Protein AF-0000000076560108 (afdb_homodimer)

Solvent-accessible surface area (backbone atoms only — not comparable to full-atom values): 29158 Å² total; per-residue (Å²): 135,76,82,72,78,80,82,68,71,81,57,72,82,73,65,70,56,94,44,69,68,56,40,51,50,50,51,50,50,50,51,50,52,52,51,50,52,48,50,50,36,51,49,48,53,50,43,47,52,47,53,52,49,37,52,52,50,50,54,51,34,52,52,48,49,53,48,37,51,50,50,52,50,53,34,54,73,71,72,47,88,62,86,66,72,62,72,57,74,69,78,65,87,74,54,91,46,66,44,58,55,31,48,51,49,49,52,37,32,49,42,36,37,48,84,46,58,83,49,47,54,58,34,52,34,47,31,72,73,33,86,79,44,71,52,44,37,73,87,44,72,42,45,69,51,60,70,50,39,70,76,33,62,88,52,78,72,56,91,46,60,79,95,61,58,36,60,62,42,23,62,74,68,57,61,69,70,49,52,70,72,51,45,60,77,36,59,40,72,95,49,32,17,40,41,66,39,45,50,35,54,52,67,59,36,91,67,38,86,73,61,49,73,68,50,48,54,52,49,30,59,60,50,36,76,57,39,46,68,87,62,63,38,42,33,28,47,46,68,57,54,51,50,51,52,49,52,51,53,33,44,73,72,61,68,98,133,75,83,73,77,80,80,68,72,82,56,70,81,74,64,69,56,94,42,69,68,56,40,52,50,50,51,51,51,51,51,50,52,53,51,50,53,50,50,50,37,52,50,46,52,50,42,47,54,47,51,52,50,40,53,52,50,49,56,50,32,53,52,48,47,52,48,38,51,50,50,50,50,53,34,54,73,71,72,46,87,63,86,67,73,62,73,58,75,70,78,66,86,75,52,93,44,67,44,59,55,32,48,51,48,50,52,37,32,51,42,37,38,47,83,46,55,84,49,46,54,59,34,51,34,46,30,72,73,34,86,79,45,70,51,43,36,72,86,44,74,44,45,68,52,60,69,50,39,71,76,33,61,87,53,77,73,55,92,45,62,78,96,62,59,36,59,62,43,23,62,74,66,57,61,69,65,57,52,71,70,47,46,60,76,35,59,36,72,95,49,31,18,41,41,66,39,47,50,38,54,52,66,63,36,90,67,38,87,74,61,49,74,68,50,48,53,52,49,28,59,60,50,36,75,58,40,47,68,88,63,64,39,42,32,29,47,45,67,57,53,50,50,52,52,51,52,49,53,32,46,73,71,61,68,101

Foldseek 3Di:
DPPPDPPDPDDCPPDPDPDPVVVVVVVVVVVVVLVVLLVLLVVLVVLLVVLVVLVVVVVVVVVVVVVVVVVVVVCVVVVHDDPPPVVVPPPPDCDVNLQVLLVLLLVLQLLLQVQVQVCLLVLLLCSVVDPRRRSQASLRQQRDRNVCCVVPSPDRSGSDHDDDGSVSSCVSNVLPPLDPVCVVVQPDPPQKGRSSSLSSVLCPDPCNVVDDSVNSVVLSVQQSVQWDDDRNGIIHGNVSSVVSVVVSVCVVVVND/DPPPDPPDPDDCPPDPDPDDVVVVVVVVVVVVVLVVLLVLLVVLVVLLVVLVVLVVVQVVVVVVVVVVVVVV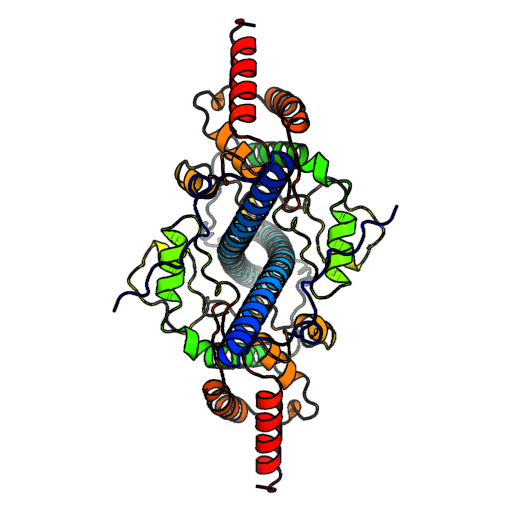VVCVVVVHDDPPPVVVPPPPDCDVNLQVLLVLLLVLLLLLQVVCQVCLLVLLLCSVVDPRRRSQASLRQQRDRNVCCVVPSPDRSGSDHDDDGRVSSCVSNVLPPLDCVCVVVQPDPPQKGRSSSLSSVLCNDPCNVVDDSVNSVVLSVQQSVQWDDDRNGIIHGNVSSVVSVVVSVCVVVVND

Radius of gyration: 26.21 Å; Cα contacts (8 Å, |Δi|>4): 514; chains: 2; bounding box: 89×82×59 Å

Organism: NCBI:txid1051890

Sequence (512 aa):
EGDSPKKRGPKPDQKPAKNDKIERNRKAQRSHRERKERYIRNLEQELQRLREAYTAAIKEKVTVREENKQLHAILKQNGIAFPYSSQGTVLGDQQITPEQYSRIAINLVLGLEKPCSDHMQKLATLSHQNSGYIQGHVLMVSCPPESHTTANPNQEWGLRTVDLDPEPLGTLFNMQVLDAERKRYLEGLDGELTPMAAWTKITTHPRFHELTIQDFDTLTEVLSKRVGCHGFGAVIEEAEVEVAMDSFFGAKDGRAEGDSPKKRGPKPDQKPAKNDKIERNRKAQRSHRERKERYIRNLEQELQRLREAYTAAIKEKVTVREENKQLHAILKQNGIAFPYSSQGTVLGDQQITPEQYSRIAINLVLGLEKPCSDHMQKLATLSHQNSGYIQGHVLMVSCPPESHTTANPNQEWGLRTVDLDPEPLGTLFNMQVLDAERKRYLEGLDGELTPMAAWTKITTHPRFHELTIQDFDTLTEVLSKRVGCHGFGAVIEEAEVEVAMDSFFGAKDGRA

Structure (mmCIF, N/CA/C/O backbone):
data_AF-0000000076560108-model_v1
#
loop_
_entity.id
_entity.type
_entity.pdbx_description
1 polymer 'BZIP domain-containing protein'
#
loop_
_atom_site.group_PDB
_atom_site.id
_atom_site.type_symbol
_atom_site.label_atom_id
_atom_site.label_alt_id
_atom_site.label_comp_id
_atom_site.label_asym_id
_atom_site.label_entity_id
_atom_site.label_seq_id
_atom_site.pdbx_PDB_ins_code
_atom_site.Cartn_x
_atom_site.Cartn_y
_atom_site.Cartn_z
_atom_site.occupancy
_atom_site.B_iso_or_equiv
_atom_site.auth_seq_id
_atom_site.auth_comp_id
_atom_site.auth_asym_id
_atom_site.auth_atom_id
_atom_site.pdbx_PDB_model_num
ATOM 1 N N . GLU A 1 1 ? 6.852 10.391 33.5 1 24.34 1 GLU A N 1
ATOM 2 C CA . GLU A 1 1 ? 5.984 11.539 33.25 1 24.34 1 GLU A CA 1
ATOM 3 C C . GLU A 1 1 ? 5.289 11.398 31.891 1 24.34 1 GLU A C 1
ATOM 5 O O . GLU A 1 1 ? 5.949 11.211 30.859 1 24.34 1 GLU A O 1
ATOM 10 N N . GLY A 1 2 ? 4.09 10.812 31.828 1 28.8 2 GLY A N 1
ATOM 11 C CA . GLY A 1 2 ? 3.219 10.32 30.766 1 28.8 2 GLY A CA 1
ATOM 12 C C . GLY A 1 2 ? 2.906 11.367 29.719 1 28.8 2 GLY A C 1
ATOM 13 O O . GLY A 1 2 ? 2.773 12.547 30.031 1 28.8 2 GLY A O 1
ATOM 14 N N . ASP A 1 3 ? 3.537 11.258 28.5 1 33.66 3 ASP A N 1
ATOM 15 C CA . ASP A 1 3 ? 3.389 12.211 27.406 1 33.66 3 ASP A CA 1
ATOM 16 C C . ASP A 1 3 ? 1.966 12.766 27.344 1 33.66 3 ASP A C 1
ATOM 18 O O . ASP A 1 3 ? 0.997 12 27.359 1 33.66 3 ASP A O 1
ATOM 22 N N . SER A 1 4 ? 1.685 13.93 28 1 34 4 SER A N 1
ATOM 23 C CA . SER A 1 4 ? 0.441 14.695 28.062 1 34 4 SER A CA 1
ATOM 24 C C . SER A 1 4 ? -0.294 14.648 26.719 1 34 4 SER A C 1
ATOM 26 O O . SER A 1 4 ? 0.32 14.805 25.656 1 34 4 SER A O 1
ATOM 28 N N . PRO A 1 5 ? -1.456 14.102 26.625 1 37.72 5 PRO A N 1
ATOM 29 C CA . PRO A 1 5 ? -2.307 13.992 25.438 1 37.72 5 PRO A CA 1
ATOM 30 C C . PRO A 1 5 ? -2.414 15.305 24.672 1 37.72 5 PRO A C 1
ATOM 32 O O . PRO A 1 5 ? -2.375 16.375 25.266 1 37.72 5 PRO A O 1
ATOM 35 N N . LYS A 1 6 ? -1.821 15.5 23.469 1 42.56 6 LYS A N 1
ATOM 36 C CA . LYS A 1 6 ? -1.855 16.656 22.594 1 42.56 6 LYS A CA 1
ATOM 37 C C . LYS A 1 6 ? -3.213 17.359 22.656 1 42.56 6 LYS A C 1
ATOM 39 O O . LYS A 1 6 ? -4.254 16.703 22.641 1 42.56 6 LYS A O 1
ATOM 44 N N . LYS A 1 7 ? -3.373 18.625 23.156 1 40.81 7 LYS A N 1
ATOM 45 C CA . LYS A 1 7 ? -4.539 19.484 23.328 1 40.81 7 LYS A CA 1
ATOM 46 C C . LYS A 1 7 ? -5.293 19.641 22 1 40.81 7 LYS A C 1
ATOM 48 O O . LYS A 1 7 ? -4.719 20.078 21 1 40.81 7 LYS A O 1
ATOM 53 N N . ARG A 1 8 ? -6.309 18.703 21.703 1 44.62 8 ARG A N 1
ATOM 54 C CA . ARG A 1 8 ? -7.223 18.938 20.594 1 44.62 8 ARG A CA 1
ATOM 55 C C . ARG A 1 8 ? -7.793 20.359 20.641 1 44.62 8 ARG A C 1
ATOM 57 O O . ARG A 1 8 ? -7.859 20.969 21.703 1 44.62 8 ARG A O 1
ATOM 64 N N . GLY A 1 9 ? -7.637 21.156 19.656 1 44.81 9 GLY A N 1
ATOM 65 C CA . GLY A 1 9 ? -8.266 22.469 19.672 1 44.81 9 GLY A CA 1
ATOM 66 C C . GLY A 1 9 ? -9.539 22.5 20.484 1 44.81 9 GLY A C 1
ATOM 67 O O . GLY A 1 9 ? -10.062 21.453 20.891 1 44.81 9 GLY A O 1
ATOM 68 N N . PRO A 1 10 ? -9.953 23.688 21 1 45.91 10 PRO A N 1
ATOM 69 C CA . PRO A 1 10 ? -11.148 23.797 21.828 1 45.91 10 PRO A CA 1
ATOM 70 C C . PRO A 1 10 ? -12.352 23.062 21.25 1 45.91 10 PRO A C 1
ATOM 72 O O . PRO A 1 10 ? -12.516 23.031 20.016 1 45.91 10 PRO A O 1
ATOM 75 N N . LYS A 1 11 ? -12.922 22.109 21.922 1 49.31 11 LYS A N 1
ATOM 76 C CA . LYS A 1 11 ? -14.195 21.5 21.547 1 49.31 11 LYS A CA 1
ATOM 77 C C . LYS A 1 11 ? -15.211 22.547 21.125 1 49.31 11 LYS A C 1
ATOM 79 O O . LYS A 1 11 ? -15.156 23.688 21.594 1 49.31 11 LYS A O 1
ATOM 84 N N . PRO A 1 12 ? -15.938 22.359 20.109 1 50.91 12 PRO A N 1
ATOM 85 C CA . PRO A 1 12 ? -16.938 23.328 19.672 1 50.91 12 PRO A CA 1
ATOM 86 C C . PRO A 1 12 ? -17.594 24.062 20.844 1 50.91 12 PRO A C 1
ATOM 88 O O . PRO A 1 12 ? -17.984 25.234 20.688 1 50.91 12 PRO A O 1
ATOM 91 N N . ASP A 1 13 ? -17.828 23.359 21.781 1 49.66 13 ASP A N 1
ATOM 92 C CA . ASP A 1 13 ? -18.656 24.016 22.781 1 49.66 13 ASP A CA 1
ATOM 93 C C . ASP A 1 13 ? -17.906 25.172 23.453 1 49.66 13 ASP A C 1
ATOM 95 O O . ASP A 1 13 ? -18.516 25.984 24.156 1 49.66 13 ASP A O 1
ATOM 99 N N . GLN A 1 14 ? -16.641 25.141 23.391 1 53.44 14 GLN A N 1
ATOM 100 C CA . GLN A 1 14 ? -16.094 26.109 24.344 1 53.44 14 GLN A CA 1
ATOM 101 C C . GLN A 1 14 ? -16.078 27.516 23.75 1 53.44 14 GLN A C 1
ATOM 103 O O . GLN A 1 14 ? -16.203 28.5 24.469 1 53.44 14 GLN A O 1
ATOM 108 N N . LYS A 1 15 ? -15.828 27.812 22.406 1 57.38 15 LYS A N 1
ATOM 109 C CA . LYS A 1 15 ? -15.906 29.172 21.875 1 57.38 15 LYS A CA 1
ATOM 110 C C . LYS A 1 15 ? -16.797 29.234 20.641 1 57.38 15 LYS A C 1
ATOM 112 O O . LYS A 1 15 ? -16.359 28.906 19.531 1 57.38 15 LYS A O 1
ATOM 117 N N . PRO A 1 16 ? -18.016 29.469 20.969 1 64.69 16 PRO A N 1
ATOM 118 C CA . PRO A 1 16 ? -18.953 29.594 19.859 1 64.69 16 PRO A CA 1
ATOM 119 C C . PRO A 1 16 ? -18.484 30.562 18.766 1 64.69 16 PRO A C 1
ATOM 121 O O . PRO A 1 16 ? -17.781 31.531 19.078 1 64.69 16 PRO A O 1
ATOM 124 N N . ALA A 1 17 ? -18.484 30.141 17.609 1 67.38 17 ALA A N 1
ATOM 125 C CA . ALA A 1 17 ? -18.109 30.953 16.453 1 67.38 17 ALA A CA 1
ATOM 126 C C . ALA A 1 17 ? -18.875 32.281 16.453 1 67.38 17 ALA A C 1
ATOM 128 O O . ALA A 1 17 ? -20.031 32.344 16.875 1 67.38 17 ALA A O 1
ATOM 129 N N . LYS A 1 18 ? -18.203 33.312 16.141 1 74.88 18 LYS A N 1
ATOM 130 C CA . LYS A 1 18 ? -18.797 34.625 16.109 1 74.88 18 LYS A CA 1
ATOM 131 C C . LYS A 1 18 ? -19.984 34.688 15.164 1 74.88 18 LYS A C 1
ATOM 133 O O . LYS A 1 18 ? -20.938 35.438 15.391 1 74.88 18 LYS A O 1
ATOM 138 N N . ASN A 1 19 ? -19.922 34 14.062 1 83.38 19 ASN A N 1
ATOM 139 C CA . ASN A 1 19 ? -21 33.969 13.078 1 83.38 19 ASN A CA 1
ATOM 140 C C . ASN A 1 19 ? -21.125 32.594 12.453 1 83.38 19 ASN A C 1
ATOM 142 O O . ASN A 1 19 ? -20.234 31.75 12.586 1 83.38 19 ASN A O 1
ATOM 146 N N . ASP A 1 20 ? -22.219 32.406 11.859 1 87 20 ASP A N 1
ATOM 147 C CA . ASP A 1 20 ? -22.609 31.125 11.281 1 87 20 ASP A CA 1
ATOM 148 C C . ASP A 1 20 ? -21.625 30.703 10.188 1 87 20 ASP A C 1
ATOM 150 O O . ASP A 1 20 ? -21.328 29.516 10.039 1 87 20 ASP A O 1
ATOM 154 N N . LYS A 1 21 ? -21.25 31.656 9.422 1 88.69 21 LYS A N 1
ATOM 155 C CA . LYS A 1 21 ? -20.328 31.328 8.336 1 88.69 21 LYS A CA 1
ATOM 156 C C . LYS A 1 21 ? -19.016 30.781 8.867 1 88.69 21 LYS A C 1
ATOM 158 O O . LYS A 1 21 ? -18.484 29.797 8.328 1 88.69 21 LYS A O 1
ATOM 163 N N . ILE A 1 22 ? -18.531 31.344 9.891 1 88.25 22 ILE A N 1
ATOM 164 C CA . ILE A 1 22 ? -17.266 30.922 10.484 1 88.25 22 ILE A CA 1
ATOM 165 C C . ILE A 1 22 ? -17.422 29.516 11.078 1 88.25 22 ILE A C 1
ATOM 167 O O . ILE A 1 22 ? -16.531 28.688 10.961 1 88.25 22 ILE A O 1
ATOM 171 N N . GLU A 1 23 ? -18.516 29.328 11.68 1 88.06 23 GLU A N 1
ATOM 172 C CA . GLU A 1 23 ? -18.781 28.016 12.258 1 88.06 23 GLU A CA 1
ATOM 173 C C . GLU A 1 23 ? -18.812 26.938 11.188 1 88.06 23 GLU A C 1
ATOM 175 O O . GLU A 1 23 ? -18.281 25.828 11.391 1 88.06 23 GLU A O 1
ATOM 180 N N . ARG A 1 24 ? -19.453 27.281 10.117 1 89.69 24 ARG A N 1
ATOM 181 C CA . ARG A 1 24 ? -19.531 26.344 9.008 1 89.69 24 ARG A CA 1
ATOM 182 C C . ARG A 1 24 ? -18.141 26.047 8.445 1 89.69 24 ARG A C 1
ATOM 184 O O . ARG A 1 24 ? -17.797 24.891 8.164 1 89.69 24 ARG A O 1
ATOM 191 N N . ASN A 1 25 ? -17.406 27.016 8.281 1 88.19 25 ASN A N 1
ATOM 192 C CA . ASN A 1 25 ? -16.047 26.844 7.766 1 88.19 25 ASN A CA 1
ATOM 193 C C . ASN A 1 25 ? -15.188 26.016 8.711 1 88.19 25 ASN A C 1
ATOM 195 O O . ASN A 1 25 ? -14.406 25.172 8.266 1 88.19 25 ASN A O 1
ATOM 199 N N . ARG A 1 26 ? -15.328 26.281 9.984 1 87.62 26 ARG A N 1
ATOM 200 C CA . ARG A 1 26 ? -14.578 25.531 10.984 1 87.62 26 ARG A CA 1
ATOM 201 C C . ARG A 1 26 ? -14.961 24.047 10.945 1 87.62 26 ARG A C 1
ATOM 203 O O . ARG A 1 26 ? -14.094 23.172 11.031 1 87.62 26 ARG A O 1
ATOM 210 N N . LYS A 1 27 ? -16.188 23.859 10.867 1 88.69 27 LYS A N 1
ATOM 211 C CA . LYS A 1 27 ? -16.656 22.484 10.781 1 88.69 27 LYS A CA 1
ATOM 212 C C . LYS A 1 27 ? -16.125 21.797 9.531 1 88.69 27 LYS A C 1
ATOM 214 O O . LYS A 1 27 ? -15.727 20.625 9.586 1 88.69 27 LYS A O 1
ATOM 219 N N . ALA A 1 28 ? -16.094 22.484 8.438 1 90.5 28 ALA A N 1
ATOM 220 C CA . ALA A 1 28 ? -15.594 21.938 7.184 1 90.5 28 ALA A CA 1
ATOM 221 C C . ALA A 1 28 ? -14.109 21.609 7.289 1 90.5 28 ALA A C 1
ATOM 223 O O . ALA A 1 28 ? -13.656 20.562 6.801 1 90.5 28 ALA A O 1
ATOM 224 N N . GLN A 1 29 ? -13.438 22.484 7.91 1 90.38 29 GLN A N 1
ATOM 225 C CA . GLN A 1 29 ? -12.008 22.266 8.078 1 90.38 29 GLN A CA 1
ATOM 226 C C . GLN A 1 29 ? -11.742 21.062 8.977 1 90.38 29 GLN A C 1
ATOM 228 O O . GLN A 1 29 ? -10.859 20.25 8.695 1 90.38 29 GLN A O 1
ATOM 233 N N . ARG A 1 30 ? -12.461 20.984 9.984 1 90.44 30 ARG A N 1
ATOM 234 C CA . ARG A 1 30 ? -12.312 19.859 10.898 1 90.44 30 ARG A CA 1
ATOM 235 C C . ARG A 1 30 ? -12.625 18.531 10.195 1 90.44 30 ARG A C 1
ATOM 237 O O . ARG A 1 30 ? -11.867 17.578 10.312 1 90.44 30 ARG A O 1
ATOM 244 N N . SER A 1 31 ? -13.664 18.5 9.469 1 89.31 31 SER A N 1
ATOM 245 C CA . SER A 1 31 ? -14.047 17.297 8.742 1 89.31 31 SER A CA 1
ATOM 246 C C . SER A 1 31 ? -12.984 16.906 7.719 1 89.31 31 SER A C 1
ATOM 248 O O . SER A 1 31 ? -12.695 15.719 7.539 1 89.31 31 SER A O 1
ATOM 250 N N . HIS A 1 32 ? -12.469 17.875 7.082 1 92.06 32 HIS A N 1
ATOM 251 C CA . HIS A 1 32 ? -11.422 17.594 6.109 1 92.06 32 HIS A CA 1
ATOM 252 C C . HIS A 1 32 ? -10.203 16.969 6.777 1 92.06 32 HIS A C 1
ATOM 254 O O . HIS A 1 32 ? -9.617 16.031 6.25 1 92.06 32 HIS A O 1
ATOM 260 N N . ARG A 1 33 ? -9.836 17.516 7.883 1 91 33 ARG A N 1
ATOM 261 C CA . ARG A 1 33 ? -8.688 17 8.617 1 91 33 ARG A CA 1
ATOM 262 C C . ARG A 1 33 ? -8.922 15.555 9.07 1 91 33 ARG A C 1
ATOM 264 O O . ARG A 1 33 ? -8.039 14.711 8.953 1 91 33 ARG A O 1
ATOM 271 N N . GLU A 1 34 ? -10.062 15.344 9.539 1 90.56 34 GLU A N 1
ATOM 272 C CA . GLU A 1 34 ? -10.406 14 10.008 1 90.56 34 GLU A CA 1
ATOM 273 C C . GLU A 1 34 ? -10.414 13 8.852 1 90.56 34 GLU A C 1
ATOM 275 O O . GLU A 1 34 ? -9.953 11.867 9 1 90.56 34 GLU A O 1
ATOM 280 N N . ARG A 1 35 ? -10.938 13.422 7.734 1 91.5 35 ARG A N 1
ATOM 281 C CA . ARG A 1 35 ? -10.938 12.57 6.551 1 91.5 35 ARG A CA 1
ATOM 282 C C . ARG A 1 35 ? -9.516 12.266 6.094 1 91.5 35 ARG A C 1
ATOM 284 O O . ARG A 1 35 ? -9.219 11.148 5.664 1 91.5 35 ARG A O 1
ATOM 291 N N . LYS A 1 36 ? -8.719 13.258 6.137 1 93 36 LYS A N 1
ATOM 292 C CA . LYS A 1 36 ? -7.324 13.062 5.75 1 93 36 LYS A CA 1
ATOM 293 C C . LYS A 1 36 ? -6.629 12.07 6.68 1 93 36 LYS A C 1
ATOM 295 O O . LYS A 1 36 ? -5.898 11.195 6.223 1 93 36 LYS A O 1
ATOM 300 N N . GLU A 1 37 ? -6.832 12.219 7.98 1 92.44 37 GLU A N 1
ATOM 301 C CA . GLU A 1 37 ? -6.246 11.297 8.945 1 92.44 37 GLU A CA 1
ATOM 302 C C . GLU A 1 37 ? -6.723 9.867 8.703 1 92.44 37 GLU A C 1
ATOM 304 O O . GLU A 1 37 ? -5.93 8.93 8.773 1 92.44 37 GLU A O 1
ATOM 309 N N . ARG A 1 38 ? -7.93 9.727 8.422 1 90.56 38 ARG A N 1
ATOM 310 C CA . ARG A 1 38 ? -8.477 8.406 8.117 1 90.56 38 ARG A CA 1
ATOM 311 C C . ARG A 1 38 ? -7.863 7.844 6.84 1 90.56 38 ARG A C 1
ATOM 313 O O . ARG A 1 38 ? -7.582 6.648 6.758 1 90.56 38 ARG A O 1
ATOM 320 N N . TYR A 1 39 ? -7.746 8.688 5.875 1 94.12 39 TYR A N 1
ATOM 321 C CA . TYR A 1 39 ? -7.125 8.289 4.617 1 94.12 39 TYR A CA 1
ATOM 322 C C . TYR A 1 39 ? -5.73 7.727 4.855 1 94.12 39 TYR A C 1
ATOM 324 O O . TYR A 1 39 ? -5.371 6.684 4.301 1 94.12 39 TYR A O 1
ATOM 332 N N . ILE A 1 40 ? -4.98 8.375 5.695 1 95.19 40 ILE A N 1
ATOM 333 C CA . ILE A 1 40 ? -3.623 7.934 6 1 95.19 40 ILE A CA 1
ATOM 334 C C . ILE A 1 40 ? -3.664 6.559 6.664 1 95.19 40 ILE A C 1
ATOM 336 O O . ILE A 1 40 ? -2.918 5.656 6.281 1 95.19 40 ILE A O 1
ATOM 340 N N . ARG A 1 41 ? -4.512 6.383 7.578 1 92.19 41 ARG A N 1
ATOM 341 C CA . ARG A 1 41 ? -4.629 5.117 8.297 1 92.19 41 ARG A CA 1
ATOM 342 C C . ARG A 1 41 ? -5.02 3.986 7.348 1 92.19 41 ARG A C 1
ATOM 344 O O . ARG A 1 41 ? -4.488 2.879 7.438 1 92.19 41 ARG A O 1
ATOM 351 N N . ASN A 1 42 ? -5.969 4.289 6.52 1 91.75 42 ASN A N 1
ATOM 352 C CA . ASN A 1 42 ? -6.398 3.287 5.551 1 91.75 42 ASN A CA 1
ATOM 353 C C . ASN A 1 42 ? -5.27 2.912 4.594 1 91.75 42 ASN A C 1
ATOM 355 O O . ASN A 1 42 ? -5.133 1.749 4.211 1 91.75 42 ASN A O 1
ATOM 359 N N . LEU A 1 43 ? -4.477 3.898 4.191 1 94.94 43 LEU A N 1
ATOM 360 C CA . LEU A 1 43 ? -3.316 3.623 3.354 1 94.94 43 LEU A CA 1
ATOM 361 C C . LEU A 1 43 ? -2.342 2.689 4.062 1 94.94 43 LEU A C 1
ATOM 363 O O . LEU A 1 43 ? -1.854 1.727 3.465 1 94.94 43 LEU A O 1
ATOM 367 N N . GLU A 1 44 ? -2.09 3 5.363 1 94.81 44 GLU A N 1
ATOM 368 C CA . GLU A 1 44 ? -1.17 2.178 6.145 1 94.81 44 GLU A CA 1
ATOM 369 C C . GLU A 1 44 ? -1.665 0.737 6.238 1 94.81 44 GLU A C 1
ATOM 371 O O . GLU A 1 44 ? -0.908 -0.203 5.988 1 94.81 44 GLU A O 1
ATOM 376 N N . GLN A 1 45 ? -2.869 0.558 6.543 1 90.81 45 GLN A N 1
ATOM 377 C CA . GLN A 1 45 ? -3.447 -0.77 6.723 1 90.81 45 GLN A CA 1
ATOM 378 C C . GLN A 1 45 ? -3.443 -1.552 5.41 1 90.81 45 GLN A C 1
ATOM 380 O O . GLN A 1 45 ? -3.084 -2.73 5.387 1 90.81 45 GLN A O 1
ATOM 385 N N . GLU A 1 46 ? -3.871 -0.871 4.395 1 93.31 46 GLU A N 1
ATOM 386 C CA . GLU A 1 46 ? -3.928 -1.53 3.094 1 93.31 46 GLU A CA 1
ATOM 387 C C . GLU A 1 46 ? -2.533 -1.933 2.617 1 93.31 46 GLU A C 1
ATOM 389 O O . GLU A 1 46 ? -2.357 -3.004 2.033 1 93.31 46 GLU A O 1
ATOM 394 N N . LEU A 1 47 ? -1.595 -1.082 2.799 1 95.44 47 LEU A N 1
ATOM 395 C CA . LEU A 1 47 ? -0.229 -1.385 2.385 1 95.44 47 LEU A CA 1
ATOM 396 C C . LEU A 1 47 ? 0.309 -2.6 3.133 1 95.44 47 LEU A C 1
ATOM 398 O O . LEU A 1 47 ? 0.919 -3.486 2.529 1 95.44 47 LEU A O 1
ATOM 402 N N . GLN A 1 48 ? 0.118 -2.682 4.445 1 93.69 48 GLN A N 1
ATOM 403 C CA . GLN A 1 48 ? 0.572 -3.816 5.238 1 93.69 48 GLN A CA 1
ATOM 404 C C . GLN A 1 48 ? -0.088 -5.113 4.773 1 93.69 48 GLN A C 1
ATOM 406 O O . GLN A 1 48 ? 0.585 -6.129 4.598 1 93.69 48 GLN A O 1
ATOM 411 N N . ARG A 1 49 ? -1.341 -5.035 4.605 1 92.75 49 ARG A N 1
ATOM 412 C CA . ARG A 1 49 ? -2.084 -6.207 4.148 1 92.75 49 ARG A CA 1
ATOM 413 C C . ARG A 1 49 ? -1.59 -6.672 2.781 1 92.75 49 ARG A C 1
ATOM 415 O O . ARG A 1 49 ? -1.428 -7.871 2.549 1 92.75 49 ARG A O 1
ATOM 422 N N . LEU A 1 50 ? -1.394 -5.734 1.896 1 95.44 50 LEU A N 1
ATOM 423 C CA . LEU A 1 50 ? -0.982 -6.066 0.537 1 95.44 50 LEU A CA 1
ATOM 424 C C . LEU A 1 50 ? 0.43 -6.645 0.523 1 95.44 50 LEU A C 1
ATOM 426 O O . LEU A 1 50 ? 0.739 -7.523 -0.284 1 95.44 50 LEU A O 1
ATOM 430 N N . ARG A 1 51 ? 1.322 -6.164 1.35 1 96.5 51 ARG A N 1
ATOM 431 C CA . ARG A 1 51 ? 2.658 -6.738 1.471 1 96.5 51 ARG A CA 1
ATOM 432 C C . ARG A 1 51 ? 2.586 -8.219 1.843 1 96.5 51 ARG A C 1
ATOM 434 O O . ARG A 1 51 ? 3.322 -9.039 1.292 1 96.5 51 ARG A O 1
ATOM 441 N N . GLU A 1 52 ? 1.729 -8.516 2.734 1 95 52 GLU A N 1
ATOM 442 C CA . GLU A 1 52 ? 1.577 -9.906 3.146 1 95 52 GLU A CA 1
ATOM 443 C C . GLU A 1 52 ? 0.979 -10.75 2.025 1 95 52 GLU A C 1
ATOM 445 O O . GLU A 1 52 ? 1.381 -11.898 1.826 1 95 52 GLU A O 1
ATOM 450 N N . ALA A 1 53 ? 0.035 -10.18 1.324 1 94.69 53 ALA A N 1
ATOM 451 C CA . ALA A 1 53 ? -0.566 -10.891 0.199 1 94.69 53 ALA A CA 1
ATOM 452 C C . ALA A 1 53 ? 0.464 -11.156 -0.894 1 94.69 53 ALA A C 1
ATOM 454 O O . ALA A 1 53 ? 0.499 -12.25 -1.469 1 94.69 53 ALA A O 1
ATOM 455 N N . TYR A 1 54 ? 1.232 -10.117 -1.233 1 96.75 54 TYR A N 1
ATOM 456 C CA . TYR A 1 54 ? 2.297 -10.281 -2.217 1 96.75 54 TYR A CA 1
ATOM 457 C C . TYR A 1 54 ? 3.262 -11.383 -1.801 1 96.75 54 TYR A C 1
ATOM 459 O O . TYR A 1 54 ? 3.635 -12.227 -2.615 1 96.75 54 TYR A O 1
ATOM 467 N N . THR A 1 55 ? 3.701 -11.359 -0.509 1 95.44 55 THR A N 1
ATOM 468 C CA . THR A 1 55 ? 4.633 -12.344 0.022 1 95.44 55 THR A CA 1
ATOM 469 C C . THR A 1 55 ? 4.066 -13.758 -0.121 1 95.44 55 THR A C 1
ATOM 471 O O . THR A 1 55 ? 4.766 -14.672 -0.565 1 95.44 55 THR A O 1
ATOM 474 N N . ALA A 1 56 ? 2.846 -13.898 0.213 1 94.62 56 ALA A N 1
ATOM 475 C CA . ALA A 1 56 ? 2.191 -15.203 0.095 1 94.62 56 ALA A CA 1
ATOM 476 C C . ALA A 1 56 ? 2.113 -15.648 -1.362 1 94.62 56 ALA A C 1
ATOM 478 O O . ALA A 1 56 ? 2.342 -16.812 -1.673 1 94.62 56 ALA A O 1
ATOM 479 N N . ALA A 1 57 ? 1.753 -14.727 -2.223 1 95 57 ALA A N 1
ATOM 480 C CA . ALA A 1 57 ? 1.646 -15.039 -3.646 1 95 57 ALA A CA 1
ATOM 481 C C . ALA A 1 57 ? 2.99 -15.484 -4.211 1 95 57 ALA A C 1
ATOM 483 O O . ALA A 1 57 ? 3.053 -16.422 -5.016 1 95 57 ALA A O 1
ATOM 484 N N . ILE A 1 58 ? 4.031 -14.812 -3.807 1 95.62 58 ILE A N 1
ATOM 485 C CA . ILE A 1 58 ? 5.371 -15.133 -4.289 1 95.62 58 ILE A CA 1
ATOM 486 C C . ILE A 1 58 ? 5.781 -16.516 -3.799 1 95.62 58 ILE A C 1
ATOM 488 O O . ILE A 1 58 ? 6.336 -17.312 -4.559 1 95.62 58 ILE A O 1
ATOM 492 N N . LYS A 1 59 ? 5.555 -16.828 -2.543 1 94.5 59 LYS A N 1
ATOM 493 C CA . LYS A 1 59 ? 5.898 -18.141 -2.002 1 94.5 59 LYS A CA 1
ATOM 494 C C . LYS A 1 59 ? 5.16 -19.25 -2.746 1 94.5 59 LYS A C 1
ATOM 496 O O . LYS A 1 59 ? 5.742 -20.281 -3.051 1 94.5 59 LYS A O 1
ATOM 501 N N . GLU A 1 60 ? 3.906 -19.016 -3.047 1 94.31 60 GLU A N 1
ATOM 502 C CA . GLU A 1 60 ? 3.133 -19.984 -3.814 1 94.31 60 GLU A CA 1
ATOM 503 C C . GLU A 1 60 ? 3.688 -20.141 -5.227 1 94.31 60 GLU A C 1
ATOM 505 O O . GLU A 1 60 ? 3.773 -21.25 -5.746 1 94.31 60 GLU A O 1
ATOM 510 N N . LYS A 1 61 ? 3.982 -19.047 -5.844 1 93.38 61 LYS A N 1
ATOM 511 C CA . LYS A 1 61 ? 4.535 -19.062 -7.195 1 93.38 61 LYS A CA 1
ATOM 512 C C . LYS A 1 61 ? 5.828 -19.875 -7.246 1 93.38 61 LYS A C 1
ATOM 514 O O . LYS A 1 61 ? 6.031 -20.672 -8.172 1 93.38 61 LYS A O 1
ATOM 519 N N . VAL A 1 62 ? 6.707 -19.641 -6.285 1 92.56 62 VAL A N 1
ATOM 520 C CA . VAL A 1 62 ? 7.98 -20.359 -6.23 1 92.56 62 VAL A CA 1
ATOM 521 C C . VAL A 1 62 ? 7.73 -21.859 -6.074 1 92.56 62 VAL A C 1
ATOM 523 O O . VAL A 1 62 ? 8.398 -22.672 -6.715 1 92.56 62 VAL A O 1
ATOM 526 N N . THR A 1 63 ? 6.789 -22.203 -5.25 1 92.69 63 THR A N 1
ATOM 527 C CA . THR A 1 63 ? 6.449 -23.609 -5.027 1 92.69 63 THR A CA 1
ATOM 528 C C . THR A 1 63 ? 5.965 -24.25 -6.32 1 92.69 63 THR A C 1
ATOM 530 O O . THR A 1 63 ? 6.395 -25.359 -6.66 1 92.69 63 THR A O 1
ATOM 533 N N . VAL A 1 64 ? 5.078 -23.516 -7.027 1 92.12 64 VAL A N 1
ATOM 534 C CA . VAL A 1 64 ? 4.527 -24.062 -8.266 1 92.12 64 VAL A CA 1
ATOM 535 C C . VAL A 1 64 ? 5.625 -24.156 -9.32 1 92.12 64 VAL A C 1
ATOM 537 O O . VAL A 1 64 ? 5.66 -25.109 -10.109 1 92.12 64 VAL A O 1
ATOM 540 N N . ARG A 1 65 ? 6.461 -23.203 -9.344 1 92.69 65 ARG A N 1
ATOM 541 C CA . ARG A 1 65 ? 7.574 -23.219 -10.289 1 92.69 65 ARG A CA 1
ATOM 542 C C . ARG A 1 65 ? 8.508 -24.391 -10.023 1 92.69 65 ARG A C 1
ATOM 544 O O . ARG A 1 65 ? 9.023 -25 -10.961 1 92.69 65 ARG A O 1
ATOM 551 N N . GLU A 1 66 ? 8.797 -24.625 -8.766 1 91.75 66 GLU A N 1
ATOM 552 C CA . GLU A 1 66 ? 9.641 -25.766 -8.414 1 91.75 66 GLU A CA 1
ATOM 553 C C . GLU A 1 66 ? 8.992 -27.078 -8.852 1 91.75 66 GLU A C 1
ATOM 555 O O . GLU A 1 66 ? 9.68 -27.984 -9.336 1 91.75 66 GLU A O 1
ATOM 560 N N . GLU A 1 67 ? 7.711 -27.141 -8.633 1 91 67 GLU A N 1
ATOM 561 C CA . GLU A 1 67 ? 6.988 -28.312 -9.109 1 91 67 GLU A CA 1
ATOM 562 C C . GLU A 1 67 ? 7.082 -28.438 -10.633 1 91 67 GLU A C 1
ATOM 564 O O . GLU A 1 67 ? 7.262 -29.547 -11.156 1 91 67 GLU A O 1
ATOM 569 N N . ASN A 1 68 ? 6.883 -27.359 -11.281 1 89.94 68 ASN A N 1
ATOM 570 C CA . ASN A 1 68 ? 6.977 -27.344 -12.742 1 89.94 68 ASN A CA 1
ATOM 571 C C . ASN A 1 68 ? 8.336 -27.844 -13.227 1 89.94 68 ASN A C 1
ATOM 573 O O . ASN A 1 68 ? 8.414 -28.594 -14.195 1 89.94 68 ASN A O 1
ATOM 577 N N . LYS A 1 69 ? 9.359 -27.422 -12.562 1 90 69 LYS A N 1
ATOM 578 C CA . LYS A 1 69 ? 10.711 -27.859 -12.891 1 90 69 LYS A CA 1
ATOM 579 C C . LYS A 1 69 ? 10.852 -29.375 -12.719 1 90 69 LYS A C 1
ATOM 581 O O . LYS A 1 69 ? 11.469 -30.047 -13.547 1 90 69 LYS A O 1
ATOM 586 N N . GLN A 1 70 ? 10.273 -29.844 -11.633 1 91.12 70 GLN A N 1
ATOM 587 C CA . GLN A 1 70 ? 10.312 -31.281 -11.367 1 91.12 70 GLN A CA 1
ATOM 588 C C . GLN A 1 70 ? 9.562 -32.062 -12.445 1 91.12 70 GLN A C 1
ATOM 590 O O . GLN A 1 70 ? 10.031 -33.094 -12.898 1 91.12 70 GLN A O 1
ATOM 595 N N . LEU A 1 71 ? 8.453 -31.516 -12.805 1 90.5 71 LEU A N 1
ATOM 596 C CA . LEU A 1 71 ? 7.648 -32.188 -13.82 1 90.5 71 LEU A CA 1
ATOM 597 C C . LEU A 1 71 ? 8.383 -32.219 -15.156 1 90.5 71 LEU A C 1
ATOM 599 O O . LEU A 1 71 ? 8.359 -33.219 -15.859 1 90.5 71 LEU A O 1
ATOM 603 N N . HIS A 1 72 ? 9.016 -31.125 -15.492 1 90.06 72 HIS A N 1
ATOM 604 C CA . HIS A 1 72 ? 9.797 -31.078 -16.719 1 90.06 72 HIS A CA 1
ATOM 605 C C . HIS A 1 72 ? 10.93 -32.094 -16.688 1 90.06 72 HIS A C 1
ATOM 607 O O . HIS A 1 72 ? 11.227 -32.75 -17.703 1 90.06 72 HIS A O 1
ATOM 613 N N . ALA A 1 73 ? 11.555 -32.219 -15.562 1 89.31 73 ALA A N 1
ATOM 614 C CA . ALA A 1 73 ? 12.648 -33.188 -15.414 1 89.31 73 ALA A CA 1
ATOM 615 C C . ALA A 1 73 ? 12.148 -34.594 -15.602 1 89.31 73 ALA A C 1
ATOM 617 O O . ALA A 1 73 ? 12.828 -35.438 -16.219 1 89.31 73 ALA A O 1
ATOM 618 N N . ILE A 1 74 ? 11 -34.875 -15.07 1 89.94 74 ILE A N 1
ATOM 619 C CA . ILE A 1 74 ? 10.422 -36.219 -15.188 1 89.94 74 ILE A CA 1
ATOM 620 C C . ILE A 1 74 ? 10.078 -36.5 -16.641 1 89.94 74 ILE A C 1
ATOM 622 O O . ILE A 1 74 ? 10.312 -37.625 -17.141 1 89.94 74 ILE A O 1
ATOM 626 N N . LEU A 1 75 ? 9.5 -35.562 -17.312 1 90.19 75 LEU A N 1
ATOM 627 C CA . LEU A 1 75 ? 9.164 -35.719 -18.719 1 90.19 75 LEU A CA 1
ATOM 628 C C . LEU A 1 75 ? 10.414 -35.969 -19.547 1 90.19 75 LEU A C 1
ATOM 630 O O . LEU A 1 75 ? 10.43 -36.875 -20.391 1 90.19 75 LEU A O 1
ATOM 634 N N . LYS A 1 76 ? 11.414 -35.188 -19.266 1 88.56 76 LYS A N 1
ATOM 635 C CA . LYS A 1 76 ? 12.672 -35.312 -20 1 88.56 76 LYS A CA 1
ATOM 636 C C . LYS A 1 76 ? 13.281 -36.719 -19.75 1 88.56 76 LYS A C 1
ATOM 638 O O . LYS A 1 76 ? 13.766 -37.344 -20.688 1 88.56 76 LYS A O 1
ATOM 643 N N . GLN A 1 77 ? 13.211 -37.188 -18.562 1 90.69 77 GLN A N 1
ATOM 644 C CA . GLN A 1 77 ? 13.781 -38.469 -18.188 1 90.69 77 GLN A CA 1
ATOM 645 C C . GLN A 1 77 ? 13.039 -39.625 -18.875 1 90.69 77 GLN A C 1
ATOM 647 O O . GLN A 1 77 ? 13.625 -40.656 -19.141 1 90.69 77 GLN A O 1
ATOM 652 N N . ASN A 1 78 ? 11.82 -39.5 -19.219 1 90.88 78 ASN A N 1
ATOM 653 C CA . ASN A 1 78 ? 11.008 -40.531 -19.828 1 90.88 78 ASN A CA 1
ATOM 654 C C . ASN A 1 78 ? 10.898 -40.344 -21.344 1 90.88 78 ASN A C 1
ATOM 656 O O . ASN A 1 78 ? 10.078 -41 -22 1 90.88 78 ASN A O 1
ATOM 660 N N . GLY A 1 79 ? 11.617 -39.344 -21.906 1 88.06 79 GLY A N 1
ATOM 661 C CA . GLY A 1 79 ? 11.719 -39.156 -23.344 1 88.06 79 GLY A CA 1
ATOM 662 C C . GLY A 1 79 ? 10.516 -38.469 -23.953 1 88.06 79 GLY A C 1
ATOM 663 O O . GLY A 1 79 ? 10.211 -38.625 -25.125 1 88.06 79 GLY A O 1
ATOM 664 N N . ILE A 1 80 ? 9.758 -37.844 -23.078 1 87.69 80 ILE A N 1
ATOM 665 C CA . ILE A 1 80 ? 8.578 -37.125 -23.578 1 87.69 80 ILE A CA 1
ATOM 666 C C . ILE A 1 80 ? 8.945 -35.688 -23.875 1 87.69 80 ILE A C 1
ATOM 668 O O . ILE A 1 80 ? 9.492 -34.969 -23.016 1 87.69 80 ILE A O 1
ATOM 672 N N . ALA A 1 81 ? 8.828 -35.25 -25.188 1 75.81 81 ALA A N 1
ATOM 673 C CA . ALA A 1 81 ? 9.148 -33.906 -25.625 1 75.81 81 ALA A CA 1
ATOM 674 C C . ALA A 1 81 ? 8.039 -32.938 -25.25 1 75.81 81 ALA A C 1
ATOM 676 O O . ALA A 1 81 ? 6.855 -33.219 -25.422 1 75.81 81 ALA A O 1
ATOM 677 N N . PHE A 1 82 ? 8.211 -32.156 -24.469 1 73.25 82 PHE A N 1
ATOM 678 C CA . PHE A 1 82 ? 7.266 -31.094 -24.172 1 73.25 82 PHE A CA 1
ATOM 679 C C . PHE A 1 82 ? 7.836 -29.734 -24.562 1 73.25 82 PHE A C 1
ATOM 681 O O . PHE A 1 82 ? 8.992 -29.422 -24.25 1 73.25 82 PHE A O 1
ATOM 688 N N . PRO A 1 83 ? 7.121 -29.109 -25.656 1 61.88 83 PRO A N 1
ATOM 689 C CA . PRO A 1 83 ? 7.609 -27.781 -26.047 1 61.88 83 PRO A CA 1
ATOM 690 C C . PRO A 1 83 ? 7.801 -26.844 -24.844 1 61.88 83 PRO A C 1
ATOM 692 O O . PRO A 1 83 ? 6.914 -26.75 -24 1 61.88 83 PRO A O 1
ATOM 695 N N . TYR A 1 84 ? 8.906 -27.062 -24.344 1 53.97 84 TYR A N 1
ATOM 696 C CA . TYR A 1 84 ? 9.227 -26.094 -23.312 1 53.97 84 TYR A CA 1
ATOM 697 C C . TYR A 1 84 ? 9.016 -24.672 -23.812 1 53.97 84 TYR A C 1
ATOM 699 O O . TYR A 1 84 ? 9.648 -24.25 -24.797 1 53.97 84 TYR A O 1
ATOM 707 N N . SER A 1 85 ? 7.871 -24.219 -24.016 1 49.97 85 SER A N 1
ATOM 708 C CA . SER A 1 85 ? 7.875 -22.766 -24.219 1 49.97 85 SER A CA 1
ATOM 709 C C . SER A 1 85 ? 8.672 -22.078 -23.125 1 49.97 85 SER A C 1
ATOM 711 O O . SER A 1 85 ? 8.328 -22.156 -21.938 1 49.97 85 SER A O 1
ATOM 713 N N . SER A 1 86 ? 9.969 -22.219 -23.156 1 43.72 86 SER A N 1
ATOM 714 C CA . SER A 1 86 ? 10.852 -21.438 -22.297 1 43.72 86 SER A CA 1
ATOM 715 C C . SER A 1 86 ? 10.297 -20.031 -22.078 1 43.72 86 SER A C 1
ATOM 717 O O . SER A 1 86 ? 10.898 -19.047 -22.484 1 43.72 86 SER A O 1
ATOM 719 N N . GLN A 1 87 ? 9.172 -19.828 -22.562 1 40.78 87 GLN A N 1
ATOM 720 C CA . GLN A 1 87 ? 8.945 -18.391 -22.344 1 40.78 87 GLN A CA 1
ATOM 721 C C . GLN A 1 87 ? 9.352 -17.984 -20.922 1 40.78 87 GLN A C 1
ATOM 723 O O . GLN A 1 87 ? 9.055 -16.875 -20.484 1 40.78 87 GLN A O 1
ATOM 728 N N . GLY A 1 88 ? 9.422 -18.969 -20.078 1 40.09 88 GLY A N 1
ATOM 729 C CA . GLY A 1 88 ? 9.977 -18.391 -18.875 1 40.09 88 GLY A CA 1
ATOM 730 C C . GLY A 1 88 ? 11.383 -17.844 -19.062 1 40.09 88 GLY A C 1
ATOM 731 O O . GLY A 1 88 ? 12.188 -18.422 -19.797 1 40.09 88 GLY A O 1
ATOM 732 N N . THR A 1 89 ? 11.664 -16.625 -19.297 1 37.5 89 THR A N 1
ATOM 733 C CA . THR A 1 89 ? 13 -16.031 -19.297 1 37.5 89 THR A CA 1
ATOM 734 C C . THR A 1 89 ? 13.969 -16.891 -18.5 1 37.5 89 THR A C 1
ATOM 736 O O . THR A 1 89 ? 13.773 -17.109 -17.297 1 37.5 89 THR A O 1
ATOM 739 N N . VAL A 1 90 ? 14.406 -18.031 -19.047 1 34.94 90 VAL A N 1
ATOM 740 C CA . VAL A 1 90 ? 15.672 -18.484 -18.484 1 34.94 90 VAL A CA 1
ATOM 741 C C . VAL A 1 90 ? 16.469 -17.281 -17.969 1 34.94 90 VAL A C 1
ATOM 743 O O . VAL A 1 90 ? 16.75 -16.344 -18.734 1 34.94 90 VAL A O 1
ATOM 746 N N . LEU A 1 91 ? 16.281 -16.812 -16.859 1 36.19 91 LEU A N 1
ATOM 747 C CA . LEU A 1 91 ? 17.297 -15.938 -16.281 1 36.19 91 LEU A CA 1
ATOM 748 C C . LEU A 1 91 ? 18.703 -16.391 -16.688 1 36.19 91 LEU A C 1
ATOM 750 O O . LEU A 1 91 ? 19.125 -17.484 -16.297 1 36.19 91 LEU A O 1
ATOM 754 N N . GLY A 1 92 ? 19.156 -16.5 -18.078 1 32.38 92 GLY A N 1
ATOM 755 C CA . GLY A 1 92 ? 20.562 -16.625 -18.406 1 32.38 92 GLY A CA 1
ATOM 756 C C . GLY A 1 92 ? 21.484 -16.344 -17.219 1 32.38 92 GLY A C 1
ATOM 757 O O . GLY A 1 92 ? 21.016 -15.961 -16.156 1 32.38 92 GLY A O 1
ATOM 758 N N . ASP A 1 93 ? 22.984 -16.141 -17.688 1 33.88 93 ASP A N 1
ATOM 759 C CA . ASP A 1 93 ? 24.234 -15.898 -16.953 1 33.88 93 ASP A CA 1
ATOM 760 C C . ASP A 1 93 ? 24.016 -14.883 -15.836 1 33.88 93 ASP A C 1
ATOM 762 O O . ASP A 1 93 ? 23.422 -13.828 -16.047 1 33.88 93 ASP A O 1
ATOM 766 N N . GLN A 1 94 ? 24.062 -15.305 -14.703 1 37.81 94 GLN A N 1
ATOM 767 C CA . GLN A 1 94 ? 24.125 -14.719 -13.359 1 37.81 94 GLN A CA 1
ATOM 768 C C . GLN A 1 94 ? 25.125 -13.578 -13.305 1 37.81 94 GLN A C 1
ATOM 770 O O . GLN A 1 94 ? 26.328 -13.812 -13.086 1 37.81 94 GLN A O 1
ATOM 775 N N . GLN A 1 95 ? 25.312 -12.742 -14.305 1 36.56 95 GLN A N 1
ATOM 776 C CA . GLN A 1 95 ? 26.156 -11.602 -13.961 1 36.56 95 GLN A CA 1
ATOM 777 C C . GLN A 1 95 ? 26.062 -11.273 -12.469 1 36.56 95 GLN A C 1
ATOM 779 O O . GLN A 1 95 ? 25.188 -11.789 -11.773 1 36.56 95 GLN A O 1
ATOM 784 N N . ILE A 1 96 ? 26.719 -10.258 -11.945 1 43.97 96 ILE A N 1
ATOM 785 C CA . ILE A 1 96 ? 26.703 -9.805 -10.562 1 43.97 96 ILE A CA 1
ATOM 786 C C . ILE A 1 96 ? 25.297 -9.906 -9.992 1 43.97 96 ILE A C 1
ATOM 788 O O . ILE A 1 96 ? 24.359 -9.281 -10.508 1 43.97 96 ILE A O 1
ATOM 792 N N . THR A 1 97 ? 24.859 -11.109 -9.523 1 51.69 97 THR A N 1
ATOM 793 C CA . THR A 1 97 ? 23.531 -11.633 -9.258 1 51.69 97 THR A CA 1
ATOM 794 C C . THR A 1 97 ? 22.688 -10.609 -8.5 1 51.69 97 THR A C 1
ATOM 796 O O . THR A 1 97 ? 23.156 -10.008 -7.527 1 51.69 97 THR A O 1
ATOM 799 N N . PRO A 1 98 ? 21.766 -9.93 -9.094 1 57.53 98 PRO A N 1
ATOM 800 C CA . PRO A 1 98 ? 20.75 -9.102 -8.422 1 57.53 98 PRO A CA 1
ATOM 801 C C . PRO A 1 98 ? 20.484 -9.555 -6.988 1 57.53 98 PRO A C 1
ATOM 803 O O . PRO A 1 98 ? 20.109 -8.734 -6.141 1 57.53 98 PRO A O 1
ATOM 806 N N . GLU A 1 99 ? 20.984 -10.742 -6.715 1 61.72 99 GLU A N 1
ATOM 807 C CA . GLU A 1 99 ? 20.703 -11.289 -5.391 1 61.72 99 GLU A CA 1
ATOM 808 C C . GLU A 1 99 ? 21.609 -10.672 -4.332 1 61.72 99 GLU A C 1
ATOM 810 O O . GLU A 1 99 ? 21.156 -10.344 -3.23 1 61.72 99 GLU A O 1
ATOM 815 N N . GLN A 1 100 ? 22.891 -10.578 -4.773 1 65.44 100 GLN A N 1
ATOM 816 C CA . GLN A 1 100 ? 23.828 -10.023 -3.795 1 65.44 100 GLN A CA 1
ATOM 817 C C . GLN A 1 100 ? 23.516 -8.562 -3.49 1 65.44 100 GLN A C 1
ATOM 819 O O . GLN A 1 100 ? 23.531 -8.148 -2.328 1 65.44 100 GLN A O 1
ATOM 824 N N . TYR A 1 101 ? 23.094 -7.906 -4.508 1 72.88 101 TYR A N 1
ATOM 825 C CA . TYR A 1 101 ? 22.812 -6.484 -4.32 1 72.88 101 TYR A CA 1
ATOM 826 C C . TYR A 1 101 ? 21.594 -6.285 -3.441 1 72.88 101 TYR A C 1
ATOM 828 O O . TYR A 1 101 ? 21.562 -5.398 -2.584 1 72.88 101 TYR A O 1
ATOM 836 N N . SER A 1 102 ? 20.719 -7.18 -3.639 1 77.25 102 SER A N 1
ATOM 837 C CA . SER A 1 102 ? 19.5 -7.051 -2.855 1 77.25 102 SER A CA 1
ATOM 838 C C . SER A 1 102 ? 19.75 -7.332 -1.378 1 77.25 102 SER A C 1
ATOM 840 O O . SER A 1 102 ? 19.172 -6.676 -0.507 1 77.25 102 SER A O 1
ATOM 842 N N . ARG A 1 103 ? 20.656 -8.266 -1.224 1 80.5 103 ARG A N 1
ATOM 843 C CA . ARG A 1 103 ? 20.984 -8.586 0.162 1 80.5 103 ARG A CA 1
ATOM 844 C C . ARG A 1 103 ? 21.75 -7.449 0.826 1 80.5 103 ARG A C 1
ATOM 846 O O . ARG A 1 103 ? 21.5 -7.113 1.984 1 80.5 103 ARG A O 1
ATOM 853 N N . ILE A 1 104 ? 22.641 -6.945 0.078 1 85.12 104 ILE A N 1
ATOM 854 C CA . ILE A 1 104 ? 23.422 -5.812 0.578 1 85.12 104 ILE A CA 1
ATOM 855 C C . ILE A 1 104 ? 22.484 -4.633 0.849 1 85.12 104 ILE A C 1
ATOM 857 O O . ILE A 1 104 ? 22.594 -3.975 1.887 1 85.12 104 ILE A O 1
ATOM 861 N N . ALA A 1 105 ? 21.578 -4.43 -0.089 1 87.94 105 ALA A N 1
ATOM 862 C CA . ALA A 1 105 ? 20.625 -3.34 0.035 1 87.94 105 ALA A CA 1
ATOM 863 C C . ALA A 1 105 ? 19.781 -3.498 1.295 1 87.94 105 ALA A C 1
ATOM 865 O O . ALA A 1 105 ? 19.609 -2.545 2.059 1 87.94 105 ALA A O 1
ATOM 866 N N . ILE A 1 106 ? 19.312 -4.684 1.491 1 89.44 106 ILE A N 1
ATOM 867 C CA . ILE A 1 106 ? 18.453 -4.961 2.633 1 89.44 106 ILE A CA 1
ATOM 868 C C . ILE A 1 106 ? 19.219 -4.742 3.932 1 89.44 106 ILE A C 1
ATOM 870 O O . ILE A 1 106 ? 18.703 -4.137 4.875 1 89.44 106 ILE A O 1
ATOM 874 N N . ASN A 1 107 ? 20.422 -5.176 3.957 1 88.56 107 ASN A N 1
ATOM 875 C CA . ASN A 1 107 ? 21.234 -5.027 5.16 1 88.56 107 ASN A CA 1
ATOM 876 C C . ASN A 1 107 ? 21.516 -3.559 5.469 1 88.56 107 ASN A C 1
ATOM 878 O O . ASN A 1 107 ? 21.469 -3.143 6.625 1 88.56 107 ASN A O 1
ATOM 882 N N . LEU A 1 108 ? 21.844 -2.883 4.453 1 92.94 108 LEU A N 1
ATOM 883 C CA . LEU A 1 108 ? 22.109 -1.461 4.645 1 92.94 108 LEU A CA 1
ATOM 884 C C . LEU A 1 108 ? 20.859 -0.736 5.141 1 92.94 108 LEU A C 1
ATOM 886 O O . LEU A 1 108 ? 20.922 0.022 6.113 1 92.94 108 LEU A O 1
ATOM 890 N N . VAL A 1 109 ? 19.781 -0.988 4.488 1 93.75 109 VAL A N 1
ATOM 891 C CA . VAL A 1 109 ? 18.531 -0.312 4.82 1 93.75 109 VAL A CA 1
ATOM 892 C C . VAL A 1 109 ? 18.109 -0.673 6.242 1 93.75 109 VAL A C 1
ATOM 894 O O . VAL A 1 109 ? 17.719 0.2 7.023 1 93.75 109 VAL A O 1
ATOM 897 N N . LEU A 1 110 ? 18.188 -1.969 6.586 1 95 110 LEU A N 1
ATOM 898 C CA . LEU A 1 110 ? 17.875 -2.393 7.945 1 95 110 LEU A CA 1
ATOM 899 C C . LEU A 1 110 ? 18.766 -1.692 8.961 1 95 110 LEU A C 1
ATOM 901 O O . LEU A 1 110 ? 18.297 -1.279 10.023 1 95 110 LEU A O 1
ATOM 905 N N . GLY A 1 111 ? 20 -1.585 8.609 1 95.31 111 GLY A N 1
ATOM 906 C CA . GLY A 1 111 ? 20.922 -0.87 9.484 1 95.31 111 GLY A CA 1
ATOM 907 C C . GLY A 1 111 ? 20.5 0.57 9.734 1 95.31 111 GLY A C 1
ATOM 908 O O . GLY A 1 111 ? 20.625 1.075 10.852 1 95.31 111 GLY A O 1
ATOM 909 N N . LEU A 1 112 ? 20.031 1.202 8.727 1 96.25 112 LEU A N 1
ATOM 910 C CA . LEU A 1 112 ? 19.625 2.604 8.805 1 96.25 112 LEU A CA 1
ATOM 911 C C . LEU A 1 112 ? 18.281 2.748 9.516 1 96.25 112 LEU A C 1
ATOM 913 O O . LEU A 1 112 ? 17.922 3.846 9.945 1 96.25 112 LEU A O 1
ATOM 917 N N . GLU A 1 113 ? 17.547 1.673 9.688 1 96.81 113 GLU A N 1
ATOM 918 C CA . GLU A 1 113 ? 16.234 1.725 10.336 1 96.81 113 GLU A CA 1
ATOM 919 C C . GLU A 1 113 ? 16.344 1.354 11.812 1 96.81 113 GLU A C 1
ATOM 921 O O . GLU A 1 113 ? 15.344 1.374 12.539 1 96.81 113 GLU A O 1
ATOM 926 N N . LYS A 1 114 ? 17.516 1.114 12.305 1 94.75 114 LYS A N 1
ATOM 927 C CA . LYS A 1 114 ? 17.781 0.643 13.664 1 94.75 114 LYS A CA 1
ATOM 928 C C . LYS A 1 114 ? 17.219 1.61 14.703 1 94.75 114 LYS A C 1
ATOM 930 O O . LYS A 1 114 ? 16.625 1.188 15.695 1 94.75 114 LYS A O 1
ATOM 935 N N . PRO A 1 115 ? 17.344 2.871 14.523 1 93.56 115 PRO A N 1
ATOM 936 C CA . PRO A 1 115 ? 16.812 3.801 15.531 1 93.56 115 PRO A CA 1
ATOM 937 C C . PRO A 1 115 ? 15.32 3.623 15.781 1 93.56 115 PRO A C 1
ATOM 939 O O . PRO A 1 115 ? 14.828 3.943 16.859 1 93.56 115 PRO A O 1
ATOM 942 N N . CYS A 1 116 ? 14.641 3.104 14.828 1 95.31 116 CYS A N 1
ATOM 943 C CA . CYS A 1 116 ? 13.195 2.93 14.953 1 95.31 116 CYS A CA 1
ATOM 944 C C . CYS A 1 116 ? 12.859 1.575 15.57 1 95.31 116 CYS A C 1
ATOM 946 O O . CYS A 1 116 ? 11.703 1.299 15.883 1 95.31 116 CYS A O 1
ATOM 948 N N . SER A 1 117 ? 13.828 0.733 15.805 1 92.19 117 SER A N 1
ATOM 949 C CA . SER A 1 117 ? 13.594 -0.638 16.25 1 92.19 117 SER A CA 1
ATOM 950 C C . SER A 1 117 ? 13 -0.672 17.656 1 92.19 117 SER A C 1
ATOM 952 O O . SER A 1 117 ? 12.297 -1.62 18.016 1 92.19 117 SER A O 1
ATOM 954 N N . ASP A 1 118 ? 13.148 0.363 18.422 1 90.69 118 ASP A N 1
ATOM 955 C CA . ASP A 1 118 ? 12.734 0.359 19.828 1 90.69 118 ASP A CA 1
ATOM 956 C C . ASP A 1 118 ? 11.266 0.775 19.969 1 90.69 118 ASP A C 1
ATOM 958 O O . ASP A 1 118 ? 10.664 0.592 21.016 1 90.69 118 ASP A O 1
ATOM 962 N N . HIS A 1 119 ? 10.766 1.352 18.922 1 94.38 119 HIS A N 1
ATOM 963 C CA . HIS A 1 119 ? 9.422 1.884 19.125 1 94.38 119 HIS A CA 1
ATOM 964 C C . HIS A 1 119 ? 8.461 1.383 18.047 1 94.38 119 HIS A C 1
ATOM 966 O O . HIS A 1 119 ? 7.254 1.587 18.141 1 94.38 119 HIS A O 1
ATOM 972 N N . MET A 1 120 ? 8.914 0.667 17 1 93.19 120 MET A N 1
ATOM 973 C CA . MET A 1 120 ? 8.086 0.256 15.875 1 93.19 120 MET A CA 1
ATOM 974 C C . MET A 1 120 ? 7.023 -0.748 16.312 1 93.19 120 MET A C 1
ATOM 976 O O . MET A 1 120 ? 5.855 -0.626 15.953 1 93.19 120 MET A O 1
ATOM 980 N N . GLN A 1 121 ? 7.453 -1.702 17.141 1 92.06 121 GLN A N 1
ATOM 981 C CA . GLN A 1 121 ? 6.52 -2.729 17.594 1 92.06 121 GLN A CA 1
ATOM 982 C C . GLN A 1 121 ? 5.355 -2.111 18.359 1 92.06 121 GLN A C 1
ATOM 984 O O . GLN A 1 121 ? 4.199 -2.486 18.156 1 92.06 121 GLN A O 1
ATOM 989 N N . LYS A 1 122 ? 5.672 -1.271 19.234 1 92.44 122 LYS A N 1
ATOM 990 C CA . LYS A 1 122 ? 4.652 -0.613 20.047 1 92.44 122 LYS A CA 1
ATOM 991 C C . LYS A 1 122 ? 3.691 0.191 19.172 1 92.44 122 LYS A C 1
ATOM 993 O O . LYS A 1 122 ? 2.475 0.137 19.359 1 92.44 122 LYS A O 1
ATOM 998 N N . LEU A 1 123 ? 4.289 0.946 18.281 1 93.62 123 LEU A N 1
ATOM 999 C CA . LEU A 1 123 ? 3.475 1.757 17.375 1 93.62 123 LEU A CA 1
ATOM 1000 C C . LEU A 1 123 ? 2.555 0.879 16.531 1 93.62 123 LEU A C 1
ATOM 1002 O O . LEU A 1 123 ? 1.377 1.195 16.359 1 93.62 123 LEU A O 1
ATOM 1006 N N . ALA A 1 124 ? 3.123 -0.192 16.016 1 92.38 124 ALA A N 1
ATOM 1007 C CA . ALA A 1 124 ? 2.344 -1.12 15.195 1 92.38 124 ALA A CA 1
ATOM 1008 C C . ALA A 1 124 ? 1.197 -1.727 16 1 92.38 124 ALA A C 1
ATOM 1010 O O . ALA A 1 124 ? 0.074 -1.836 15.5 1 92.38 124 ALA A O 1
ATOM 1011 N N . THR A 1 125 ? 1.441 -2.074 17.203 1 90 125 THR A N 1
ATOM 1012 C CA . THR A 1 125 ? 0.429 -2.656 18.062 1 90 125 THR A CA 1
ATOM 1013 C C . THR A 1 125 ? -0.665 -1.639 18.375 1 90 125 THR A C 1
ATOM 1015 O O . THR A 1 125 ? -1.854 -1.96 18.328 1 90 125 THR A O 1
ATOM 1018 N N . LEU A 1 126 ? -0.269 -0.435 18.688 1 88.81 126 LEU A N 1
ATOM 1019 C CA . LEU A 1 126 ? -1.219 0.631 19 1 88.81 126 LEU A CA 1
ATOM 1020 C C . LEU A 1 126 ? -2.129 0.901 17.797 1 88.81 126 LEU A C 1
ATOM 1022 O O . LEU A 1 126 ? -3.334 1.107 17.969 1 88.81 126 LEU A O 1
ATOM 1026 N N . SER A 1 127 ? -1.52 0.95 16.688 1 88.12 127 SER A N 1
ATOM 1027 C CA . SER A 1 127 ? -2.287 1.21 15.469 1 88.12 127 SER A CA 1
ATOM 1028 C C . SER A 1 127 ? -3.336 0.129 15.234 1 88.12 127 SER A C 1
ATOM 1030 O O . SER A 1 127 ? -4.43 0.414 14.742 1 88.12 127 SER A O 1
ATOM 1032 N N . HIS A 1 128 ? -3.031 -1.073 15.547 1 82.38 128 HIS A N 1
ATOM 1033 C CA . HIS A 1 128 ? -3.951 -2.189 15.352 1 82.38 128 HIS A CA 1
ATOM 1034 C C . HIS A 1 128 ? -5.07 -2.17 16.391 1 82.38 128 HIS A C 1
ATOM 1036 O O . HIS A 1 128 ? -6.203 -2.555 16.094 1 82.38 128 HIS A O 1
ATOM 1042 N N . GLN A 1 129 ? -4.758 -1.717 17.531 1 79.5 129 GLN A N 1
ATOM 1043 C CA . GLN A 1 129 ? -5.707 -1.753 18.625 1 79.5 129 GLN A CA 1
ATOM 1044 C C . GLN A 1 129 ? -6.59 -0.507 18.641 1 79.5 129 GLN A C 1
ATOM 1046 O O . GLN A 1 129 ? -7.707 -0.534 19.156 1 79.5 129 GLN A O 1
ATOM 1051 N N . ASN A 1 130 ? -6.051 0.55 18.219 1 73.88 130 ASN A N 1
ATOM 1052 C CA . ASN A 1 130 ? -6.77 1.822 18.203 1 73.88 130 ASN A CA 1
ATOM 1053 C C . ASN A 1 130 ? -7.031 2.307 16.781 1 73.88 130 ASN A C 1
ATOM 1055 O O . ASN A 1 130 ? -6.117 2.771 16.109 1 73.88 130 ASN A O 1
ATOM 1059 N N . SER A 1 131 ? -8.445 2.361 16.656 1 69.5 131 SER A N 1
ATOM 1060 C CA . SER A 1 131 ? -8.828 2.816 15.32 1 69.5 131 SER A CA 1
ATOM 1061 C C . SER A 1 131 ? -8.5 4.293 15.125 1 69.5 131 SER A C 1
ATOM 1063 O O . SER A 1 131 ? -8.672 5.098 16.047 1 69.5 131 SER A O 1
ATOM 1065 N N . GLY A 1 132 ? -7.574 4.66 14.43 1 73.31 132 GLY A N 1
ATOM 1066 C CA . GLY A 1 132 ? -7.305 6.062 14.148 1 73.31 132 GLY A CA 1
ATOM 1067 C C . GLY A 1 132 ? -5.852 6.441 14.344 1 73.31 132 GLY A C 1
ATOM 1068 O O . GLY A 1 132 ? -5.457 7.574 14.062 1 73.31 132 GLY A O 1
ATOM 1069 N N . TYR A 1 133 ? -5.227 5.566 14.891 1 85.88 133 TYR A N 1
ATOM 1070 C CA . TYR A 1 133 ? -3.828 5.871 15.172 1 85.88 133 TYR A CA 1
ATOM 1071 C C . TYR A 1 133 ? -2.965 5.645 13.93 1 85.88 133 TYR A C 1
ATOM 1073 O O . TYR A 1 133 ? -3.012 4.57 13.328 1 85.88 133 TYR A O 1
ATOM 1081 N N . ILE A 1 134 ? -2.242 6.695 13.57 1 92.25 134 ILE A N 1
ATOM 1082 C CA . ILE A 1 134 ? -1.275 6.605 12.484 1 92.25 134 ILE A CA 1
ATOM 1083 C C . ILE A 1 134 ? 0.065 6.109 13.023 1 92.25 134 ILE A C 1
ATOM 1085 O O . ILE A 1 134 ? 0.684 6.77 13.867 1 92.25 134 ILE A O 1
ATOM 1089 N N . GLN A 1 135 ? 0.513 5 12.57 1 93.62 135 GLN A N 1
ATOM 1090 C CA . GLN A 1 135 ? 1.756 4.445 13.102 1 93.62 135 GLN A CA 1
ATOM 1091 C C . GLN A 1 135 ? 2.969 5.16 12.516 1 93.62 135 GLN A C 1
ATOM 1093 O O . GLN A 1 135 ? 3.988 5.324 13.188 1 93.62 135 GLN A O 1
ATOM 1098 N N . GLY A 1 136 ? 2.961 5.512 11.273 1 96.31 136 GLY A N 1
ATOM 1099 C CA . GLY A 1 136 ? 3.98 6.371 10.688 1 96.31 136 GLY A CA 1
ATOM 1100 C C . GLY A 1 136 ? 5.203 5.605 10.219 1 96.31 136 GLY A C 1
ATOM 1101 O O . GLY A 1 136 ? 6.148 6.199 9.688 1 96.31 136 GLY A O 1
ATOM 1102 N N . HIS A 1 137 ? 5.223 4.246 10.32 1 97.06 137 HIS A N 1
ATOM 1103 C CA . HIS A 1 137 ? 6.445 3.51 10.016 1 97.06 137 HIS A CA 1
ATOM 1104 C C . HIS A 1 137 ? 6.168 2.346 9.07 1 97.06 137 HIS A C 1
ATOM 1106 O O . HIS A 1 137 ? 7.016 1.463 8.898 1 97.06 137 HIS A O 1
ATOM 1112 N N . VAL A 1 138 ? 5.055 2.359 8.391 1 96.62 138 VAL A N 1
ATOM 1113 C CA . VAL A 1 138 ? 4.641 1.223 7.57 1 96.62 138 VAL A CA 1
ATOM 1114 C C . VAL A 1 138 ? 5.547 1.113 6.344 1 96.62 138 VAL A C 1
ATOM 1116 O O . VAL A 1 138 ? 5.715 0.028 5.781 1 96.62 138 VAL A O 1
ATOM 1119 N N . LEU A 1 139 ? 6.199 2.195 5.945 1 95.75 139 LEU A N 1
ATOM 1120 C CA . LEU A 1 139 ? 7.023 2.211 4.742 1 95.75 139 LEU A CA 1
ATOM 1121 C C . LEU A 1 139 ? 8.383 1.572 5.004 1 95.75 139 LEU A C 1
ATOM 1123 O O . LEU A 1 139 ? 9.125 1.276 4.066 1 95.75 139 LEU A O 1
ATOM 1127 N N . MET A 1 140 ? 8.695 1.337 6.223 1 95.75 140 MET A N 1
ATOM 1128 C CA . MET A 1 140 ? 9.992 0.765 6.574 1 95.75 140 MET A CA 1
ATOM 1129 C C . MET A 1 140 ? 10.039 -0.726 6.254 1 95.75 140 MET A C 1
ATOM 1131 O O . MET A 1 140 ? 9.055 -1.438 6.457 1 95.75 140 MET A O 1
ATOM 1135 N N . VAL A 1 141 ? 11.234 -1.189 5.82 1 94.75 141 VAL A N 1
ATOM 1136 C CA . VAL A 1 141 ? 11.438 -2.586 5.449 1 94.75 141 VAL A CA 1
ATOM 1137 C C . VAL A 1 141 ? 11.297 -3.473 6.684 1 94.75 141 VAL A C 1
ATOM 1139 O O . VAL A 1 141 ? 10.852 -4.617 6.59 1 94.75 141 VAL A O 1
ATOM 1142 N N . SER A 1 142 ? 11.594 -2.9 7.844 1 96.12 142 SER A N 1
ATOM 1143 C CA . SER A 1 142 ? 11.609 -3.656 9.094 1 96.12 142 SER A CA 1
ATOM 1144 C C . SER A 1 142 ? 10.258 -3.58 9.805 1 96.12 142 SER A C 1
ATOM 1146 O O . SER A 1 142 ? 10.109 -4.09 10.914 1 96.12 142 SER A O 1
ATOM 1148 N N . CYS A 1 143 ? 9.305 -2.891 9.266 1 96.12 143 CYS A N 1
ATOM 1149 C CA . CYS A 1 143 ? 7.996 -2.807 9.906 1 96.12 143 CYS A CA 1
ATOM 1150 C C . CYS A 1 143 ? 7.391 -4.195 10.102 1 96.12 143 CYS A C 1
ATOM 1152 O O . CYS A 1 143 ? 7.332 -4.984 9.156 1 96.12 143 CYS A O 1
ATOM 1154 N N . PRO A 1 144 ? 6.945 -4.492 11.32 1 94.81 144 PRO A N 1
ATOM 1155 C CA . PRO A 1 144 ? 6.367 -5.82 11.547 1 94.81 144 PRO A CA 1
ATOM 1156 C C . PRO A 1 144 ? 5.094 -6.059 10.742 1 94.81 144 PRO A C 1
ATOM 1158 O O . PRO A 1 144 ? 4.258 -5.16 10.625 1 94.81 144 PRO A O 1
ATOM 1161 N N . PRO A 1 145 ? 4.969 -7.25 10.164 1 94 145 PRO A N 1
ATOM 1162 C CA . PRO A 1 145 ? 3.711 -7.59 9.5 1 94 145 PRO A CA 1
ATOM 1163 C C . PRO A 1 145 ? 2.516 -7.574 10.445 1 94 145 PRO A C 1
ATOM 1165 O O . PRO A 1 145 ? 2.674 -7.809 11.648 1 94 145 PRO A O 1
ATOM 1168 N N . GLU A 1 146 ? 1.42 -7.281 9.883 1 89.5 146 GLU A N 1
ATOM 1169 C CA . GLU A 1 146 ? 0.202 -7.227 10.688 1 89.5 146 GLU A CA 1
ATOM 1170 C C . GLU A 1 146 ? -0.079 -8.57 11.352 1 89.5 146 GLU A C 1
ATOM 1172 O O . GLU A 1 146 ? -0.564 -8.617 12.484 1 89.5 146 GLU A O 1
ATOM 1177 N N . SER A 1 147 ? 0.127 -9.617 10.633 1 91.5 147 SER A N 1
ATOM 1178 C CA . SER A 1 147 ? -0.097 -10.953 11.172 1 91.5 147 SER A CA 1
ATOM 1179 C C . SER A 1 147 ? 0.741 -11.188 12.422 1 91.5 147 SER A C 1
ATOM 1181 O O . SER A 1 147 ? 0.265 -11.789 13.391 1 91.5 147 SER A O 1
ATOM 1183 N N . HIS A 1 148 ? 1.932 -10.719 12.406 1 92.81 148 HIS A N 1
ATOM 1184 C CA . HIS A 1 148 ? 2.799 -10.859 13.578 1 92.81 148 HIS A CA 1
ATOM 1185 C C . HIS A 1 148 ? 2.273 -10.039 14.75 1 92.81 148 HIS A C 1
ATOM 1187 O O . HIS A 1 148 ? 2.168 -10.547 15.867 1 92.81 148 HIS A O 1
ATOM 1193 N N . THR A 1 149 ? 1.984 -8.789 14.523 1 90.88 149 THR A N 1
ATOM 1194 C CA . THR A 1 149 ? 1.554 -7.887 15.586 1 90.88 149 THR A CA 1
ATOM 1195 C C . THR A 1 149 ? 0.245 -8.367 16.203 1 90.88 149 THR A C 1
ATOM 1197 O O . THR A 1 149 ? 0.021 -8.195 17.406 1 90.88 149 THR A O 1
ATOM 1200 N N . THR A 1 150 ? -0.61 -8.922 15.375 1 87.19 150 THR A N 1
ATOM 1201 C CA . THR A 1 150 ? -1.892 -9.43 15.852 1 87.19 150 THR A CA 1
ATOM 1202 C C . THR A 1 150 ? -1.697 -10.695 16.672 1 87.19 150 THR A C 1
ATOM 1204 O O . THR A 1 150 ? -2.287 -10.844 17.75 1 87.19 150 THR A O 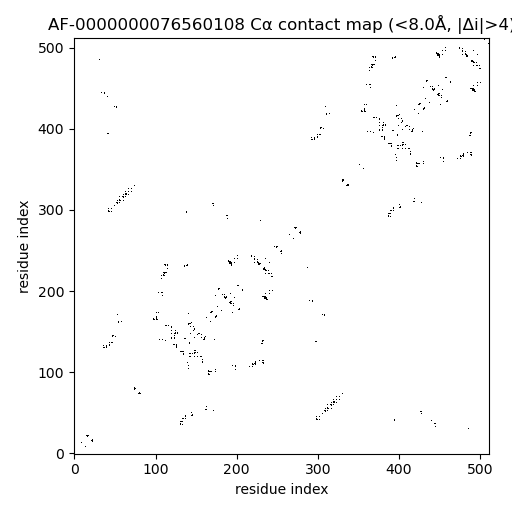1
ATOM 1207 N N . ALA A 1 151 ? -0.832 -11.57 16.203 1 90.5 151 ALA A N 1
ATOM 1208 C CA . ALA A 1 151 ? -0.62 -12.859 16.859 1 90.5 151 ALA A CA 1
ATOM 1209 C C . ALA A 1 151 ? 0.287 -12.727 18.078 1 90.5 151 ALA A C 1
ATOM 1211 O O . ALA A 1 151 ? 0.119 -13.438 19.062 1 90.5 151 ALA A O 1
ATOM 1212 N N . ASN A 1 152 ? 1.204 -11.836 17.891 1 90.12 152 ASN A N 1
ATOM 1213 C CA . ASN A 1 152 ? 2.227 -11.695 18.922 1 90.12 152 ASN A CA 1
ATOM 1214 C C . ASN A 1 152 ? 2.426 -10.234 19.312 1 90.12 152 ASN A C 1
ATOM 1216 O O . ASN A 1 152 ? 3.512 -9.68 19.125 1 90.12 152 ASN A O 1
ATOM 1220 N N . PRO A 1 153 ? 1.452 -9.602 19.969 1 85.62 153 PRO A N 1
ATOM 1221 C CA . PRO A 1 153 ? 1.522 -8.164 20.266 1 85.62 153 PRO A CA 1
ATOM 1222 C C . PRO A 1 153 ? 2.662 -7.812 21.219 1 85.62 153 PRO A C 1
ATOM 1224 O O . PRO A 1 153 ? 3.174 -6.691 21.188 1 85.62 153 PRO A O 1
ATOM 1227 N N . ASN A 1 154 ? 3.172 -8.789 22.047 1 88.5 154 ASN A N 1
ATOM 1228 C CA . ASN A 1 154 ? 4.191 -8.5 23.047 1 88.5 154 ASN A CA 1
ATOM 1229 C C . ASN A 1 154 ? 5.559 -9.039 22.625 1 88.5 154 ASN A C 1
ATOM 1231 O O . ASN A 1 154 ? 6.523 -8.945 23.391 1 88.5 154 ASN A O 1
ATOM 1235 N N . GLN A 1 155 ? 5.602 -9.609 21.469 1 92.25 155 GLN A N 1
ATOM 1236 C CA . GLN A 1 155 ? 6.875 -10.109 20.953 1 92.25 155 GLN A CA 1
ATOM 1237 C C . GLN A 1 155 ? 7.469 -9.164 19.922 1 92.25 155 GLN A C 1
ATOM 1239 O O . GLN A 1 155 ? 6.816 -8.82 18.938 1 92.25 155 GLN A O 1
ATOM 1244 N N . GLU A 1 156 ? 8.648 -8.844 20.203 1 93.31 156 GLU A N 1
ATOM 1245 C CA . GLU A 1 156 ? 9.32 -7.922 19.297 1 93.31 156 GLU A CA 1
ATOM 1246 C C . GLU A 1 156 ? 9.594 -8.586 17.953 1 93.31 156 GLU A C 1
ATOM 1248 O O . GLU A 1 156 ? 10.016 -9.742 17.891 1 93.31 156 GLU A O 1
ATOM 1253 N N . TRP A 1 157 ? 9.258 -7.945 16.906 1 93.25 157 TRP A N 1
ATOM 1254 C CA . TRP A 1 157 ? 9.57 -8.391 15.555 1 93.25 157 TRP A CA 1
ATOM 1255 C C . TRP A 1 157 ? 11.078 -8.344 15.305 1 93.25 157 TRP A C 1
ATOM 1257 O O . TRP A 1 157 ? 11.641 -9.258 14.695 1 93.25 157 TRP A O 1
ATOM 1267 N N . GLY A 1 158 ? 11.703 -7.266 15.914 1 90.94 158 GLY A N 1
ATOM 1268 C CA . GLY A 1 158 ? 13.133 -7.113 15.711 1 90.94 158 GLY A CA 1
ATOM 1269 C C . GLY A 1 158 ? 13.484 -6.41 14.414 1 90.94 158 GLY A C 1
ATOM 1270 O O . GLY A 1 158 ? 12.602 -5.941 13.695 1 90.94 158 GLY A O 1
ATOM 1271 N N . LEU A 1 159 ? 14.805 -6.312 14.172 1 92.88 159 LEU A N 1
ATOM 1272 C CA . LEU A 1 159 ? 15.312 -5.66 12.969 1 92.88 159 LEU A CA 1
ATOM 1273 C C . LEU A 1 159 ? 15.469 -6.664 11.836 1 92.88 159 LEU A C 1
ATOM 1275 O O . LEU A 1 159 ? 16.594 -7.074 11.516 1 92.88 159 LEU A O 1
ATOM 1279 N N . ARG A 1 160 ? 14.359 -6.992 11.195 1 93.69 160 ARG A N 1
ATOM 1280 C CA . ARG A 1 160 ? 14.344 -7.953 10.102 1 93.69 160 ARG A CA 1
ATOM 1281 C C . ARG A 1 160 ? 13.211 -7.648 9.125 1 93.69 160 ARG A C 1
ATOM 1283 O O . ARG A 1 160 ? 12.43 -6.719 9.344 1 93.69 160 ARG A O 1
ATOM 1290 N N . THR A 1 161 ? 13.203 -8.359 8.008 1 93.69 161 THR A N 1
ATOM 1291 C CA . THR A 1 161 ? 12.148 -8.219 7.012 1 93.69 161 THR A CA 1
ATOM 1292 C C . THR A 1 161 ? 11.516 -9.57 6.695 1 93.69 161 THR A C 1
ATOM 1294 O O . THR A 1 161 ? 11.812 -10.57 7.355 1 93.69 161 THR A O 1
ATOM 1297 N N . VAL A 1 162 ? 10.562 -9.547 5.855 1 92.69 162 VAL A N 1
ATOM 1298 C CA . VAL A 1 162 ? 9.836 -10.758 5.5 1 92.69 162 VAL A CA 1
ATOM 1299 C C . VAL A 1 162 ? 10.781 -11.75 4.824 1 92.69 162 VAL A C 1
ATOM 1301 O O . VAL A 1 162 ? 11.805 -11.352 4.258 1 92.69 162 VAL A O 1
ATOM 1304 N N . ASP A 1 163 ? 10.383 -12.953 4.953 1 90.38 163 ASP A N 1
ATOM 1305 C CA . ASP A 1 163 ? 11.227 -14.031 4.441 1 90.38 163 ASP A CA 1
ATOM 1306 C C . ASP A 1 163 ? 10.945 -14.289 2.963 1 90.38 163 ASP A C 1
ATOM 1308 O O . ASP A 1 163 ? 10.133 -15.164 2.625 1 90.38 163 ASP A O 1
ATOM 1312 N N . LEU A 1 164 ? 11.602 -13.609 2.072 1 92.5 164 LEU A N 1
ATOM 1313 C CA . LEU A 1 164 ? 11.555 -13.758 0.623 1 92.5 164 LEU A CA 1
ATOM 1314 C C . LEU A 1 164 ? 12.961 -13.773 0.032 1 92.5 164 LEU A C 1
ATOM 1316 O O . LEU A 1 164 ? 13.898 -13.273 0.652 1 92.5 164 LEU A O 1
ATOM 1320 N N . ASP A 1 165 ? 13.039 -14.359 -1.112 1 88.19 165 ASP A N 1
ATOM 1321 C CA . ASP A 1 165 ? 14.297 -14.305 -1.851 1 88.19 165 ASP A CA 1
ATOM 1322 C C . ASP A 1 165 ? 14.633 -12.867 -2.246 1 88.19 165 ASP A C 1
ATOM 1324 O O . ASP A 1 165 ? 13.75 -12 -2.279 1 88.19 165 ASP A O 1
ATOM 1328 N N . PRO A 1 166 ? 15.812 -12.57 -2.598 1 82.88 166 PRO A N 1
ATOM 1329 C CA . PRO A 1 166 ? 16.281 -11.203 -2.836 1 82.88 166 PRO A CA 1
ATOM 1330 C C . PRO A 1 166 ? 15.516 -10.508 -3.959 1 82.88 166 PRO A C 1
ATOM 1332 O O . PRO A 1 166 ? 15.18 -9.32 -3.846 1 82.88 166 PRO A O 1
ATOM 1335 N N . GLU A 1 167 ? 15.234 -11.227 -4.996 1 84.31 167 GLU A N 1
ATOM 1336 C CA . GLU A 1 167 ? 14.609 -10.57 -6.141 1 84.31 167 GLU A CA 1
ATOM 1337 C C . GLU A 1 167 ? 13.195 -10.109 -5.809 1 84.31 167 GLU A C 1
ATOM 1339 O O . GLU A 1 167 ? 12.867 -8.938 -5.977 1 84.31 167 GLU A O 1
ATOM 1344 N N . PRO A 1 168 ? 12.398 -11.102 -5.293 1 89.5 168 PRO A N 1
ATOM 1345 C CA . PRO A 1 168 ? 11.062 -10.625 -4.91 1 89.5 168 PRO A CA 1
ATOM 1346 C C . PRO A 1 168 ? 11.102 -9.594 -3.783 1 89.5 168 PRO A C 1
ATOM 1348 O O . PRO A 1 168 ? 10.242 -8.711 -3.719 1 89.5 168 PRO A O 1
ATOM 1351 N N . LEU A 1 169 ? 12.047 -9.688 -2.934 1 88.75 169 LEU A N 1
ATOM 1352 C CA . LEU A 1 169 ? 12.219 -8.68 -1.888 1 88.75 169 LEU A CA 1
ATOM 1353 C C . LEU A 1 169 ? 12.5 -7.312 -2.492 1 88.75 169 LEU A C 1
ATOM 1355 O O . LEU A 1 169 ? 12 -6.297 -2.008 1 88.75 169 LEU A O 1
ATOM 1359 N N . GLY A 1 170 ? 13.391 -7.289 -3.525 1 86.19 170 GLY A N 1
ATOM 1360 C CA . GLY A 1 170 ? 13.68 -6.059 -4.238 1 86.19 170 GLY A CA 1
ATOM 1361 C C . GLY A 1 170 ? 12.438 -5.426 -4.855 1 86.19 170 GLY A C 1
ATOM 1362 O O . GLY A 1 170 ? 12.281 -4.203 -4.836 1 86.19 170 GLY A O 1
ATOM 1363 N N . THR A 1 171 ? 11.57 -6.273 -5.395 1 88.12 171 THR A N 1
ATOM 1364 C CA . THR A 1 171 ? 10.328 -5.789 -5.973 1 88.12 171 THR A CA 1
ATOM 1365 C C . THR A 1 171 ? 9.383 -5.281 -4.883 1 88.12 171 THR A C 1
ATOM 1367 O O . THR A 1 171 ? 8.75 -4.234 -5.039 1 88.12 171 THR A O 1
ATOM 1370 N N . LEU A 1 172 ? 9.32 -6.066 -3.816 1 90.88 172 LEU A N 1
ATOM 1371 C CA . LEU A 1 172 ? 8.43 -5.734 -2.709 1 90.88 172 LEU A CA 1
ATOM 1372 C C . LEU A 1 172 ? 8.734 -4.348 -2.156 1 90.88 172 LEU A C 1
ATOM 1374 O O . LEU A 1 172 ? 7.824 -3.576 -1.853 1 90.88 172 LEU A O 1
ATOM 1378 N N . PHE A 1 173 ? 10.016 -4.004 -2.098 1 88.19 173 PHE A N 1
ATOM 1379 C CA . PHE A 1 173 ? 10.406 -2.756 -1.45 1 88.19 173 PHE A CA 1
ATOM 1380 C C . PHE A 1 173 ? 10.992 -1.782 -2.463 1 88.19 173 PHE A C 1
ATOM 1382 O O . PHE A 1 173 ? 11.648 -0.808 -2.086 1 88.19 173 PHE A O 1
ATOM 1389 N N . ASN A 1 174 ? 10.766 -2.074 -3.709 1 82.56 174 ASN A N 1
ATOM 1390 C CA . ASN A 1 174 ? 11.156 -1.188 -4.801 1 82.56 174 ASN A CA 1
ATOM 1391 C C . ASN A 1 174 ? 12.648 -0.869 -4.762 1 82.56 174 ASN A C 1
ATOM 1393 O O . ASN A 1 174 ? 13.039 0.292 -4.883 1 82.56 174 ASN A O 1
ATOM 1397 N N . MET A 1 175 ? 13.461 -1.82 -4.547 1 76.5 175 MET A N 1
ATOM 1398 C CA . MET A 1 175 ? 14.898 -1.631 -4.371 1 76.5 175 MET A CA 1
ATOM 1399 C C . MET A 1 175 ? 15.602 -1.559 -5.719 1 76.5 175 MET A C 1
ATOM 1401 O O . MET A 1 175 ? 16.75 -1.122 -5.801 1 76.5 175 MET A O 1
ATOM 1405 N N . GLN A 1 176 ? 14.867 -2.018 -6.793 1 64.06 176 GLN A N 1
ATOM 1406 C CA . GLN A 1 176 ? 15.492 -2.117 -8.109 1 64.06 176 GLN A CA 1
ATOM 1407 C C . GLN A 1 176 ? 15.609 -0.744 -8.766 1 64.06 176 GLN A C 1
ATOM 1409 O O . GLN A 1 176 ? 16.359 -0.572 -9.727 1 64.06 176 GLN A O 1
ATOM 1414 N N . VAL A 1 177 ? 14.617 0.111 -8.508 1 56.12 177 VAL A N 1
ATOM 1415 C CA . VAL A 1 177 ? 14.547 1.367 -9.25 1 56.12 177 VAL A CA 1
ATOM 1416 C C . VAL A 1 177 ? 15.711 2.273 -8.836 1 56.12 177 VAL A C 1
ATOM 1418 O O . VAL A 1 177 ? 15.688 2.867 -7.758 1 56.12 177 VAL A O 1
ATOM 1421 N N . LEU A 1 178 ? 16.875 1.872 -9.281 1 56.12 178 LEU A N 1
ATOM 1422 C CA . LEU A 1 178 ? 18.125 2.594 -9.047 1 56.12 178 LEU A CA 1
ATOM 1423 C C . LEU A 1 178 ? 18.219 3.824 -9.945 1 56.12 178 LEU A C 1
ATOM 1425 O O . LEU A 1 178 ? 19.172 4.598 -9.852 1 56.12 178 LEU A O 1
ATOM 1429 N N . ASP A 1 179 ? 17.234 3.951 -10.836 1 48.72 179 ASP A N 1
ATOM 1430 C CA . ASP A 1 179 ? 17.656 4.992 -11.773 1 48.72 179 ASP A CA 1
ATOM 1431 C C . ASP A 1 179 ? 17.375 6.383 -11.211 1 48.72 179 ASP A C 1
ATOM 1433 O O . ASP A 1 179 ? 16.609 6.523 -10.25 1 48.72 179 ASP A O 1
ATOM 1437 N N . ALA A 1 180 ? 18.188 7.172 -11.609 1 47.62 180 ALA A N 1
ATOM 1438 C CA . ALA A 1 180 ? 18.234 8.602 -11.312 1 47.62 180 ALA A CA 1
ATOM 1439 C C . ALA A 1 180 ? 16.828 9.203 -11.336 1 47.62 180 ALA A C 1
ATOM 1441 O O . ALA A 1 180 ? 16.547 10.172 -10.625 1 47.62 180 ALA A O 1
ATOM 1442 N N . GLU A 1 181 ? 16.016 8.641 -12.125 1 48.16 181 GLU A N 1
ATOM 1443 C CA . GLU A 1 181 ? 14.727 9.297 -12.258 1 48.16 181 GLU A CA 1
ATOM 1444 C C . GLU A 1 181 ? 13.883 9.133 -10.992 1 48.16 181 GLU A C 1
ATOM 1446 O O . GLU A 1 181 ? 13.055 9.992 -10.68 1 48.16 181 GLU A O 1
ATOM 1451 N N . ARG A 1 182 ? 14.07 8.148 -10.305 1 50.06 182 ARG A N 1
ATOM 1452 C CA . ARG A 1 182 ? 13.352 8.055 -9.039 1 50.06 182 ARG A CA 1
ATOM 1453 C C . ARG A 1 182 ? 13.875 9.078 -8.031 1 50.06 182 ARG A C 1
ATOM 1455 O O . ARG A 1 182 ? 13.336 9.203 -6.93 1 50.06 182 ARG A O 1
ATOM 1462 N N . LYS A 1 183 ? 15.008 9.594 -8.422 1 48.69 183 LYS A N 1
ATOM 1463 C CA . LYS A 1 183 ? 15.508 10.688 -7.605 1 48.69 183 LYS A CA 1
ATOM 1464 C C . LYS A 1 183 ? 14.383 11.633 -7.195 1 48.69 183 LYS A C 1
ATOM 1466 O O . LYS A 1 183 ? 14.391 12.172 -6.086 1 48.69 183 LYS A O 1
ATOM 1471 N N . ARG A 1 184 ? 13.531 11.656 -8.164 1 46.75 184 ARG A N 1
ATOM 1472 C CA . ARG A 1 184 ? 12.469 12.609 -7.879 1 46.75 184 ARG A CA 1
ATOM 1473 C C . ARG A 1 184 ? 11.641 12.164 -6.672 1 46.75 184 ARG A C 1
ATOM 1475 O O . ARG A 1 184 ? 11.117 13 -5.934 1 46.75 184 ARG A O 1
ATOM 1482 N N . TYR A 1 185 ? 11.562 10.875 -6.582 1 46.75 185 TYR A N 1
ATOM 1483 C CA . TYR A 1 185 ? 10.758 10.375 -5.473 1 46.75 185 TYR A CA 1
ATOM 1484 C C . TYR A 1 185 ? 11.531 10.445 -4.16 1 46.75 185 TYR A C 1
ATOM 1486 O O . TYR A 1 185 ? 10.953 10.25 -3.086 1 46.75 185 TYR A O 1
ATOM 1494 N N . LEU A 1 186 ? 12.883 10.633 -4.406 1 49.47 186 LEU A N 1
ATOM 1495 C CA . LEU A 1 186 ? 13.789 10.586 -3.264 1 49.47 186 LEU A CA 1
ATOM 1496 C C . LEU A 1 186 ? 13.93 11.961 -2.621 1 49.47 186 LEU A C 1
ATOM 1498 O O . LEU A 1 186 ? 14.531 12.094 -1.555 1 49.47 186 LEU A O 1
ATOM 1502 N N . GLU A 1 187 ? 13.508 12.82 -3.449 1 48.22 187 GLU A N 1
ATOM 1503 C CA . GLU A 1 187 ? 13.828 14.109 -2.846 1 48.22 187 GLU A CA 1
ATOM 1504 C C . GLU A 1 187 ? 12.906 14.422 -1.671 1 48.22 187 GLU A C 1
ATOM 1506 O O . GLU A 1 187 ? 11.688 14.469 -1.831 1 48.22 187 GLU A O 1
ATOM 1511 N N . GLY A 1 188 ? 13.312 13.75 -0.587 1 51.69 188 GLY A N 1
ATOM 1512 C CA . GLY A 1 188 ? 12.664 14.203 0.635 1 51.69 188 GLY A CA 1
ATOM 1513 C C . GLY A 1 188 ? 12.688 15.711 0.804 1 51.69 188 GLY A C 1
ATOM 1514 O O . GLY A 1 188 ? 13.219 16.422 -0.046 1 51.69 188 GLY A O 1
ATOM 1515 N N . LEU A 1 189 ? 11.836 16.188 1.714 1 57.25 189 LEU A N 1
ATOM 1516 C CA . LEU A 1 189 ? 11.836 17.578 2.145 1 57.25 189 LEU A CA 1
ATOM 1517 C C . LEU A 1 189 ? 13.219 18 2.637 1 57.25 189 LEU A C 1
ATOM 1519 O O . LEU A 1 189 ? 13.828 17.297 3.455 1 57.25 189 LEU A O 1
ATOM 1523 N N . ASP A 1 190 ? 13.625 19.016 2.229 1 68.62 190 ASP A N 1
ATOM 1524 C CA . ASP A 1 190 ? 14.711 19.797 2.826 1 68.62 190 ASP A CA 1
ATOM 1525 C C . ASP A 1 190 ? 15.992 18.953 2.912 1 68.62 190 ASP A C 1
ATOM 1527 O O . ASP A 1 190 ? 16.734 19.047 3.893 1 68.62 190 ASP A O 1
ATOM 1531 N N . GLY A 1 191 ? 16.141 17.906 1.991 1 84 191 GLY A N 1
ATOM 1532 C CA . GLY A 1 191 ? 17.406 17.219 1.991 1 84 191 GLY A CA 1
ATOM 1533 C C . GLY A 1 191 ? 17.406 15.953 2.828 1 84 191 GLY A C 1
ATOM 1534 O O . GLY A 1 191 ? 18.438 15.281 2.971 1 84 191 GLY A O 1
ATOM 1535 N N . GLU A 1 192 ? 16.359 15.594 3.426 1 90.44 192 GLU A N 1
ATOM 1536 C CA . GLU A 1 192 ? 16.25 14.352 4.184 1 90.44 192 GLU A CA 1
ATOM 1537 C C . GLU A 1 192 ? 15.984 13.164 3.264 1 90.44 192 GLU A C 1
ATOM 1539 O O . GLU A 1 192 ? 15.18 13.258 2.332 1 90.44 192 GLU A O 1
ATOM 1544 N N . LEU A 1 193 ? 16.703 12.102 3.545 1 90.88 193 LEU A N 1
ATOM 1545 C CA . LEU A 1 193 ? 16.562 10.875 2.773 1 90.88 193 LEU A CA 1
ATOM 1546 C C . LEU A 1 193 ? 16.016 9.75 3.65 1 90.88 193 LEU A C 1
ATOM 1548 O O . LEU A 1 193 ? 16.422 9.609 4.805 1 90.88 193 LEU A O 1
ATOM 1552 N N . THR A 1 194 ? 15.039 9 3.121 1 90.94 194 THR A N 1
ATOM 1553 C CA . THR A 1 194 ? 14.727 7.715 3.732 1 90.94 194 THR A CA 1
ATOM 1554 C C . THR A 1 194 ? 15.875 6.734 3.555 1 90.94 194 THR A C 1
ATOM 1556 O O . THR A 1 194 ? 16.75 6.945 2.715 1 90.94 194 THR A O 1
ATOM 1559 N N . PRO A 1 195 ? 15.867 5.68 4.332 1 92.12 195 PRO A N 1
ATOM 1560 C CA . PRO A 1 195 ? 16.906 4.664 4.16 1 92.12 195 PRO A CA 1
ATOM 1561 C C . PRO A 1 195 ? 16.969 4.113 2.738 1 92.12 195 PRO A C 1
ATOM 1563 O O . PRO A 1 195 ? 18.062 3.912 2.199 1 92.12 195 PRO A O 1
ATOM 1566 N N . MET A 1 196 ? 15.852 3.916 2.129 1 88.5 196 MET A N 1
ATOM 1567 C CA . MET A 1 196 ? 15.805 3.43 0.753 1 88.5 196 MET A CA 1
ATOM 1568 C C . MET A 1 196 ? 16.391 4.465 -0.207 1 88.5 196 MET A C 1
ATOM 1570 O O . MET A 1 196 ? 17.078 4.113 -1.158 1 88.5 196 MET A O 1
ATOM 1574 N N . ALA A 1 197 ? 16.031 5.695 0.006 1 87.19 197 ALA A N 1
ATOM 1575 C CA . ALA A 1 197 ? 16.594 6.758 -0.824 1 87.19 197 ALA A CA 1
ATOM 1576 C C . ALA A 1 197 ? 18.109 6.855 -0.648 1 87.19 197 ALA A C 1
ATOM 1578 O O . ALA A 1 197 ? 18.828 7.16 -1.6 1 87.19 197 ALA A O 1
ATOM 1579 N N . ALA A 1 198 ? 18.547 6.73 0.587 1 90.06 198 ALA A N 1
ATOM 1580 C CA . ALA A 1 198 ? 19.984 6.723 0.842 1 90.06 198 ALA A CA 1
ATOM 1581 C C . ALA A 1 198 ? 20.672 5.609 0.052 1 90.06 198 ALA A C 1
ATOM 1583 O O . ALA A 1 198 ? 21.75 5.82 -0.517 1 90.06 198 ALA A O 1
ATOM 1584 N N . TRP A 1 199 ? 20.047 4.438 0.051 1 89.25 199 TRP A N 1
ATOM 1585 C CA . TRP A 1 199 ? 20.562 3.332 -0.75 1 89.25 199 TRP A CA 1
ATOM 1586 C C . TRP A 1 199 ? 20.688 3.729 -2.217 1 89.25 199 TRP A C 1
ATOM 1588 O O . TRP A 1 199 ? 21.703 3.477 -2.855 1 89.25 199 TRP A O 1
ATOM 1598 N N . THR A 1 200 ? 19.656 4.328 -2.725 1 85.06 200 THR A N 1
ATOM 1599 C CA . THR A 1 200 ? 19.672 4.758 -4.117 1 85.06 200 THR A CA 1
ATOM 1600 C C . THR A 1 200 ? 20.797 5.758 -4.371 1 85.06 200 THR A C 1
ATOM 1602 O O . THR A 1 200 ? 21.469 5.695 -5.402 1 85.06 200 THR A O 1
ATOM 1605 N N . LYS A 1 201 ? 20.953 6.648 -3.467 1 87.12 201 LYS A N 1
ATOM 1606 C CA . LYS A 1 201 ? 22.031 7.641 -3.592 1 87.12 201 LYS A CA 1
ATOM 1607 C C . LYS A 1 201 ? 23.391 6.969 -3.637 1 87.12 201 LYS A C 1
ATOM 1609 O O . LYS A 1 201 ? 24.25 7.352 -4.434 1 87.12 201 LYS A O 1
ATOM 1614 N N . ILE A 1 202 ? 23.578 6.066 -2.844 1 88.25 202 ILE A N 1
ATOM 1615 C CA . ILE A 1 202 ? 24.844 5.359 -2.77 1 88.25 202 ILE A CA 1
ATOM 1616 C C . ILE A 1 202 ? 25.078 4.59 -4.066 1 88.25 202 ILE A C 1
ATOM 1618 O O . ILE A 1 202 ? 26.188 4.617 -4.617 1 88.25 202 ILE A O 1
ATOM 1622 N N . THR A 1 203 ? 24.031 3.943 -4.594 1 85.62 203 THR A N 1
ATOM 1623 C CA . THR A 1 203 ? 24.172 3.078 -5.758 1 85.62 203 THR A CA 1
ATOM 1624 C C . THR A 1 203 ? 24.344 3.904 -7.031 1 85.62 203 THR A C 1
ATOM 1626 O O . THR A 1 203 ? 24.781 3.389 -8.062 1 85.62 203 THR A O 1
ATOM 1629 N N . THR A 1 204 ? 23.938 5.141 -6.98 1 83.75 204 THR A N 1
ATOM 1630 C CA . THR A 1 204 ? 24.078 5.992 -8.156 1 83.75 204 THR A CA 1
ATOM 1631 C C . THR A 1 204 ? 25.391 6.758 -8.125 1 83.75 204 THR A C 1
ATOM 1633 O O . THR A 1 204 ? 25.688 7.543 -9.031 1 83.75 204 THR A O 1
ATOM 1636 N N . HIS A 1 205 ? 26.125 6.574 -7.113 1 86.5 205 HIS A N 1
ATOM 1637 C CA . HIS A 1 205 ? 27.438 7.203 -7.031 1 86.5 205 HIS A CA 1
ATOM 1638 C C . HIS A 1 205 ? 28.359 6.695 -8.133 1 86.5 205 HIS A C 1
ATOM 1640 O O . HIS A 1 205 ? 28.359 5.504 -8.445 1 86.5 205 HIS A O 1
ATOM 1646 N N . PRO A 1 206 ? 29.156 7.52 -8.742 1 87.69 206 PRO A N 1
ATOM 1647 C CA . PRO A 1 206 ? 30.016 7.137 -9.867 1 87.69 206 PRO A CA 1
ATOM 1648 C C . PRO A 1 206 ? 31.016 6.039 -9.5 1 87.69 206 PRO A C 1
ATOM 1650 O O . PRO A 1 206 ? 31.375 5.227 -10.352 1 87.69 206 PRO A O 1
ATOM 1653 N N . ARG A 1 207 ? 31.453 5.984 -8.312 1 91.25 207 ARG A N 1
ATOM 1654 C CA . ARG A 1 207 ? 32.469 5.012 -7.891 1 91.25 207 ARG A CA 1
ATOM 1655 C C . ARG A 1 207 ? 31.812 3.838 -7.164 1 91.25 207 ARG A C 1
ATOM 1657 O O . ARG A 1 207 ? 32.469 3.119 -6.418 1 91.25 207 ARG A O 1
ATOM 1664 N N . PHE A 1 208 ? 30.562 3.637 -7.332 1 87.44 208 PHE A N 1
ATOM 1665 C CA . PHE A 1 208 ? 29.812 2.578 -6.672 1 87.44 208 PHE A CA 1
ATOM 1666 C C . PHE A 1 208 ? 30.438 1.215 -6.953 1 87.44 208 PHE A C 1
ATOM 1668 O O . PHE A 1 208 ? 30.469 0.35 -6.078 1 87.44 208 PHE A O 1
ATOM 1675 N N . HIS A 1 209 ? 30.875 0.973 -8.125 1 86 209 HIS A N 1
ATOM 1676 C CA . HIS A 1 209 ? 31.391 -0.306 -8.594 1 86 209 HIS A CA 1
ATOM 1677 C C . HIS A 1 209 ? 32.625 -0.715 -7.809 1 86 209 HIS A C 1
ATOM 1679 O O . HIS A 1 209 ? 33.031 -1.881 -7.836 1 86 209 HIS A O 1
ATOM 1685 N N . GLU A 1 210 ? 33.219 0.226 -7.086 1 90.5 210 GLU A N 1
ATOM 1686 C CA . GLU A 1 210 ? 34.406 -0.065 -6.332 1 90.5 210 GLU A CA 1
ATOM 1687 C C . GLU A 1 210 ? 34.094 -0.611 -4.945 1 90.5 210 GLU A C 1
ATOM 1689 O O . GLU A 1 210 ? 34.969 -1.102 -4.238 1 90.5 210 GLU A O 1
ATOM 1694 N N . LEU A 1 211 ? 32.875 -0.585 -4.566 1 89.25 211 LEU A N 1
ATOM 1695 C CA . LEU A 1 211 ? 32.5 -0.942 -3.207 1 89.25 211 LEU A CA 1
ATOM 1696 C C . LEU A 1 211 ? 32.375 -2.455 -3.053 1 89.25 211 LEU A C 1
ATOM 1698 O O . LEU A 1 211 ? 31.859 -3.137 -3.938 1 89.25 211 LEU A O 1
ATOM 1702 N N . THR A 1 212 ? 32.938 -2.92 -1.967 1 87.44 212 THR A N 1
ATOM 1703 C CA . THR A 1 212 ? 32.844 -4.324 -1.584 1 87.44 212 THR A CA 1
ATOM 1704 C C . THR A 1 212 ? 31.797 -4.508 -0.486 1 87.44 212 THR A C 1
ATOM 1706 O O . THR A 1 212 ? 31.297 -3.529 0.068 1 87.44 212 THR A O 1
ATOM 1709 N N . ILE A 1 213 ? 31.484 -5.699 -0.181 1 83.69 213 ILE A N 1
ATOM 1710 C CA . ILE A 1 213 ? 30.516 -6.023 0.867 1 83.69 213 ILE A CA 1
ATOM 1711 C C . ILE A 1 213 ? 30.984 -5.43 2.195 1 83.69 213 ILE A C 1
ATOM 1713 O O . ILE A 1 213 ? 30.172 -4.879 2.949 1 83.69 213 ILE A O 1
ATOM 1717 N N . GLN A 1 214 ? 32.25 -5.578 2.436 1 87.56 214 GLN A N 1
ATOM 1718 C CA . GLN A 1 214 ? 32.812 -5.062 3.678 1 87.56 214 GLN A CA 1
ATOM 1719 C C . GLN A 1 214 ? 32.688 -3.543 3.748 1 87.56 214 GLN A C 1
ATOM 1721 O O . GLN A 1 214 ? 32.5 -2.98 4.828 1 87.56 214 GLN A O 1
ATOM 1726 N N . ASP A 1 215 ? 32.812 -2.938 2.625 1 90.88 215 ASP A N 1
ATOM 1727 C CA . ASP A 1 215 ? 32.656 -1.486 2.572 1 90.88 215 ASP A CA 1
ATOM 1728 C C . ASP A 1 215 ? 31.25 -1.061 2.961 1 90.88 215 ASP A C 1
ATOM 1730 O O . ASP A 1 215 ? 31.062 -0.054 3.646 1 90.88 215 ASP A O 1
ATOM 1734 N N . PHE A 1 216 ? 30.266 -1.825 2.568 1 90.69 216 PHE A N 1
ATOM 1735 C CA . PHE A 1 216 ? 28.891 -1.511 2.898 1 90.69 216 PHE A CA 1
ATOM 1736 C C . PHE A 1 216 ? 28.641 -1.651 4.395 1 90.69 216 PHE A C 1
ATOM 1738 O O . PHE A 1 216 ? 27.859 -0.892 4.977 1 90.69 216 PHE A O 1
ATOM 1745 N N . ASP A 1 217 ? 29.25 -2.629 4.949 1 89.44 217 ASP A N 1
ATOM 1746 C CA . ASP A 1 217 ? 29.141 -2.771 6.398 1 89.44 217 ASP A CA 1
ATOM 1747 C C . ASP A 1 217 ? 29.672 -1.533 7.113 1 89.44 217 ASP A C 1
ATOM 1749 O O . ASP A 1 217 ? 29.062 -1.038 8.055 1 89.44 217 ASP A O 1
ATOM 1753 N N . THR A 1 218 ? 30.812 -1.105 6.617 1 92.81 218 THR A N 1
ATOM 1754 C CA . THR A 1 218 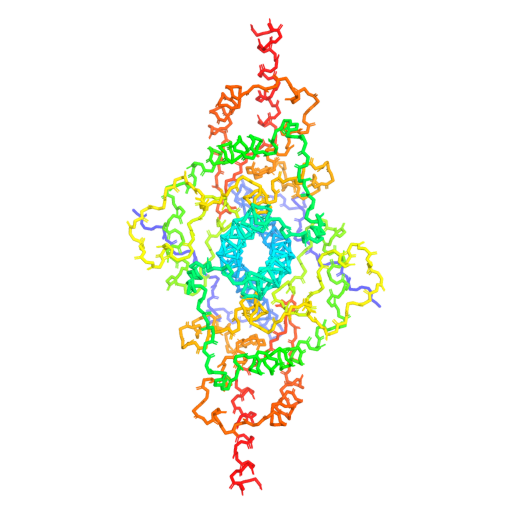? 31.438 0.08 7.199 1 92.81 218 THR A CA 1
ATOM 1755 C C . THR A 1 218 ? 30.547 1.307 7.004 1 92.81 218 THR A C 1
ATOM 1757 O O . THR A 1 218 ? 30.344 2.086 7.934 1 92.81 218 THR A O 1
ATOM 1760 N N . LEU A 1 219 ? 30.078 1.474 5.805 1 93.75 219 LEU A N 1
ATOM 1761 C CA . LEU A 1 219 ? 29.188 2.596 5.504 1 93.75 219 LEU A CA 1
ATOM 1762 C C . LEU A 1 219 ? 27.938 2.547 6.371 1 93.75 219 LEU A C 1
ATOM 1764 O O . LEU A 1 219 ? 27.484 3.578 6.875 1 93.75 219 LEU A O 1
ATOM 1768 N N . THR A 1 220 ? 27.359 1.353 6.516 1 94 220 THR A N 1
ATOM 1769 C CA . THR A 1 220 ? 26.156 1.179 7.336 1 94 220 THR A CA 1
ATOM 1770 C C . THR A 1 220 ? 26.422 1.613 8.773 1 94 220 THR A C 1
ATOM 1772 O O . THR A 1 220 ? 25.594 2.293 9.383 1 94 220 THR A O 1
ATOM 1775 N N . GLU A 1 221 ? 27.531 1.277 9.273 1 93.81 221 GLU A N 1
ATOM 1776 C CA . GLU A 1 221 ? 27.906 1.628 10.641 1 93.81 221 GLU A CA 1
ATOM 1777 C C . GLU A 1 221 ? 28.031 3.139 10.805 1 93.81 221 GLU A C 1
ATOM 1779 O O . GLU A 1 221 ? 27.578 3.703 11.797 1 93.81 221 GLU A O 1
ATOM 1784 N N . VAL A 1 222 ? 28.656 3.768 9.859 1 95.25 222 VAL A N 1
ATOM 1785 C CA . VAL A 1 222 ? 28.891 5.207 9.914 1 95.25 222 VAL A CA 1
ATOM 1786 C C . VAL A 1 222 ? 27.562 5.949 9.766 1 95.25 222 VAL A C 1
ATOM 1788 O O . VAL A 1 222 ? 27.266 6.8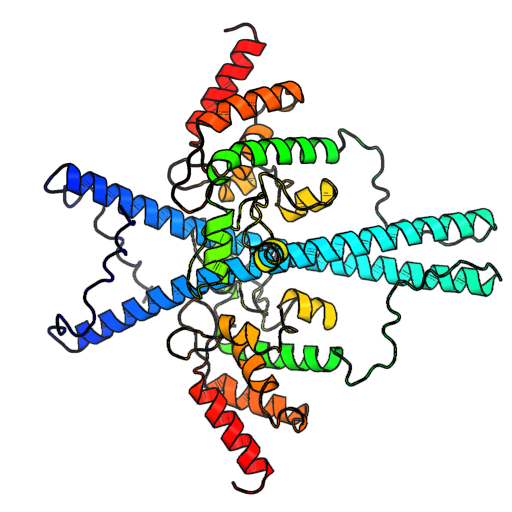63 10.539 1 95.25 222 VAL A O 1
ATOM 1791 N N . LEU A 1 223 ? 26.781 5.562 8.828 1 96.75 223 LEU A N 1
ATOM 1792 C CA . LEU A 1 223 ? 25.547 6.266 8.508 1 96.75 223 LEU A CA 1
ATOM 1793 C C . LEU A 1 223 ? 24.5 6.043 9.594 1 96.75 223 LEU A C 1
ATOM 1795 O O . LEU A 1 223 ? 23.688 6.93 9.867 1 96.75 223 LEU A O 1
ATOM 1799 N N . SER A 1 224 ? 24.484 4.84 10.203 1 95.94 224 SER A N 1
ATOM 1800 C CA . SER A 1 224 ? 23.469 4.5 11.195 1 95.94 224 SER A CA 1
ATOM 1801 C C . SER A 1 224 ? 23.516 5.453 12.383 1 95.94 224 SER A C 1
ATOM 1803 O O . SER A 1 224 ? 22.516 5.672 13.055 1 95.94 224 SER A O 1
ATOM 1805 N N . LYS A 1 225 ? 24.688 6.066 12.633 1 95.75 225 LYS A N 1
ATOM 1806 C CA . LYS A 1 225 ? 24.875 6.984 13.75 1 95.75 225 LYS A CA 1
ATOM 1807 C C . LYS A 1 225 ? 24.312 8.367 13.422 1 95.75 225 LYS A C 1
ATOM 1809 O O . LYS A 1 225 ? 24.203 9.227 14.305 1 95.75 225 LYS A O 1
ATOM 1814 N N . ARG A 1 226 ? 24 8.539 12.195 1 96.44 226 ARG A N 1
ATOM 1815 C CA . ARG A 1 226 ? 23.531 9.844 11.742 1 96.44 226 ARG A CA 1
ATOM 1816 C C . ARG A 1 226 ? 22.062 9.805 11.367 1 96.44 226 ARG A C 1
ATOM 1818 O O . ARG A 1 226 ? 21.531 10.75 10.766 1 96.44 226 ARG A O 1
ATOM 1825 N N . VAL A 1 227 ? 21.391 8.773 11.68 1 96.38 227 VAL A N 1
ATOM 1826 C CA . VAL A 1 227 ? 19.984 8.57 11.328 1 96.38 227 VAL A CA 1
ATOM 1827 C C . VAL A 1 227 ? 19.094 8.984 12.5 1 96.38 227 VAL A C 1
ATOM 1829 O O . VAL A 1 227 ? 19.438 8.742 13.664 1 96.38 227 VAL A O 1
ATOM 1832 N N . GLY A 1 228 ? 18.016 9.648 12.211 1 94.94 228 GLY A N 1
ATOM 1833 C CA . GLY A 1 228 ? 17.016 10 13.203 1 94.94 228 GLY A CA 1
ATOM 1834 C C . GLY A 1 228 ? 15.602 9.648 12.766 1 94.94 228 GLY A C 1
ATOM 1835 O O . GLY A 1 228 ? 15.398 9.141 11.656 1 94.94 228 GLY A O 1
ATOM 1836 N N . CYS A 1 229 ? 14.633 9.781 13.656 1 95.62 229 CYS A N 1
ATOM 1837 C CA . CYS A 1 229 ? 13.227 9.547 13.359 1 95.62 229 CYS A CA 1
ATOM 1838 C C . CYS A 1 229 ? 12.352 10.664 13.922 1 95.62 229 CYS A C 1
ATOM 1840 O O . CYS A 1 229 ? 12.43 10.977 15.109 1 95.62 229 CYS A O 1
ATOM 1842 N N . HIS A 1 230 ? 11.57 11.234 13.141 1 93.31 230 HIS A N 1
ATOM 1843 C CA . HIS A 1 230 ? 10.703 12.344 13.539 1 93.31 230 HIS A CA 1
ATOM 1844 C C . HIS A 1 230 ? 9.234 11.945 13.461 1 93.31 230 HIS A C 1
ATOM 1846 O O . HIS A 1 230 ? 8.375 12.781 13.172 1 93.31 230 HIS A O 1
ATOM 1852 N N . GLY A 1 231 ? 8.953 10.586 13.523 1 94.06 231 GLY A N 1
ATOM 1853 C CA . GLY A 1 231 ? 7.578 10.125 13.625 1 94.06 231 GLY A CA 1
ATOM 1854 C C . GLY A 1 231 ? 7.102 9.398 12.383 1 94.06 231 GLY A C 1
ATOM 1855 O O . GLY A 1 231 ? 6.066 8.727 12.414 1 94.06 231 GLY A O 1
ATOM 1856 N N . PHE A 1 232 ? 7.879 9.562 11.297 1 95.31 232 PHE A N 1
ATOM 1857 C CA . PHE A 1 232 ? 7.41 8.977 10.047 1 95.31 232 PHE A CA 1
ATOM 1858 C C . PHE A 1 232 ? 8.477 8.07 9.445 1 95.31 232 PHE A C 1
ATOM 1860 O O . PHE A 1 232 ? 8.633 8.016 8.227 1 95.31 232 PHE A O 1
ATOM 1867 N N . GLY A 1 233 ? 9.234 7.426 10.305 1 95.31 233 GLY A N 1
ATOM 1868 C CA . GLY A 1 233 ? 10.281 6.52 9.867 1 95.31 233 GLY A CA 1
ATOM 1869 C C . GLY A 1 233 ? 11.672 7.125 9.953 1 95.31 233 GLY A C 1
ATOM 1870 O O . GLY A 1 233 ? 11.812 8.312 10.242 1 95.31 233 GLY A O 1
ATOM 1871 N N . ALA A 1 234 ? 12.586 6.309 9.68 1 95.88 234 ALA A N 1
ATOM 1872 C CA . ALA A 1 234 ? 13.984 6.723 9.766 1 95.88 234 ALA A CA 1
ATOM 1873 C C . ALA A 1 234 ? 14.359 7.648 8.609 1 95.88 234 ALA A C 1
ATOM 1875 O O . ALA A 1 234 ? 13.93 7.441 7.477 1 95.88 234 ALA A O 1
ATOM 1876 N N . VAL A 1 235 ? 15.203 8.688 8.938 1 94.25 235 VAL A N 1
ATOM 1877 C CA . VAL A 1 235 ? 15.68 9.617 7.922 1 94.25 235 VAL A CA 1
ATOM 1878 C C . VAL A 1 235 ? 17.125 10 8.203 1 94.25 235 VAL A C 1
ATOM 1880 O O . VAL A 1 235 ? 17.578 9.945 9.352 1 94.25 235 VAL A O 1
ATOM 1883 N N . ILE A 1 236 ? 17.781 10.328 7.145 1 94.25 236 ILE A N 1
ATOM 1884 C CA . ILE A 1 236 ? 19.156 10.812 7.227 1 94.25 236 ILE A CA 1
ATOM 1885 C C . ILE A 1 236 ? 19.344 12.008 6.297 1 94.25 236 ILE A C 1
ATOM 1887 O O . ILE A 1 236 ? 18.75 12.055 5.211 1 94.25 236 ILE A O 1
ATOM 1891 N N . GLU A 1 237 ? 20.062 12.961 6.766 1 93.12 237 GLU A N 1
ATOM 1892 C CA . GLU A 1 237 ? 20.328 14.109 5.906 1 93.12 237 GLU A CA 1
ATOM 1893 C C . GLU A 1 237 ? 21.203 13.711 4.715 1 93.12 237 GLU A C 1
ATOM 1895 O O . GLU A 1 237 ? 22.188 12.992 4.875 1 93.12 237 GLU A O 1
ATOM 1900 N N . GLU A 1 238 ? 20.797 14.156 3.58 1 92.56 238 GLU A N 1
ATOM 1901 C CA . GLU A 1 238 ? 21.547 13.867 2.357 1 92.56 238 GLU A CA 1
ATOM 1902 C C . GLU A 1 238 ? 23 14.273 2.486 1 92.56 238 GLU A C 1
ATOM 1904 O O . GLU A 1 238 ? 23.906 13.57 2.018 1 92.56 238 GLU A O 1
ATOM 1909 N N . ALA A 1 239 ? 23.234 15.414 3.066 1 93.69 239 ALA A N 1
ATOM 1910 C CA . ALA A 1 239 ? 24.594 15.93 3.244 1 93.69 239 ALA A CA 1
ATOM 1911 C C . ALA A 1 239 ? 25.453 14.953 4.051 1 93.69 239 ALA A C 1
ATOM 1913 O O . ALA A 1 239 ? 26.656 14.82 3.803 1 93.69 239 ALA A O 1
ATOM 1914 N N . GLU A 1 240 ? 24.844 14.32 4.973 1 95.19 240 GLU A N 1
ATOM 1915 C CA . GLU A 1 240 ? 25.562 13.352 5.789 1 95.19 240 GLU A CA 1
ATOM 1916 C C . GLU A 1 240 ? 25.984 12.141 4.969 1 95.19 240 GLU A C 1
ATOM 1918 O O . GLU A 1 240 ? 27.047 11.57 5.184 1 95.19 240 GLU A O 1
ATOM 1923 N N . VAL A 1 241 ? 25.156 11.688 4.051 1 94.25 241 VAL A N 1
ATOM 1924 C CA . VAL A 1 241 ? 25.469 10.57 3.168 1 94.25 241 VAL A CA 1
ATOM 1925 C C . VAL A 1 241 ? 26.625 10.961 2.244 1 94.25 241 VAL A C 1
ATOM 1927 O O . VAL A 1 241 ? 27.562 10.18 2.053 1 94.25 241 VAL A O 1
ATOM 1930 N N . GLU A 1 242 ? 26.562 12.125 1.775 1 94.12 242 GLU A N 1
ATOM 1931 C CA . GLU A 1 242 ? 27.609 12.609 0.875 1 94.12 242 GLU A CA 1
ATOM 1932 C C . GLU A 1 242 ? 28.953 12.703 1.587 1 94.12 242 GLU A C 1
ATOM 1934 O O . GLU A 1 242 ? 29.984 12.281 1.043 1 94.12 242 GLU A O 1
ATOM 1939 N N . VAL A 1 243 ? 28.922 13.273 2.725 1 95.5 243 VAL A N 1
ATOM 1940 C CA . VAL A 1 243 ? 30.141 13.398 3.512 1 95.5 243 VAL A CA 1
ATOM 1941 C C . VAL A 1 243 ? 30.719 12.016 3.812 1 95.5 243 VAL A C 1
ATOM 1943 O O . VAL A 1 243 ? 31.922 11.805 3.721 1 95.5 243 VAL A O 1
ATOM 1946 N N . ALA A 1 244 ? 29.875 11.094 4.234 1 95.38 244 ALA A N 1
ATOM 1947 C CA . ALA A 1 244 ? 30.297 9.734 4.539 1 95.38 244 ALA A CA 1
ATOM 1948 C C . ALA A 1 244 ? 30.938 9.07 3.316 1 95.38 244 ALA A C 1
ATOM 1950 O O . ALA A 1 244 ? 31.969 8.406 3.424 1 95.38 244 ALA A O 1
ATOM 1951 N N . MET A 1 245 ? 30.312 9.234 2.135 1 94.5 245 MET A N 1
ATOM 1952 C CA . MET A 1 245 ? 30.828 8.641 0.904 1 94.5 245 MET A CA 1
ATOM 1953 C C . MET A 1 245 ? 32.156 9.266 0.527 1 94.5 245 MET A C 1
ATOM 1955 O O . MET A 1 245 ? 33.094 8.562 0.147 1 94.5 245 MET A O 1
ATOM 1959 N N . ASP A 1 246 ? 32.25 10.57 0.698 1 94.69 246 ASP A N 1
ATOM 1960 C CA . ASP A 1 246 ? 33.5 11.273 0.397 1 94.69 246 ASP A CA 1
ATOM 1961 C C . ASP A 1 246 ? 34.625 10.812 1.317 1 94.69 246 ASP A C 1
ATOM 1963 O O . ASP A 1 246 ? 35.75 10.578 0.864 1 94.69 246 ASP A O 1
ATOM 1967 N N . SER A 1 247 ? 34.281 10.82 2.545 1 93.94 247 SER A N 1
ATOM 1968 C CA . SER A 1 247 ? 35.281 10.367 3.52 1 93.94 247 SER A CA 1
ATOM 1969 C C . SER A 1 247 ? 35.719 8.93 3.232 1 93.94 247 SER A C 1
ATOM 1971 O O . SER A 1 247 ? 36.875 8.602 3.35 1 93.94 247 SER A O 1
ATOM 1973 N N . PHE A 1 248 ? 34.812 8.109 2.914 1 92.25 248 PHE A N 1
ATOM 1974 C CA . PHE A 1 248 ? 35.094 6.707 2.629 1 92.25 248 PHE A CA 1
ATOM 1975 C C . PHE A 1 248 ? 36.031 6.574 1.436 1 92.25 248 PHE A C 1
ATOM 1977 O O . PHE A 1 248 ? 37.031 5.879 1.516 1 92.25 248 PHE A O 1
ATOM 1984 N N . PHE A 1 249 ? 35.719 7.23 0.331 1 93.19 249 PHE A N 1
ATOM 1985 C CA . PHE A 1 249 ? 36.531 7.125 -0.87 1 93.19 249 PHE A CA 1
ATOM 1986 C C . PHE A 1 249 ? 37.875 7.844 -0.684 1 93.19 249 PHE A C 1
ATOM 1988 O O . PHE A 1 249 ? 38.875 7.457 -1.276 1 93.19 249 PHE A O 1
ATOM 1995 N N . GLY A 1 250 ? 37.875 8.875 0.114 1 92.56 250 GLY A N 1
ATOM 1996 C CA . GLY A 1 250 ? 39.125 9.5 0.476 1 92.56 250 GLY A CA 1
ATOM 1997 C C . GLY A 1 250 ? 40.062 8.555 1.185 1 92.56 250 GLY A C 1
ATOM 1998 O O . GLY A 1 250 ? 41.281 8.531 0.887 1 92.56 250 GLY A O 1
ATOM 1999 N N . ALA A 1 251 ? 39.562 7.832 2.094 1 90.88 251 ALA A N 1
ATOM 2000 C CA . ALA A 1 251 ? 40.375 6.848 2.82 1 90.88 251 ALA A CA 1
ATOM 2001 C C . ALA A 1 251 ? 40.812 5.723 1.897 1 90.88 251 ALA A C 1
ATOM 2003 O O . ALA A 1 251 ? 41.938 5.238 2.012 1 90.88 251 ALA A O 1
ATOM 2004 N N . LYS A 1 252 ? 39.969 5.336 0.994 1 87.31 252 LYS A N 1
ATOM 2005 C CA . LYS A 1 252 ? 40.312 4.273 0.048 1 87.31 252 LYS A CA 1
ATOM 2006 C C . LYS A 1 252 ? 41.406 4.695 -0.895 1 87.31 252 LYS A C 1
ATOM 2008 O O . LYS A 1 252 ? 42.25 3.875 -1.289 1 87.31 252 LYS A O 1
ATOM 2013 N N . ASP A 1 253 ? 41.375 5.977 -1.241 1 90.19 253 ASP A N 1
ATOM 2014 C CA . ASP A 1 253 ? 42.406 6.52 -2.131 1 90.19 253 ASP A CA 1
ATOM 2015 C C . ASP A 1 253 ? 43.688 6.863 -1.358 1 90.19 253 ASP A C 1
ATOM 2017 O O . ASP A 1 253 ? 44.688 7.242 -1.954 1 90.19 253 ASP A O 1
ATOM 2021 N N . GLY A 1 254 ? 43.656 6.664 -0.143 1 84.44 254 GLY A N 1
ATOM 2022 C CA . GLY A 1 254 ? 44.812 7.012 0.672 1 84.44 254 GLY A CA 1
ATOM 2023 C C . GLY A 1 254 ? 44.812 8.477 1.079 1 84.44 254 GLY A C 1
ATOM 2024 O O . GLY A 1 254 ? 45.875 9.008 1.448 1 84.44 254 GLY A O 1
ATOM 2025 N N . ARG A 1 255 ? 43.875 9.062 0.834 1 66.12 255 ARG A N 1
ATOM 2026 C CA . ARG A 1 255 ? 43.844 10.492 1.144 1 66.12 255 ARG A CA 1
ATOM 2027 C C . ARG A 1 255 ? 43.406 10.727 2.582 1 66.12 255 ARG A C 1
ATOM 2029 O O . ARG A 1 255 ? 43.438 11.852 3.074 1 66.12 255 ARG A O 1
ATOM 2036 N N . ALA A 1 256 ? 43.188 9.867 3.322 1 58.12 256 ALA A N 1
ATOM 2037 C CA . ALA A 1 256 ? 42.844 10.102 4.719 1 58.12 256 ALA A CA 1
ATOM 2038 C C . ALA A 1 256 ? 44.031 9.836 5.637 1 58.12 256 ALA A C 1
ATOM 2040 O O . ALA A 1 256 ? 44.812 8.93 5.391 1 58.12 256 ALA A O 1
ATOM 2041 N N . GLU B 1 1 ? -12.906 30.609 -14.156 1 23.8 1 GLU B N 1
ATOM 2042 C CA . GLU B 1 1 ? -12.289 31.281 -13.016 1 23.8 1 GLU B CA 1
ATOM 2043 C C . GLU B 1 1 ? -11.43 30.312 -12.203 1 23.8 1 GLU B C 1
ATOM 2045 O O . GLU B 1 1 ? -11.914 29.266 -11.773 1 23.8 1 GLU B O 1
ATOM 2050 N N . GLY B 1 2 ? -10.125 30.203 -12.492 1 28.53 2 GLY B N 1
ATOM 2051 C CA . GLY B 1 2 ? -9.055 29.297 -12.109 1 28.53 2 GLY B CA 1
ATOM 2052 C C . GLY B 1 2 ? -8.875 29.172 -10.609 1 28.53 2 GLY B C 1
ATOM 2053 O O . GLY B 1 2 ? -9.062 30.141 -9.875 1 28.53 2 GLY B O 1
ATOM 2054 N N . ASP B 1 3 ? -9.352 28.031 -10 1 33.78 3 ASP B N 1
ATOM 2055 C CA . ASP B 1 3 ? -9.312 27.797 -8.555 1 33.78 3 ASP B CA 1
ATOM 2056 C C . ASP B 1 3 ? -8.055 28.406 -7.934 1 33.78 3 ASP B C 1
ATOM 2058 O O . ASP B 1 3 ? -6.941 28.156 -8.406 1 33.78 3 ASP B O 1
ATOM 2062 N N . SER B 1 4 ? -8.117 29.672 -7.414 1 33.81 4 SER B N 1
ATOM 2063 C CA . SER B 1 4 ? -7.102 30.453 -6.734 1 33.81 4 SER B CA 1
ATOM 2064 C C . SER B 1 4 ? -6.223 29.578 -5.844 1 33.81 4 SER B C 1
ATOM 2066 O O . SER B 1 4 ? -6.723 28.688 -5.168 1 33.81 4 SER B O 1
ATOM 2068 N N . PRO B 1 5 ? -4.961 29.469 -6.07 1 37.19 5 PRO B N 1
ATOM 2069 C CA . PRO B 1 5 ? -3.967 28.688 -5.324 1 37.19 5 PRO B CA 1
ATOM 2070 C C . PRO B 1 5 ? -4.074 28.891 -3.814 1 37.19 5 PRO B C 1
ATOM 2072 O O . PRO B 1 5 ? -4.43 29.984 -3.354 1 37.19 5 PRO B O 1
ATOM 2075 N N . LYS B 1 6 ? -4.574 27.953 -2.973 1 42.03 6 LYS B N 1
ATOM 2076 C CA . LYS B 1 6 ? -4.707 27.969 -1.519 1 42.03 6 LYS B CA 1
ATOM 2077 C C . LYS B 1 6 ? -3.557 28.734 -0.863 1 42.03 6 LYS B C 1
ATOM 2079 O O . LYS B 1 6 ? -2.398 28.562 -1.255 1 42.03 6 LYS B O 1
ATOM 2084 N N . LYS B 1 7 ? -3.766 29.906 -0.215 1 40.06 7 LYS B N 1
ATOM 2085 C CA . LYS B 1 7 ? -2.844 30.812 0.481 1 40.06 7 LYS B CA 1
ATOM 2086 C C . LYS B 1 7 ? -2.01 30.047 1.508 1 40.06 7 LYS B C 1
ATOM 2088 O O . LYS B 1 7 ? -2.559 29.391 2.398 1 40.06 7 LYS B O 1
ATOM 2093 N N . ARG B 1 8 ? -0.779 29.516 1.11 1 44.16 8 ARG B N 1
ATOM 2094 C CA . ARG B 1 8 ? 0.176 29.016 2.092 1 44.16 8 ARG B CA 1
ATOM 2095 C C . ARG B 1 8 ? 0.374 30.016 3.229 1 44.16 8 ARG B C 1
ATOM 2097 O O . ARG B 1 8 ? 0.167 31.203 3.049 1 44.16 8 ARG B O 1
ATOM 2104 N N . GLY B 1 9 ? 0.131 29.672 4.438 1 44.84 9 GLY B N 1
ATOM 2105 C CA . GLY B 1 9 ? 0.41 30.609 5.516 1 44.84 9 GLY B CA 1
ATOM 2106 C C . GLY B 1 9 ? 1.54 31.562 5.195 1 44.84 9 GLY B C 1
ATOM 2107 O O . GLY B 1 9 ? 2.252 31.391 4.203 1 44.84 9 GLY B O 1
ATOM 2108 N N . PRO B 1 10 ? 1.579 32.75 5.828 1 46.09 10 PRO B N 1
ATOM 2109 C CA . PRO B 1 10 ? 2.609 33.75 5.531 1 46.09 10 PRO B CA 1
ATOM 2110 C C . PRO B 1 10 ? 4.02 33.156 5.516 1 46.09 10 PRO B C 1
ATOM 2112 O O . PRO B 1 10 ? 4.312 32.25 6.281 1 46.09 10 PRO B O 1
ATOM 2115 N N . LYS B 1 11 ? 4.758 33.25 4.445 1 49.22 11 LYS B N 1
ATOM 2116 C CA . LYS B 1 11 ? 6.176 32.906 4.371 1 49.22 11 LYS B CA 1
ATOM 2117 C C . LYS B 1 11 ? 6.934 33.438 5.578 1 49.22 11 LYS B C 1
ATOM 2119 O O . LYS B 1 11 ? 6.547 34.469 6.152 1 49.22 11 LYS B O 1
ATOM 2124 N N . PRO B 1 12 ? 7.766 32.75 6.18 1 51.5 12 PRO B N 1
ATOM 2125 C CA . PRO B 1 12 ? 8.539 33.219 7.324 1 51.5 12 PRO B CA 1
ATOM 2126 C C . PRO B 1 12 ? 8.875 34.719 7.23 1 51.5 12 PRO B C 1
ATOM 2128 O O . PRO B 1 12 ? 8.969 35.406 8.258 1 51.5 12 PRO B O 1
ATOM 2131 N N . ASP B 1 13 ? 9.18 35.062 6.141 1 49.84 13 ASP B N 1
ATOM 2132 C CA . ASP B 1 13 ? 9.719 36.438 6.102 1 49.84 13 ASP B CA 1
ATOM 2133 C C . ASP B 1 13 ? 8.656 37.469 6.488 1 49.84 13 ASP B C 1
ATOM 2135 O O . ASP B 1 13 ? 8.984 38.625 6.77 1 49.84 13 ASP B O 1
ATOM 2139 N N . GLN B 1 14 ? 7.465 37.062 6.332 1 54.09 14 GLN B N 1
ATOM 2140 C CA . GLN B 1 14 ? 6.602 38.25 6.418 1 54.09 14 GLN B CA 1
ATOM 2141 C C . GLN B 1 14 ? 6.324 38.625 7.871 1 54.09 14 GLN B C 1
ATOM 2143 O O . GLN B 1 14 ? 6.168 39.812 8.195 1 54.09 14 GLN B O 1
ATOM 2148 N N . LYS B 1 15 ? 6.168 37.688 8.883 1 57.81 15 LYS B N 1
ATOM 2149 C CA . LYS B 1 15 ? 5.965 38.094 10.266 1 57.81 15 LYS B CA 1
ATOM 2150 C C . LYS B 1 15 ? 6.949 37.406 11.195 1 57.81 15 LYS B C 1
ATOM 2152 O O . LYS B 1 15 ? 6.742 36.25 11.578 1 57.81 15 LYS B O 1
ATOM 2157 N N . PRO B 1 16 ? 8.047 38.094 11.328 1 65.12 16 PRO B N 1
ATOM 2158 C CA . PRO B 1 16 ? 9.055 37.531 12.234 1 65.12 16 PRO B CA 1
ATOM 2159 C C . PRO B 1 16 ? 8.484 37.156 13.594 1 65.12 16 PRO B C 1
ATOM 2161 O O . PRO B 1 16 ? 7.543 37.812 14.07 1 65.12 16 PRO B O 1
ATOM 2164 N N . ALA B 1 17 ? 8.75 36.031 13.992 1 67.31 17 ALA B N 1
ATOM 2165 C CA . ALA B 1 17 ? 8.32 35.531 15.305 1 67.31 17 ALA B CA 1
ATOM 2166 C C . ALA B 1 17 ? 8.734 36.5 16.406 1 67.31 17 ALA B C 1
ATOM 2168 O O . ALA B 1 17 ? 9.789 37.125 16.328 1 67.31 17 ALA B O 1
ATOM 2169 N N . LYS B 1 18 ? 7.848 36.688 17.328 1 74.69 18 LYS B N 1
ATOM 2170 C CA . LYS B 1 18 ? 8.086 37.625 18.438 1 74.69 18 LYS B CA 1
ATOM 2171 C C . LYS B 1 18 ? 9.336 37.219 19.219 1 74.69 18 LYS B C 1
ATOM 2173 O O . LYS B 1 18 ? 10.039 38.062 19.766 1 74.69 18 LYS B O 1
ATOM 2178 N N . ASN B 1 19 ? 9.578 35.906 19.375 1 83.38 19 ASN B N 1
ATOM 2179 C CA . ASN B 1 19 ? 10.742 35.406 20.094 1 83.38 19 ASN B CA 1
ATOM 2180 C C . ASN B 1 19 ? 11.281 34.125 19.453 1 83.38 19 ASN B C 1
ATOM 2182 O O . ASN B 1 19 ? 10.609 33.531 18.609 1 83.38 19 ASN B O 1
ATOM 2186 N N . ASP B 1 20 ? 12.453 33.844 19.859 1 87 20 ASP B N 1
ATOM 2187 C CA . ASP B 1 20 ? 13.203 32.75 19.281 1 87 20 ASP B CA 1
ATOM 2188 C C . ASP B 1 20 ? 12.5 31.406 19.531 1 87 20 ASP B C 1
ATOM 2190 O O . ASP B 1 20 ? 12.508 30.531 18.672 1 87 20 ASP B O 1
ATOM 2194 N N . LYS B 1 21 ? 11.977 31.312 20.703 1 88.5 21 LYS B N 1
ATOM 2195 C CA . LYS B 1 21 ? 11.305 30.047 21.031 1 88.5 21 LYS B CA 1
ATOM 2196 C C . LYS B 1 21 ? 10.109 29.812 20.109 1 88.5 21 LYS B C 1
ATOM 2198 O O . LYS B 1 21 ? 9.906 28.688 19.641 1 88.5 21 LYS B O 1
ATOM 2203 N N . ILE B 1 22 ? 9.359 30.812 19.844 1 88.06 22 ILE B N 1
ATOM 2204 C CA . ILE B 1 22 ? 8.18 30.703 19 1 88.06 22 ILE B CA 1
ATOM 2205 C C . ILE B 1 22 ? 8.602 30.375 17.562 1 88.06 22 ILE B C 1
ATOM 2207 O O . ILE B 1 22 ? 7.965 29.562 16.891 1 88.06 22 ILE B O 1
ATOM 2211 N N . GLU B 1 23 ? 9.641 31 17.188 1 88.06 23 GLU B N 1
ATOM 2212 C CA . GLU B 1 23 ? 10.156 30.734 15.844 1 88.06 23 GLU B CA 1
ATOM 2213 C C . GLU B 1 23 ? 10.578 29.281 15.688 1 88.06 23 GLU B C 1
ATOM 2215 O O . GLU B 1 23 ? 10.32 28.656 14.656 1 88.06 23 GLU B O 1
ATOM 2220 N N . ARG B 1 24 ? 11.25 28.828 16.719 1 89.81 24 ARG B N 1
ATOM 2221 C CA . ARG B 1 24 ? 11.68 27.422 16.688 1 89.81 24 ARG B CA 1
ATOM 2222 C C . ARG B 1 24 ? 10.477 26.484 16.656 1 89.81 24 ARG B C 1
ATOM 2224 O O . ARG B 1 24 ? 10.477 25.5 15.914 1 89.81 24 ARG B O 1
ATOM 2231 N N . ASN B 1 25 ? 9.562 26.75 17.406 1 88.5 25 ASN B N 1
ATOM 2232 C CA . ASN B 1 25 ? 8.359 25.922 17.438 1 88.5 25 ASN B CA 1
ATOM 2233 C C . ASN B 1 25 ? 7.617 25.938 16.109 1 88.5 25 ASN B C 1
ATOM 2235 O O . ASN B 1 25 ? 7.121 24.906 15.648 1 88.5 25 ASN B O 1
ATOM 2239 N N . ARG B 1 26 ? 7.531 27.125 15.531 1 87.62 26 ARG B N 1
ATOM 2240 C CA . ARG B 1 26 ? 6.875 27.25 14.234 1 87.62 26 ARG B CA 1
ATOM 2241 C C . ARG B 1 26 ? 7.609 26.453 13.172 1 87.62 26 ARG B C 1
ATOM 2243 O O . ARG B 1 26 ? 6.977 25.781 12.344 1 87.62 26 ARG B O 1
ATOM 2250 N N . LYS B 1 27 ? 8.852 26.562 13.227 1 88.75 27 LYS B N 1
ATOM 2251 C CA . LYS B 1 27 ? 9.656 25.812 12.273 1 88.75 27 LYS B CA 1
ATOM 2252 C C . LYS B 1 27 ? 9.453 24.312 12.461 1 88.75 27 LYS B C 1
ATOM 2254 O O . LYS B 1 27 ? 9.344 23.562 11.484 1 88.75 27 LYS B O 1
ATOM 2259 N N . ALA B 1 28 ? 9.383 23.875 13.688 1 90.56 28 ALA B N 1
ATOM 2260 C CA . ALA B 1 28 ? 9.18 22.453 13.992 1 90.56 28 ALA B CA 1
ATOM 2261 C C . ALA B 1 28 ? 7.816 21.984 13.508 1 90.56 28 ALA B C 1
ATOM 2263 O O . ALA B 1 28 ? 7.695 20.875 12.961 1 90.56 28 ALA B O 1
ATOM 2264 N N . GLN B 1 29 ? 6.891 22.812 13.703 1 90.38 29 GLN B N 1
ATOM 2265 C CA . GLN B 1 29 ? 5.547 22.453 13.266 1 90.38 29 GLN B CA 1
ATOM 2266 C C . GLN B 1 29 ? 5.473 22.375 11.742 1 90.38 29 GLN B C 1
ATOM 2268 O O . GLN B 1 29 ? 4.855 21.469 11.188 1 90.38 29 GLN B O 1
ATOM 2273 N N . ARG B 1 30 ? 6.066 23.281 11.133 1 90.38 30 ARG B N 1
ATOM 2274 C CA . ARG B 1 30 ? 6.09 23.281 9.672 1 90.38 30 ARG B CA 1
ATOM 2275 C C . ARG B 1 30 ? 6.793 22.047 9.141 1 90.38 30 ARG B C 1
ATOM 2277 O O . ARG B 1 30 ? 6.285 21.375 8.234 1 90.38 30 ARG B O 1
ATOM 2284 N N . SER B 1 31 ? 7.891 21.703 9.688 1 89.31 31 SER B N 1
ATOM 2285 C CA . SER B 1 31 ? 8.641 20.531 9.273 1 89.31 31 SER B CA 1
ATOM 2286 C C . SER B 1 31 ? 7.836 19.25 9.484 1 89.31 31 SER B C 1
ATOM 2288 O O . SER B 1 31 ? 7.875 18.344 8.656 1 89.31 31 SER B O 1
ATOM 2290 N N . HIS B 1 32 ? 7.184 19.219 10.578 1 92.12 32 HIS B N 1
ATOM 2291 C CA . HIS B 1 32 ? 6.355 18.047 10.852 1 92.12 32 HIS B CA 1
ATOM 2292 C C . HIS B 1 32 ? 5.254 17.891 9.805 1 92.12 32 HIS B C 1
ATOM 2294 O O . HIS B 1 32 ? 4.984 16.781 9.344 1 92.12 32 HIS B O 1
ATOM 2300 N N . ARG B 1 33 ? 4.629 18.969 9.484 1 91 33 ARG B N 1
ATOM 2301 C CA . ARG B 1 33 ? 3.561 18.938 8.492 1 91 33 ARG B CA 1
ATOM 2302 C C . ARG B 1 33 ? 4.09 18.484 7.129 1 91 33 ARG B C 1
ATOM 2304 O O . ARG B 1 33 ? 3.455 17.688 6.449 1 91 33 ARG B O 1
ATOM 2311 N N . GLU B 1 34 ? 5.18 19.016 6.797 1 90.62 34 GLU B N 1
ATOM 2312 C CA . GLU B 1 34 ? 5.781 18.672 5.516 1 90.62 34 GLU B CA 1
ATOM 2313 C C . GLU B 1 34 ? 6.172 17.188 5.473 1 90.62 34 GLU B C 1
ATOM 2315 O O . GLU B 1 34 ? 5.98 16.516 4.457 1 90.62 34 GLU B O 1
ATOM 2320 N N . ARG B 1 35 ? 6.703 16.703 6.562 1 91.56 35 ARG B N 1
ATOM 2321 C CA . ARG B 1 35 ? 7.051 15.297 6.652 1 91.56 35 ARG B CA 1
ATOM 2322 C C . ARG B 1 35 ? 5.809 14.414 6.543 1 91.56 35 ARG B C 1
ATOM 2324 O O . ARG B 1 35 ? 5.848 13.352 5.922 1 91.56 35 ARG B O 1
ATOM 2331 N N . LYS B 1 36 ? 4.797 14.844 7.184 1 93.06 36 LYS B N 1
ATOM 2332 C CA . LYS B 1 36 ? 3.551 14.094 7.113 1 93.06 36 LYS B CA 1
ATOM 2333 C C . LYS B 1 36 ? 3.016 14.047 5.684 1 93.06 36 LYS B C 1
ATOM 2335 O O . LYS B 1 36 ? 2.584 12.992 5.215 1 93.06 36 LYS B O 1
ATOM 2340 N N . GLU B 1 37 ? 3.016 15.172 5.008 1 92.56 37 GLU B N 1
ATOM 2341 C CA . GLU B 1 37 ? 2.566 15.227 3.619 1 92.56 37 GLU B CA 1
ATOM 2342 C C . GLU B 1 37 ? 3.404 14.312 2.732 1 92.56 37 GLU B C 1
ATOM 2344 O O . GLU B 1 37 ? 2.867 13.609 1.872 1 92.56 37 GLU B O 1
ATOM 2349 N N . ARG B 1 38 ? 4.641 14.305 2.938 1 90.62 38 ARG B N 1
ATOM 2350 C CA . ARG B 1 38 ? 5.527 13.422 2.184 1 90.62 38 ARG B CA 1
ATOM 2351 C C . ARG B 1 38 ? 5.23 11.961 2.484 1 90.62 38 ARG B C 1
ATOM 2353 O O . ARG B 1 38 ? 5.262 11.117 1.585 1 90.62 38 ARG B O 1
ATOM 2360 N N . TYR B 1 39 ? 5.016 11.688 3.721 1 94.12 39 TYR B N 1
ATOM 2361 C CA . TYR B 1 39 ? 4.664 10.328 4.133 1 94.12 39 TYR B CA 1
ATOM 2362 C C . TYR B 1 39 ? 3.434 9.836 3.387 1 94.12 39 TYR B C 1
ATOM 2364 O O . TYR B 1 39 ? 3.412 8.703 2.896 1 94.12 39 TYR B O 1
ATOM 2372 N N . ILE B 1 40 ? 2.451 10.68 3.27 1 95.25 40 ILE B N 1
ATOM 2373 C CA . ILE B 1 40 ? 1.218 10.32 2.578 1 95.25 40 ILE B CA 1
ATOM 2374 C C . ILE B 1 40 ? 1.517 10.023 1.109 1 95.25 40 ILE B C 1
ATOM 2376 O O . ILE B 1 40 ? 1.067 9.008 0.569 1 95.25 40 ILE B O 1
ATOM 2380 N N . ARG B 1 41 ? 2.266 10.836 0.493 1 92.25 41 ARG B N 1
ATOM 2381 C CA . ARG B 1 41 ? 2.605 10.656 -0.916 1 92.25 41 ARG B CA 1
ATOM 2382 C C . ARG B 1 41 ? 3.373 9.359 -1.139 1 92.25 41 ARG B C 1
ATOM 2384 O O . ARG B 1 41 ? 3.123 8.641 -2.109 1 92.25 41 ARG B O 1
ATOM 2391 N N . ASN B 1 42 ? 4.312 9.141 -0.269 1 91.88 42 ASN B N 1
ATOM 2392 C CA . ASN B 1 42 ? 5.086 7.91 -0.377 1 91.88 42 ASN B CA 1
ATOM 2393 C C . ASN B 1 42 ? 4.207 6.68 -0.196 1 91.88 42 ASN B C 1
ATOM 2395 O O . ASN B 1 42 ? 4.41 5.664 -0.864 1 91.88 42 ASN B O 1
ATOM 2399 N N . LEU B 1 43 ? 3.256 6.762 0.716 1 94.94 43 LEU B N 1
ATOM 2400 C CA . LEU B 1 43 ? 2.307 5.672 0.896 1 94.94 43 LEU B CA 1
ATOM 2401 C C . LEU B 1 43 ? 1.515 5.422 -0.384 1 94.94 43 LEU B C 1
ATOM 2403 O O . LEU B 1 43 ? 1.353 4.273 -0.805 1 94.94 43 LEU B O 1
ATOM 2407 N N . GLU B 1 44 ? 1.028 6.543 -0.997 1 94.81 44 GLU B N 1
ATOM 2408 C CA . GLU B 1 44 ? 0.253 6.43 -2.229 1 94.81 44 GLU B CA 1
ATOM 2409 C C . GLU B 1 44 ? 1.071 5.77 -3.336 1 94.81 44 GLU B C 1
ATOM 2411 O O . GLU B 1 44 ? 0.603 4.836 -3.99 1 94.81 44 GLU B O 1
ATOM 2416 N N . GLN B 1 45 ? 2.236 6.195 -3.51 1 90.94 45 GLN B N 1
ATOM 2417 C CA . GLN B 1 45 ? 3.1 5.688 -4.57 1 90.94 45 GLN B CA 1
ATOM 2418 C C . GLN B 1 45 ? 3.439 4.219 -4.348 1 90.94 45 GLN B C 1
ATOM 2420 O O . GLN B 1 45 ? 3.389 3.414 -5.281 1 90.94 45 GLN B O 1
ATOM 2425 N N . GLU B 1 46 ? 3.807 3.941 -3.131 1 93.31 46 GLU B N 1
ATOM 2426 C CA . GLU B 1 46 ? 4.176 2.566 -2.812 1 93.31 46 GLU B CA 1
ATOM 2427 C C . GLU B 1 46 ? 2.992 1.621 -2.99 1 93.31 46 GLU B C 1
ATOM 2429 O O . GLU B 1 46 ? 3.154 0.496 -3.467 1 93.31 46 GLU B O 1
ATOM 2434 N N . LEU B 1 47 ? 1.854 2.027 -2.566 1 95.38 47 LEU B N 1
ATOM 2435 C CA . LEU B 1 47 ? 0.664 1.197 -2.701 1 95.38 47 LEU B CA 1
ATOM 2436 C C . LEU B 1 47 ? 0.358 0.918 -4.168 1 95.38 47 LEU B C 1
ATOM 2438 O O . LEU B 1 47 ? 0.065 -0.221 -4.539 1 95.38 47 LEU B O 1
ATOM 2442 N N . GLN B 1 48 ? 0.411 1.925 -5.035 1 93.62 48 GLN B N 1
ATOM 2443 C CA . GLN B 1 48 ? 0.159 1.75 -6.465 1 93.62 48 GLN B CA 1
ATOM 2444 C C . GLN B 1 48 ? 1.171 0.793 -7.086 1 93.62 48 GLN B C 1
ATOM 2446 O O . GLN B 1 48 ? 0.797 -0.111 -7.836 1 93.62 48 GLN B O 1
ATOM 2451 N N . ARG B 1 49 ? 2.377 1.02 -6.773 1 92.81 49 ARG B N 1
ATOM 2452 C CA . ARG B 1 49 ? 3.436 0.162 -7.297 1 92.81 49 ARG B CA 1
ATOM 2453 C C . ARG B 1 49 ? 3.238 -1.284 -6.855 1 92.81 49 ARG B C 1
ATOM 2455 O O . ARG B 1 49 ? 3.406 -2.211 -7.652 1 92.81 49 ARG B O 1
ATOM 2462 N N . LEU B 1 50 ? 2.924 -1.464 -5.598 1 95.38 50 LEU B N 1
ATOM 2463 C CA . LEU B 1 50 ? 2.775 -2.809 -5.055 1 95.38 50 LEU B CA 1
ATOM 2464 C C . LEU B 1 50 ? 1.56 -3.508 -5.656 1 95.38 50 LEU B C 1
ATOM 2466 O O . LEU B 1 50 ? 1.578 -4.723 -5.863 1 95.38 50 LEU B O 1
ATOM 2470 N N . ARG B 1 51 ? 0.482 -2.805 -5.914 1 96.5 51 ARG B N 1
ATOM 2471 C CA . ARG B 1 51 ? -0.676 -3.381 -6.59 1 96.5 51 ARG B CA 1
ATOM 2472 C C . ARG B 1 51 ? -0.288 -3.947 -7.953 1 96.5 51 ARG B C 1
ATOM 2474 O O . ARG B 1 51 ? -0.727 -5.039 -8.328 1 96.5 51 ARG B O 1
ATOM 2481 N N . GLU B 1 52 ? 0.501 -3.23 -8.641 1 95.06 52 GLU B N 1
ATOM 2482 C CA . GLU B 1 52 ? 0.938 -3.697 -9.953 1 95.06 52 GLU B CA 1
ATOM 2483 C C . GLU B 1 52 ? 1.857 -4.91 -9.828 1 95.06 52 GLU B C 1
ATOM 2485 O O . GLU B 1 52 ? 1.778 -5.84 -10.641 1 95.06 52 GLU B O 1
ATOM 2490 N N . ALA B 1 53 ? 2.705 -4.875 -8.828 1 94.81 53 ALA B N 1
ATOM 2491 C CA . ALA B 1 53 ? 3.592 -6.012 -8.602 1 94.81 53 ALA B CA 1
ATOM 2492 C C . ALA B 1 53 ? 2.797 -7.266 -8.25 1 94.81 53 ALA B C 1
ATOM 2494 O O . ALA B 1 53 ? 3.102 -8.359 -8.734 1 94.81 53 ALA B O 1
ATOM 2495 N N . TYR B 1 54 ? 1.847 -7.109 -7.328 1 96.81 54 TYR B N 1
ATOM 2496 C CA . TYR B 1 54 ? 0.979 -8.227 -6.961 1 96.81 54 TYR B CA 1
ATOM 2497 C C . TYR B 1 54 ? 0.273 -8.789 -8.188 1 96.81 54 TYR B C 1
ATOM 2499 O O . TYR B 1 54 ? 0.221 -10.008 -8.375 1 96.81 54 TYR B O 1
ATOM 2507 N N . THR B 1 55 ? -0.312 -7.887 -9.039 1 95.62 55 THR B N 1
ATOM 2508 C CA . THR B 1 55 ? -1.032 -8.289 -10.242 1 95.62 55 THR B CA 1
ATOM 2509 C C . THR B 1 55 ? -0.127 -9.086 -11.172 1 95.62 55 THR B C 1
ATOM 2511 O O . THR B 1 55 ? -0.523 -10.133 -11.68 1 95.62 55 THR B O 1
ATOM 2514 N N . ALA B 1 56 ? 1.042 -8.609 -11.344 1 94.69 56 ALA B N 1
ATOM 2515 C CA . ALA B 1 56 ? 2.002 -9.305 -12.203 1 94.69 56 ALA B CA 1
ATOM 2516 C C . ALA B 1 56 ? 2.359 -10.672 -11.633 1 94.69 56 ALA B C 1
ATOM 2518 O O . ALA B 1 56 ? 2.461 -11.656 -12.367 1 94.69 56 ALA B O 1
ATOM 2519 N N . ALA B 1 57 ? 2.586 -10.711 -10.336 1 95.12 57 ALA B N 1
ATOM 2520 C CA . ALA B 1 57 ? 2.936 -11.969 -9.68 1 95.12 57 ALA B CA 1
ATOM 2521 C C . ALA B 1 57 ? 1.816 -13 -9.836 1 95.12 57 ALA B C 1
ATOM 2523 O O . ALA B 1 57 ? 2.078 -14.18 -10.07 1 95.12 57 ALA B O 1
ATOM 2524 N N . ILE B 1 58 ? 0.61 -12.539 -9.68 1 95.69 58 ILE B N 1
ATOM 2525 C CA . ILE B 1 58 ? -0.546 -13.422 -9.781 1 95.69 58 ILE B CA 1
ATOM 2526 C C . ILE B 1 58 ? -0.667 -13.953 -11.203 1 95.69 58 ILE B C 1
ATOM 2528 O O . ILE B 1 58 ? -0.92 -15.141 -11.414 1 95.69 58 ILE B O 1
ATOM 2532 N N . LYS B 1 59 ? -0.54 -13.094 -12.195 1 94.69 59 LYS B N 1
ATOM 2533 C CA . LYS B 1 59 ? -0.628 -13.523 -13.594 1 94.69 59 LYS B CA 1
ATOM 2534 C C . LYS B 1 59 ? 0.437 -14.57 -13.914 1 94.69 59 LYS B C 1
ATOM 2536 O O . LYS B 1 59 ? 0.161 -15.555 -14.602 1 94.69 59 LYS B O 1
ATOM 2541 N N . GLU B 1 60 ? 1.63 -14.359 -13.406 1 94.25 60 GLU B N 1
ATOM 2542 C CA . GLU B 1 60 ? 2.701 -15.328 -13.609 1 94.25 60 GLU B CA 1
ATOM 2543 C C . GLU B 1 60 ? 2.381 -16.656 -12.922 1 94.25 60 GLU B C 1
ATOM 2545 O O . GLU B 1 60 ? 2.619 -17.719 -13.484 1 94.25 60 GLU B O 1
ATOM 2550 N N . LYS B 1 61 ? 1.918 -16.578 -11.727 1 93.44 61 LYS B N 1
ATOM 2551 C CA . LYS B 1 61 ? 1.559 -17.781 -10.977 1 93.44 61 LYS B CA 1
ATOM 2552 C C . LYS B 1 61 ? 0.508 -18.609 -11.719 1 93.44 61 LYS B C 1
ATOM 2554 O O . LYS B 1 61 ? 0.617 -19.828 -11.805 1 93.44 61 LYS B O 1
ATOM 2559 N N . VAL B 1 62 ? -0.516 -17.922 -12.211 1 92.62 62 VAL B N 1
ATOM 2560 C CA . VAL B 1 62 ? -1.595 -18.594 -12.93 1 92.62 62 VAL B CA 1
ATOM 2561 C C . VAL B 1 62 ? -1.041 -19.281 -14.18 1 92.62 62 VAL B C 1
ATOM 2563 O O . VAL B 1 62 ? -1.423 -20.406 -14.5 1 92.62 62 VAL B O 1
ATOM 2566 N N . THR B 1 63 ? -0.16 -18.609 -14.859 1 92.75 63 THR B N 1
ATOM 2567 C CA . THR B 1 63 ? 0.455 -19.156 -16.062 1 92.75 63 THR B CA 1
ATOM 2568 C C . THR B 1 63 ? 1.228 -20.438 -15.75 1 92.75 63 THR B C 1
ATOM 2570 O O . THR B 1 63 ? 1.094 -21.438 -16.453 1 92.75 63 THR B O 1
ATOM 2573 N N . VAL B 1 64 ? 2.016 -20.375 -14.664 1 92.06 64 VAL B N 1
ATOM 2574 C CA . VAL B 1 64 ? 2.822 -21.531 -14.289 1 92.06 64 VAL B CA 1
ATOM 2575 C C . VAL B 1 64 ? 1.913 -22.656 -13.828 1 92.06 64 VAL B C 1
ATOM 2577 O O . VAL B 1 64 ? 2.184 -23.828 -14.102 1 92.06 64 VAL B O 1
ATOM 2580 N N . ARG B 1 65 ? 0.905 -22.328 -13.141 1 92.75 65 ARG B N 1
ATOM 2581 C CA . ARG B 1 65 ? -0.048 -23.328 -12.68 1 92.75 65 ARG B CA 1
ATOM 2582 C C . ARG B 1 65 ? -0.723 -24.031 -13.852 1 92.75 65 ARG B C 1
ATOM 2584 O O . ARG B 1 65 ? -0.956 -25.234 -13.812 1 92.75 65 ARG B O 1
ATOM 2591 N N . GLU B 1 66 ? -1.123 -23.234 -14.828 1 91.75 66 GLU B N 1
ATOM 2592 C CA . GLU B 1 66 ? -1.724 -23.828 -16.031 1 91.75 66 GLU B CA 1
ATOM 2593 C C . GLU B 1 66 ? -0.749 -24.75 -16.734 1 91.75 66 GLU B C 1
ATOM 2595 O O . GLU B 1 66 ? -1.143 -25.812 -17.219 1 91.75 66 GLU B O 1
ATOM 2600 N N . GLU B 1 67 ? 0.477 -24.328 -16.766 1 91.12 67 GLU B N 1
ATOM 2601 C CA . GLU B 1 67 ? 1.498 -25.203 -17.344 1 91.12 67 GLU B CA 1
ATOM 2602 C C . GLU B 1 67 ? 1.646 -26.484 -16.531 1 91.12 67 GLU B C 1
ATOM 2604 O O . GLU B 1 67 ? 1.791 -27.562 -17.094 1 91.12 67 GLU B O 1
ATOM 2609 N N . ASN B 1 68 ? 1.67 -26.359 -15.242 1 90 68 ASN B N 1
ATOM 2610 C CA . ASN B 1 68 ? 1.767 -27.516 -14.375 1 90 68 ASN B CA 1
ATOM 2611 C C . ASN B 1 68 ? 0.621 -28.5 -14.617 1 90 68 ASN B C 1
ATOM 2613 O O . ASN B 1 68 ? 0.825 -29.719 -14.617 1 90 68 ASN B O 1
ATOM 2617 N N . LYS B 1 69 ? -0.55 -27.938 -14.789 1 89.94 69 LYS B N 1
ATOM 2618 C CA . LYS B 1 69 ? -1.71 -28.781 -15.078 1 89.94 69 LYS B CA 1
ATOM 2619 C C . LYS B 1 69 ? -1.516 -29.562 -16.375 1 89.94 69 LYS B C 1
ATOM 2621 O O . LYS B 1 69 ? -1.854 -30.734 -16.469 1 89.94 69 LYS B O 1
ATOM 2626 N N . GLN B 1 70 ? -0.978 -28.859 -17.359 1 91.25 70 GLN B N 1
ATOM 2627 C CA . GLN B 1 70 ? -0.71 -29.5 -18.641 1 91.25 70 GLN B CA 1
ATOM 2628 C C . GLN B 1 70 ? 0.332 -30.609 -18.5 1 91.25 70 GLN B C 1
ATOM 2630 O O . GLN B 1 70 ? 0.184 -31.688 -19.078 1 91.25 70 GLN B O 1
ATOM 2635 N N . LEU B 1 71 ? 1.325 -30.297 -17.734 1 90.44 71 LEU B N 1
ATOM 2636 C CA . LEU B 1 71 ? 2.391 -31.266 -17.516 1 90.44 71 LEU B CA 1
ATOM 2637 C C . LEU B 1 71 ? 1.863 -32.5 -16.781 1 90.44 71 LEU B C 1
ATOM 2639 O O . LEU B 1 71 ? 2.221 -33.625 -17.141 1 90.44 71 LEU B O 1
ATOM 2643 N N . HIS B 1 72 ? 1.034 -32.281 -15.836 1 90.06 72 HIS B N 1
ATOM 2644 C CA . HIS B 1 72 ? 0.417 -33.406 -15.117 1 90.06 72 HIS B CA 1
ATOM 2645 C C . HIS B 1 72 ? -0.425 -34.25 -16.062 1 90.06 72 HIS B C 1
ATOM 2647 O O . HIS B 1 72 ? -0.422 -35.469 -15.953 1 90.06 72 HIS B O 1
ATOM 2653 N N . ALA B 1 73 ? -1.149 -33.625 -16.906 1 89.38 73 ALA B N 1
ATOM 2654 C CA . ALA B 1 73 ? -1.985 -34.312 -17.875 1 89.38 73 ALA B CA 1
ATOM 2655 C C . ALA B 1 73 ? -1.137 -35.188 -18.797 1 89.38 73 ALA B C 1
ATOM 2657 O O . ALA B 1 73 ? -1.514 -36.312 -19.125 1 89.38 73 ALA B O 1
ATOM 2658 N N . ILE B 1 74 ? -0.031 -34.656 -19.219 1 90.06 74 ILE B N 1
ATOM 2659 C CA . ILE B 1 74 ? 0.867 -35.375 -20.125 1 90.06 74 ILE B CA 1
ATOM 2660 C C . ILE B 1 74 ? 1.452 -36.594 -19.406 1 90.06 74 ILE B C 1
ATOM 2662 O O . ILE B 1 74 ? 1.549 -37.656 -19.984 1 90.06 74 ILE B O 1
ATOM 2666 N N . LEU B 1 75 ? 1.86 -36.375 -18.188 1 90.38 75 LEU B N 1
ATOM 2667 C CA . LEU B 1 75 ? 2.408 -37.5 -17.406 1 90.38 75 LEU B CA 1
ATOM 2668 C C . LEU B 1 75 ? 1.373 -38.594 -17.219 1 90.38 75 LEU B C 1
ATOM 2670 O O . LEU B 1 75 ? 1.685 -39.781 -17.375 1 90.38 75 LEU B O 1
ATOM 2674 N N . LYS B 1 76 ? 0.186 -38.188 -16.875 1 88.62 76 LYS B N 1
ATOM 2675 C CA . LYS B 1 76 ? -0.9 -39.125 -16.688 1 88.62 76 LYS B CA 1
ATOM 2676 C C . LYS B 1 76 ? -1.18 -39.906 -17.969 1 88.62 76 LYS B C 1
ATOM 2678 O O . LYS B 1 76 ? -1.37 -41.125 -17.938 1 88.62 76 LYS B O 1
ATOM 2683 N N . GLN B 1 77 ? -1.163 -39.25 -19.078 1 90.69 77 GLN B N 1
ATOM 2684 C CA . GLN B 1 77 ? -1.44 -39.844 -20.375 1 90.69 77 GLN B CA 1
ATOM 2685 C C . GLN B 1 77 ? -0.364 -40.875 -20.734 1 90.69 77 GLN B C 1
ATOM 2687 O O . GLN B 1 77 ? -0.633 -41.844 -21.469 1 90.69 77 GLN B O 1
ATOM 2692 N N . ASN B 1 78 ? 0.844 -40.719 -20.312 1 91.06 78 ASN B N 1
ATOM 2693 C CA . ASN B 1 78 ? 1.956 -41.625 -20.641 1 91.06 78 ASN B CA 1
ATOM 2694 C C . ASN B 1 78 ? 2.201 -42.656 -19.547 1 91.06 78 ASN B C 1
ATOM 2696 O O . ASN B 1 78 ? 3.229 -43.312 -19.547 1 91.06 78 ASN B O 1
ATOM 2700 N N . GLY B 1 79 ? 1.334 -42.688 -18.5 1 88.06 79 GLY B N 1
ATOM 2701 C CA . GLY B 1 79 ? 1.361 -43.719 -17.469 1 88.06 79 GLY B CA 1
ATOM 2702 C C . GLY B 1 79 ? 2.416 -43.438 -16.406 1 88.06 79 GLY B C 1
ATOM 2703 O O . GLY B 1 79 ? 2.9 -44.375 -15.766 1 88.06 79 GLY B O 1
ATOM 2704 N N . ILE B 1 80 ? 2.893 -42.219 -16.375 1 87.5 80 ILE B N 1
ATOM 2705 C CA . ILE B 1 80 ? 3.904 -41.906 -15.375 1 87.5 80 ILE B CA 1
ATOM 2706 C C . ILE B 1 80 ? 3.23 -41.375 -14.117 1 87.5 80 ILE B C 1
ATOM 2708 O O . ILE B 1 80 ? 2.426 -40.438 -14.18 1 87.5 80 ILE B O 1
ATOM 2712 N N . ALA B 1 81 ? 3.4 -42.094 -12.945 1 75.38 81 ALA B N 1
ATOM 2713 C CA . ALA B 1 81 ? 2.805 -41.719 -11.672 1 75.38 81 ALA B CA 1
ATOM 2714 C C . ALA B 1 81 ? 3.576 -40.594 -11.023 1 75.38 81 ALA B C 1
ATOM 2716 O O . ALA B 1 81 ? 4.809 -40.594 -11.016 1 75.38 81 ALA B O 1
ATOM 2717 N N . PHE B 1 82 ? 3.119 -39.531 -10.953 1 72.75 82 PHE B N 1
ATOM 2718 C CA . PHE B 1 82 ? 3.725 -38.438 -10.203 1 72.75 82 PHE B CA 1
ATOM 2719 C C . PHE B 1 82 ? 2.904 -38.125 -8.961 1 72.75 82 PHE B C 1
ATOM 2721 O O . PHE B 1 82 ? 1.68 -38 -9.031 1 72.75 82 PHE B O 1
ATOM 2728 N N . PRO B 1 83 ? 3.588 -38.438 -7.715 1 61.69 83 PRO B N 1
ATOM 2729 C CA . PRO B 1 83 ? 2.854 -38.125 -6.496 1 61.69 83 PRO B CA 1
ATOM 2730 C C . PRO B 1 83 ? 2.295 -36.688 -6.516 1 61.69 83 PRO B C 1
ATOM 2732 O O . PRO B 1 83 ? 3.012 -35.75 -6.855 1 61.69 83 PRO B O 1
ATOM 2735 N N . TYR B 1 84 ? 1.232 -36.688 -7.121 1 53.88 84 TYR B N 1
ATOM 2736 C CA . TYR B 1 84 ? 0.549 -35.375 -7.016 1 53.88 84 TYR B CA 1
ATOM 2737 C C . TYR B 1 84 ? 0.474 -34.938 -5.562 1 53.88 84 TYR B C 1
ATOM 2739 O O . TYR B 1 84 ? -0.098 -35.625 -4.719 1 53.88 84 TYR B O 1
ATOM 2747 N N . SER B 1 85 ? 1.48 -34.531 -4.953 1 49.81 85 SER B N 1
ATOM 2748 C CA . SER B 1 85 ? 1.139 -33.844 -3.705 1 49.81 85 SER B CA 1
ATOM 2749 C C . SER B 1 85 ? 0.065 -32.781 -3.928 1 49.81 85 SER B C 1
ATOM 2751 O O . SER B 1 85 ? 0.277 -31.844 -4.676 1 49.81 85 SER B O 1
ATOM 2753 N N . SER B 1 86 ? -1.134 -33.219 -4.172 1 43.53 86 SER B N 1
ATOM 2754 C CA . SER B 1 86 ? -2.289 -32.344 -4.184 1 43.53 86 SER B CA 1
ATOM 2755 C C . SER B 1 86 ? -2.143 -31.219 -3.15 1 43.53 86 SER B C 1
ATOM 2757 O O . SER B 1 86 ? -2.914 -31.156 -2.191 1 43.53 86 SER B O 1
ATOM 2759 N N . GLN B 1 87 ? -1.074 -31.188 -2.541 1 40.59 87 GLN B N 1
ATOM 2760 C CA . GLN B 1 87 ? -1.268 -30.141 -1.548 1 40.59 87 GLN B CA 1
ATOM 2761 C C . GLN B 1 87 ? -1.934 -28.922 -2.166 1 40.59 87 GLN B C 1
ATOM 2763 O O . GLN B 1 87 ? -2.027 -27.859 -1.528 1 40.59 87 GLN B O 1
ATOM 2768 N N . GLY B 1 88 ? -1.85 -28.828 -3.453 1 40.34 88 GLY B N 1
ATOM 2769 C CA . GLY B 1 88 ? -2.68 -27.688 -3.814 1 40.34 88 GLY B CA 1
ATOM 2770 C C . GLY B 1 88 ? -4.145 -27.891 -3.473 1 40.34 88 GLY B C 1
ATOM 2771 O O . GLY B 1 88 ? -4.676 -29 -3.613 1 40.34 88 GLY B O 1
ATOM 2772 N N . THR B 1 89 ? -4.723 -27.422 -2.43 1 37.5 89 THR B N 1
ATOM 2773 C CA . THR B 1 89 ? -6.152 -27.422 -2.148 1 37.5 89 THR B CA 1
ATOM 2774 C C . THR B 1 89 ? -6.957 -27.547 -3.441 1 37.5 89 THR B C 1
ATOM 2776 O O . THR B 1 89 ? -6.848 -26.703 -4.328 1 37.5 89 THR B O 1
ATOM 2779 N N . VAL B 1 90 ? -7.027 -28.75 -4.016 1 34.94 90 VAL B N 1
ATOM 2780 C CA . VAL B 1 90 ? -8.188 -28.891 -4.895 1 34.94 90 VAL B CA 1
ATOM 2781 C C . VAL B 1 90 ? -9.328 -28.016 -4.395 1 34.94 90 VAL B C 1
ATOM 2783 O O . VAL B 1 90 ? -9.75 -28.125 -3.242 1 34.94 90 VAL B O 1
ATOM 2786 N N . LEU B 1 91 ? -9.406 -26.844 -4.719 1 36.19 91 LEU B N 1
ATOM 2787 C CA . LEU B 1 91 ? -10.672 -26.125 -4.527 1 36.19 91 LEU B CA 1
ATOM 2788 C C . LEU B 1 91 ? -11.859 -27.047 -4.809 1 36.19 91 LEU B C 1
ATOM 2790 O O . LEU B 1 91 ? -12.047 -27.484 -5.945 1 36.19 91 LEU B O 1
ATOM 2794 N N . GLY B 1 92 ? -12.117 -28.281 -4.074 1 32.31 92 GLY B N 1
ATOM 2795 C CA . GLY B 1 92 ? -13.406 -28.953 -4.141 1 32.31 92 GLY B CA 1
ATOM 2796 C C . GLY B 1 92 ? -14.492 -28.094 -4.762 1 32.31 92 GLY B C 1
ATOM 2797 O O . GLY B 1 92 ? -14.258 -26.922 -5.09 1 32.31 92 GLY B O 1
ATOM 2798 N N . ASP B 1 93 ? -15.945 -28.656 -4.449 1 34 93 ASP B N 1
ATOM 2799 C CA . ASP B 1 93 ? -17.297 -28.266 -4.852 1 34 93 ASP B CA 1
ATOM 2800 C C . ASP B 1 93 ? -17.469 -26.75 -4.777 1 34 93 ASP B C 1
ATOM 2802 O O . ASP B 1 93 ? -17.094 -26.125 -3.781 1 34 93 ASP B O 1
ATOM 2806 N N . GLN B 1 94 ? -17.562 -26.156 -5.852 1 38.12 94 GLN B N 1
ATOM 2807 C CA . GLN B 1 94 ? -17.891 -24.781 -6.258 1 38.12 94 GLN B CA 1
ATOM 2808 C C . GLN B 1 94 ? -19.125 -24.266 -5.508 1 38.12 94 GLN B C 1
ATOM 2810 O O . GLN B 1 94 ? -20.25 -24.5 -5.93 1 38.12 94 GLN B O 1
ATOM 2815 N N . GLN B 1 95 ? -19.375 -24.578 -4.25 1 36.72 95 GLN B N 1
ATOM 2816 C CA . GLN B 1 95 ? -20.469 -23.812 -3.664 1 36.72 95 GLN B CA 1
ATOM 2817 C C . GLN B 1 95 ? -20.594 -22.438 -4.32 1 36.72 95 GLN B C 1
ATOM 2819 O O . GLN B 1 95 ? -19.703 -22.016 -5.051 1 36.72 95 GLN B O 1
ATOM 2824 N N . ILE B 1 96 ? -21.547 -21.609 -3.973 1 44.66 96 ILE B N 1
ATOM 2825 C CA . ILE B 1 96 ? -21.75 -20.25 -4.48 1 44.66 96 ILE B CA 1
ATOM 2826 C C . ILE B 1 96 ? -20.406 -19.562 -4.684 1 44.66 96 ILE B C 1
ATOM 2828 O O . ILE B 1 96 ? -19.625 -19.406 -3.738 1 44.66 96 ILE B O 1
ATOM 2832 N N . THR B 1 97 ? -19.734 -19.828 -5.848 1 51.81 97 THR B N 1
ATOM 2833 C CA . THR B 1 97 ? -18.328 -19.641 -6.188 1 51.81 97 THR B CA 1
ATOM 2834 C C . THR B 1 97 ? -17.844 -18.25 -5.762 1 51.81 97 THR B C 1
ATOM 2836 O O . THR B 1 97 ? -18.547 -17.266 -5.965 1 51.81 97 THR B O 1
ATOM 2839 N N . PRO B 1 98 ? -17.062 -18.109 -4.73 1 57.66 98 PRO B N 1
ATOM 2840 C CA . PRO B 1 98 ? -16.375 -16.859 -4.387 1 57.66 98 PRO B CA 1
ATOM 2841 C C . PRO B 1 98 ? -16.156 -15.953 -5.594 1 57.66 98 PRO B C 1
ATOM 2843 O O . PRO B 1 98 ? -16.109 -14.734 -5.449 1 57.66 98 PRO B O 1
ATOM 2846 N N . GLU B 1 99 ? -16.391 -16.547 -6.758 1 62.03 99 GLU B N 1
ATOM 2847 C CA . GLU B 1 99 ? -16.141 -15.773 -7.969 1 62.03 99 GLU B CA 1
ATOM 2848 C C . GLU B 1 99 ? -17.281 -14.812 -8.266 1 62.03 99 GLU B C 1
ATOM 2850 O O . GLU B 1 99 ? -17.062 -13.664 -8.641 1 62.03 99 GLU B O 1
ATOM 2855 N N . GLN B 1 100 ? -18.5 -15.406 -8.062 1 65.81 100 GLN B N 1
ATOM 2856 C CA . GLN B 1 100 ? -19.641 -14.555 -8.359 1 65.81 100 GLN B CA 1
ATOM 2857 C C . GLN B 1 100 ? -19.734 -13.383 -7.383 1 65.81 100 GLN B C 1
ATOM 2859 O O . GLN B 1 100 ? -19.969 -12.242 -7.789 1 65.81 100 GLN B O 1
ATOM 2864 N N . TYR B 1 101 ? -19.391 -13.688 -6.184 1 73.19 101 TYR B N 1
ATOM 2865 C CA . TYR B 1 101 ? -19.5 -12.648 -5.172 1 73.19 101 TYR B CA 1
ATOM 2866 C C . TYR B 1 101 ? -18.469 -11.547 -5.41 1 73.19 101 TYR B C 1
ATOM 2868 O O . TYR B 1 101 ? -18.766 -10.359 -5.262 1 73.19 101 TYR B O 1
ATOM 2876 N N . SER B 1 102 ? -17.391 -12.016 -5.867 1 77.62 102 SER B N 1
ATOM 2877 C CA . SER B 1 102 ? -16.328 -11.039 -6.105 1 77.62 102 SER B CA 1
ATOM 2878 C C . SER B 1 102 ? -16.672 -10.125 -7.277 1 77.62 102 SER B C 1
ATOM 2880 O O . SER B 1 102 ? -16.375 -8.93 -7.246 1 77.62 102 SER B O 1
ATOM 2882 N N . ARG B 1 103 ? -17.328 -10.773 -8.203 1 81.12 103 ARG B N 1
ATOM 2883 C CA . ARG B 1 103 ? -17.719 -9.977 -9.359 1 81.12 103 ARG B CA 1
ATOM 2884 C C . ARG B 1 103 ? -18.812 -8.977 -9 1 81.12 103 ARG B C 1
ATOM 2886 O O . ARG B 1 103 ? -18.781 -7.824 -9.43 1 81.12 103 ARG B O 1
ATOM 2893 N N . ILE B 1 104 ? -19.703 -9.469 -8.258 1 85.38 104 ILE B N 1
ATOM 2894 C CA . ILE B 1 104 ? -20.781 -8.602 -7.797 1 85.38 104 ILE B CA 1
ATOM 2895 C C . ILE B 1 104 ? -20.203 -7.473 -6.949 1 85.38 104 ILE B C 1
ATOM 2897 O O . ILE B 1 104 ? -20.594 -6.312 -7.105 1 85.38 104 ILE B O 1
ATOM 2901 N N . ALA B 1 105 ? -19.281 -7.859 -6.09 1 88.06 105 ALA B N 1
ATOM 2902 C CA . ALA B 1 105 ? -18.641 -6.883 -5.211 1 88.06 105 ALA B CA 1
ATOM 2903 C C . ALA B 1 105 ? -17.938 -5.805 -6.02 1 88.06 105 ALA B C 1
ATOM 2905 O O . ALA B 1 105 ? -18.094 -4.609 -5.75 1 88.06 105 ALA B O 1
ATOM 2906 N N . ILE B 1 106 ? -17.219 -6.238 -7 1 89.56 106 ILE B N 1
ATOM 2907 C CA . ILE B 1 106 ? -16.453 -5.316 -7.828 1 89.56 106 ILE B CA 1
ATOM 2908 C C . ILE B 1 106 ? -17.391 -4.375 -8.57 1 89.56 106 ILE B C 1
ATOM 2910 O O . ILE B 1 106 ? -17.156 -3.166 -8.633 1 89.56 106 ILE B O 1
ATOM 2914 N N . ASN B 1 107 ? -18.438 -4.902 -9.062 1 88.69 107 ASN B N 1
ATOM 2915 C CA . ASN B 1 107 ? -19.406 -4.09 -9.805 1 88.69 107 ASN B CA 1
ATOM 2916 C C . ASN B 1 107 ? -20.062 -3.053 -8.906 1 88.69 107 ASN B C 1
ATOM 2918 O O . ASN B 1 107 ? -20.266 -1.905 -9.312 1 88.69 107 ASN B O 1
ATOM 2922 N N . LEU B 1 108 ? -20.422 -3.514 -7.793 1 92.94 108 LEU B N 1
ATOM 2923 C CA . LEU B 1 108 ? -21.062 -2.59 -6.855 1 92.94 108 LEU B CA 1
ATOM 2924 C C . LEU B 1 108 ? -20.094 -1.476 -6.461 1 92.94 108 LEU B C 1
ATOM 2926 O O . LEU B 1 108 ? -20.453 -0.297 -6.496 1 92.94 108 LEU B O 1
ATOM 2930 N N . VAL B 1 109 ? -18.922 -1.859 -6.113 1 93.75 109 VAL B N 1
ATOM 2931 C CA . VAL B 1 109 ? -17.922 -0.9 -5.652 1 93.75 109 VAL B CA 1
ATOM 2932 C C . VAL B 1 109 ? -17.594 0.081 -6.777 1 93.75 109 VAL B C 1
ATOM 2934 O O . VAL B 1 109 ? -17.531 1.292 -6.551 1 93.75 109 VAL B O 1
ATOM 2937 N N . LEU B 1 110 ? -17.406 -0.445 -7.992 1 95.06 110 LEU B N 1
ATOM 2938 C CA . LEU B 1 110 ? -17.156 0.425 -9.133 1 95.06 110 LEU B CA 1
ATOM 2939 C C . LEU B 1 110 ? -18.297 1.399 -9.344 1 95.06 110 LEU B C 1
ATOM 2941 O O . LEU B 1 110 ? -18.078 2.576 -9.641 1 95.06 110 LEU B O 1
ATOM 2945 N N . GLY B 1 111 ? -19.469 0.898 -9.195 1 95.31 111 GLY B N 1
ATOM 2946 C CA . GLY B 1 111 ? -20.625 1.769 -9.305 1 95.31 111 GLY B CA 1
ATOM 2947 C C . GLY B 1 111 ? -20.625 2.908 -8.305 1 95.31 111 GLY B C 1
ATOM 2948 O O . GLY B 1 111 ? -20.984 4.035 -8.633 1 95.31 111 GLY B O 1
ATOM 2949 N N . LEU B 1 112 ? -20.188 2.619 -7.129 1 96.31 112 LEU B N 1
ATOM 2950 C CA . LEU B 1 112 ? -20.156 3.609 -6.059 1 96.31 112 LEU B CA 1
ATOM 2951 C C . LEU B 1 112 ? -19 4.574 -6.238 1 96.31 112 LEU B C 1
ATOM 2953 O O . LEU B 1 112 ? -18.969 5.645 -5.625 1 96.31 112 LEU B O 1
ATOM 2957 N N . GLU B 1 113 ? -18.031 4.25 -7.066 1 96.88 113 GLU B N 1
ATOM 2958 C CA . GLU B 1 113 ? -16.875 5.102 -7.285 1 96.88 113 GLU B CA 1
ATOM 2959 C C . GLU B 1 113 ? -17.047 5.988 -8.516 1 96.88 113 GLU B C 1
ATOM 2961 O O . GLU B 1 113 ? -16.188 6.801 -8.836 1 96.88 113 GLU B O 1
ATOM 2966 N N . LYS B 1 114 ? -18.172 5.934 -9.148 1 94.81 114 LYS B N 1
ATOM 2967 C CA . LYS B 1 114 ? -18.469 6.629 -10.398 1 94.81 114 LYS B CA 1
ATOM 2968 C C . LYS B 1 114 ? -18.281 8.141 -10.242 1 94.81 114 LYS B C 1
ATOM 2970 O O . LYS B 1 114 ? -17.734 8.797 -11.133 1 94.81 114 LYS B O 1
ATOM 2975 N N . PRO B 1 115 ? -18.703 8.711 -9.188 1 93.62 115 PRO B N 1
ATOM 2976 C CA . PRO B 1 115 ? -18.562 10.164 -9.047 1 93.62 115 PRO B CA 1
ATOM 2977 C C . PRO B 1 115 ? -17.109 10.617 -9.156 1 93.62 115 PRO B C 1
ATOM 2979 O O . PRO B 1 115 ? -16.844 11.766 -9.539 1 93.62 115 PRO B O 1
ATOM 2982 N N . CYS B 1 116 ? -16.203 9.75 -8.875 1 95.31 116 CYS B N 1
ATOM 2983 C CA . CYS B 1 116 ? -14.789 10.102 -8.914 1 95.31 116 CYS B CA 1
ATOM 2984 C C . CYS B 1 116 ? -14.203 9.859 -10.305 1 95.31 116 CYS B C 1
ATOM 2986 O O . CYS B 1 116 ? -13.055 10.227 -10.57 1 95.31 116 CYS B O 1
ATOM 2988 N N . SER B 1 117 ? -14.953 9.305 -11.211 1 92.31 117 SER B N 1
ATOM 2989 C CA . SER B 1 117 ? -14.445 8.891 -12.508 1 92.31 117 SER B CA 1
ATOM 2990 C C . SER B 1 117 ? -14.023 10.086 -13.352 1 92.31 117 SER B C 1
ATOM 2992 O O . SER B 1 117 ? -13.156 9.977 -14.211 1 92.31 117 SER B O 1
ATOM 2994 N N . ASP B 1 118 ? -14.516 11.242 -13.055 1 90.75 118 ASP B N 1
ATOM 2995 C CA . ASP B 1 118 ? -14.281 12.414 -13.898 1 90.75 118 ASP B CA 1
ATOM 2996 C C . ASP B 1 118 ? -13 13.133 -13.484 1 90.75 118 ASP B C 1
ATOM 2998 O O . ASP B 1 118 ? -12.492 13.984 -14.227 1 90.75 118 ASP B O 1
ATOM 3002 N N . HIS B 1 119 ? -12.539 12.82 -12.328 1 94.38 119 HIS B N 1
ATOM 3003 C CA . HIS B 1 119 ? -11.406 13.617 -11.883 1 94.38 119 HIS B CA 1
ATOM 3004 C C . HIS B 1 119 ? -10.234 12.734 -11.477 1 94.38 119 HIS B C 1
ATOM 3006 O O . HIS B 1 119 ? -9.125 13.227 -11.227 1 94.38 119 HIS B O 1
ATOM 3012 N N . MET B 1 120 ? -10.367 11.391 -11.43 1 93.31 120 MET B N 1
ATOM 3013 C CA . MET B 1 120 ? -9.328 10.492 -10.938 1 93.31 120 MET B CA 1
ATOM 3014 C C . MET B 1 120 ? -8.117 10.5 -11.859 1 93.31 120 MET B C 1
ATOM 3016 O O . MET B 1 120 ? -6.977 10.57 -11.391 1 93.31 120 MET B O 1
ATOM 3020 N N . GLN B 1 121 ? -8.383 10.461 -13.156 1 92.12 121 GLN B N 1
ATOM 3021 C CA . GLN B 1 121 ? -7.285 10.438 -14.117 1 92.12 121 GLN B CA 1
ATOM 3022 C C . GLN B 1 121 ? -6.41 11.68 -13.992 1 92.12 121 GLN B C 1
ATOM 3024 O O . GLN B 1 121 ? -5.18 11.586 -14.008 1 92.12 121 GLN B O 1
ATOM 3029 N N . LYS B 1 122 ? -7.031 12.766 -13.93 1 92.38 122 LYS B N 1
ATOM 3030 C CA . LYS B 1 122 ? -6.309 14.023 -13.812 1 92.38 122 LYS B CA 1
ATOM 3031 C C . LYS B 1 122 ? -5.48 14.07 -12.531 1 92.38 122 LYS B C 1
ATOM 3033 O O . LYS B 1 122 ? -4.32 14.484 -12.547 1 92.38 122 LYS B O 1
ATOM 3038 N N . LEU B 1 123 ? -6.133 13.688 -11.461 1 93.69 123 LEU B N 1
ATOM 3039 C CA . LEU B 1 123 ? -5.441 13.672 -10.172 1 93.69 123 LEU B CA 1
ATOM 3040 C C . LEU B 1 123 ? -4.242 12.734 -10.203 1 93.69 123 LEU B C 1
ATOM 3042 O O . LEU B 1 123 ? -3.166 13.07 -9.711 1 93.69 123 LEU B O 1
ATOM 3046 N N . ALA B 1 124 ? -4.465 11.547 -10.773 1 92.38 124 ALA B N 1
ATOM 3047 C CA . ALA B 1 124 ? -3.389 10.57 -10.875 1 92.38 124 ALA B CA 1
ATOM 3048 C C . ALA B 1 124 ? -2.232 11.109 -11.711 1 92.38 124 ALA B C 1
ATOM 3050 O O . ALA B 1 124 ? -1.065 10.938 -11.352 1 92.38 124 ALA B O 1
ATOM 3051 N N . THR B 1 125 ? -2.521 11.758 -12.758 1 90 125 THR B N 1
ATOM 3052 C CA . THR B 1 125 ? -1.508 12.336 -13.633 1 90 125 THR B CA 1
ATOM 3053 C C . THR B 1 125 ? -0.745 13.453 -12.914 1 90 125 THR B C 1
ATOM 3055 O O . THR B 1 125 ? 0.485 13.508 -12.977 1 90 125 THR B O 1
ATOM 3058 N N . LEU B 1 126 ? -1.464 14.312 -12.25 1 88.81 126 LEU B N 1
ATOM 3059 C CA . LEU B 1 126 ? -0.85 15.406 -11.508 1 88.81 126 LEU B CA 1
ATOM 3060 C C . LEU B 1 126 ? 0.1 14.875 -10.438 1 88.81 126 LEU B C 1
ATOM 3062 O O . LEU B 1 126 ? 1.188 15.422 -10.242 1 88.81 126 LEU B O 1
ATOM 3066 N N . SER B 1 127 ? -0.366 13.891 -9.766 1 88.19 127 SER B N 1
ATOM 3067 C CA . SER B 1 127 ? 0.449 13.305 -8.711 1 88.19 127 SER B CA 1
ATOM 3068 C C . SER B 1 127 ? 1.753 12.742 -9.266 1 88.19 127 SER B C 1
ATOM 3070 O O . SER B 1 127 ? 2.791 12.797 -8.602 1 88.19 127 SER B O 1
ATOM 3072 N N . HIS B 1 128 ? 1.723 12.203 -10.422 1 82.5 128 HIS B N 1
ATOM 3073 C CA . HIS B 1 128 ? 2.904 11.617 -11.047 1 82.5 128 HIS B CA 1
ATOM 3074 C C . HIS B 1 128 ? 3.855 12.695 -11.547 1 82.5 128 HIS B C 1
ATOM 3076 O O . HIS B 1 128 ? 5.074 12.516 -11.523 1 82.5 128 HIS B O 1
ATOM 3082 N N . GLN B 1 129 ? 3.312 13.766 -11.961 1 79.5 129 GLN B N 1
ATOM 3083 C CA . GLN B 1 129 ? 4.105 14.828 -12.562 1 79.5 129 GLN B CA 1
ATOM 3084 C C . GLN B 1 129 ? 4.645 15.781 -11.508 1 79.5 129 GLN B C 1
ATOM 3086 O O . GLN B 1 129 ? 5.672 16.438 -11.719 1 79.5 129 GLN B O 1
ATOM 3091 N N . ASN B 1 130 ? 3.918 15.953 -10.5 1 73.62 130 ASN B N 1
ATOM 3092 C CA . ASN B 1 130 ? 4.293 16.875 -9.43 1 73.62 130 ASN B CA 1
ATOM 3093 C C . ASN B 1 130 ? 4.598 16.125 -8.133 1 73.62 130 ASN B C 1
ATOM 3095 O O . ASN B 1 130 ? 3.682 15.648 -7.457 1 73.62 130 ASN B O 1
ATOM 3099 N N . SER B 1 131 ? 5.961 16.391 -7.824 1 69.62 131 SER B N 1
ATOM 3100 C CA . SER B 1 131 ? 6.367 15.719 -6.59 1 69.62 131 SER B CA 1
ATOM 3101 C C . SER B 1 131 ? 5.719 16.359 -5.371 1 69.62 131 SER B C 1
ATOM 3103 O O . SER B 1 131 ? 5.594 17.594 -5.305 1 69.62 131 SER B O 1
ATOM 3105 N N . GLY B 1 132 ? 4.805 15.828 -4.781 1 73.31 132 GLY B N 1
ATOM 3106 C CA . GLY B 1 132 ? 4.234 16.375 -3.561 1 73.31 132 GLY B CA 1
ATOM 3107 C C . GLY B 1 132 ? 2.719 16.391 -3.564 1 73.31 132 GLY B C 1
ATOM 3108 O O . GLY B 1 132 ? 2.096 16.75 -2.561 1 73.31 132 GLY B O 1
ATOM 3109 N N . TYR B 1 133 ? 2.277 16.141 -4.652 1 86.06 133 TYR B N 1
ATOM 3110 C CA . TYR B 1 133 ? 0.823 16.203 -4.754 1 86.06 133 TYR B CA 1
ATOM 3111 C C . TYR B 1 133 ? 0.194 14.898 -4.258 1 86.06 133 TYR B C 1
ATOM 3113 O O . TYR B 1 133 ? 0.577 13.812 -4.695 1 86.06 133 TYR B O 1
ATOM 3121 N N . ILE B 1 134 ? -0.708 15.07 -3.312 1 92.44 134 ILE B N 1
ATOM 3122 C CA . ILE B 1 134 ? -1.487 13.945 -2.811 1 92.44 134 ILE B CA 1
ATOM 3123 C C . ILE B 1 134 ? -2.719 13.734 -3.689 1 92.44 134 ILE B C 1
ATOM 3125 O O . ILE B 1 134 ? -3.574 14.617 -3.789 1 92.44 134 ILE B O 1
ATOM 3129 N N . GLN B 1 135 ? -2.824 12.633 -4.316 1 93.69 135 GLN B N 1
ATOM 3130 C CA . GLN B 1 135 ? -3.945 12.406 -5.223 1 93.69 135 GLN B CA 1
ATOM 3131 C C . GLN B 1 135 ? -5.219 12.07 -4.445 1 93.69 135 GLN B C 1
ATOM 3133 O O . GLN B 1 135 ? -6.32 12.43 -4.867 1 93.69 135 GLN B O 1
ATOM 3138 N N . GLY B 1 136 ? -5.145 11.328 -3.395 1 96.38 136 GLY B N 1
ATOM 3139 C CA . GLY B 1 136 ? -6.27 11.133 -2.49 1 96.38 136 GLY B CA 1
ATOM 3140 C C . GLY B 1 136 ? -7.199 10.023 -2.922 1 96.38 136 GLY B C 1
ATOM 3141 O O . GLY B 1 136 ? -8.195 9.734 -2.248 1 96.38 136 GLY B O 1
ATOM 3142 N N . HIS B 1 137 ? -6.898 9.289 -4.027 1 97.12 137 HIS B N 1
ATOM 3143 C CA . HIS B 1 137 ? -7.855 8.328 -4.547 1 97.12 137 HIS B CA 1
ATOM 3144 C C . HIS B 1 137 ? -7.191 6.977 -4.812 1 97.12 137 HIS B C 1
ATOM 3146 O O . HIS B 1 137 ? -7.77 6.117 -5.484 1 97.12 137 HIS B O 1
ATOM 3152 N N . VAL B 1 138 ? -6.043 6.73 -4.242 1 96.62 138 VAL B N 1
ATOM 3153 C CA . VAL B 1 138 ? -5.27 5.531 -4.551 1 96.62 138 VAL B CA 1
ATOM 3154 C C . VAL B 1 138 ? -5.965 4.305 -3.967 1 96.62 138 VAL B C 1
ATOM 3156 O O . VAL B 1 138 ? -5.793 3.189 -4.469 1 96.62 138 VAL B O 1
ATOM 3159 N N . LEU B 1 139 ? -6.812 4.477 -2.961 1 95.69 139 LEU B N 1
ATOM 3160 C CA . LEU B 1 139 ? -7.465 3.357 -2.287 1 95.69 139 LEU B CA 1
ATOM 3161 C C . LEU B 1 139 ? -8.648 2.844 -3.104 1 95.69 139 LEU B C 1
ATOM 3163 O O . LEU B 1 139 ? -9.172 1.766 -2.824 1 95.69 139 LEU B O 1
ATOM 3167 N N . MET B 1 140 ? -9.039 3.562 -4.086 1 95.81 140 MET B N 1
ATOM 3168 C CA . MET B 1 140 ? -10.188 3.172 -4.902 1 95.81 140 MET B CA 1
ATOM 3169 C C . MET B 1 140 ? -9.82 2.035 -5.848 1 95.81 140 MET B C 1
ATOM 3171 O O . MET B 1 140 ? -8.719 2.016 -6.406 1 95.81 140 MET B O 1
ATOM 3175 N N . VAL B 1 141 ? -10.805 1.132 -6.074 1 94.94 141 VAL B N 1
ATOM 3176 C CA . VAL B 1 141 ? -10.602 -0.028 -6.938 1 94.94 141 VAL B CA 1
ATOM 3177 C C . VAL B 1 141 ? -10.406 0.43 -8.383 1 94.94 141 VAL B C 1
ATOM 3179 O O . VAL B 1 141 ? -9.68 -0.211 -9.148 1 94.94 141 VAL B O 1
ATOM 3182 N N . SER B 1 142 ? -10.961 1.59 -8.703 1 96.19 142 SER B N 1
ATOM 3183 C CA . SER B 1 142 ? -10.938 2.098 -10.07 1 96.19 142 SER B CA 1
ATOM 3184 C C . SER B 1 142 ? -9.742 3.018 -10.305 1 96.19 142 SER B C 1
ATOM 3186 O O . SER B 1 142 ? -9.602 3.602 -11.375 1 96.19 142 SER B O 1
ATOM 3188 N N . CYS B 1 143 ? -8.938 3.25 -9.32 1 96.19 143 CYS B N 1
ATOM 3189 C CA . CYS B 1 143 ? -7.781 4.117 -9.508 1 96.19 143 CYS B CA 1
ATOM 3190 C C . CYS B 1 143 ? -6.883 3.594 -10.617 1 96.19 143 CYS B C 1
ATOM 3192 O O . CYS B 1 143 ? -6.516 2.416 -10.625 1 96.19 143 CYS B O 1
ATOM 3194 N N . PRO B 1 144 ? -6.527 4.465 -11.57 1 94.88 144 PRO B N 1
ATOM 3195 C CA . PRO B 1 144 ? -5.672 4 -12.664 1 94.88 144 PRO B CA 1
ATOM 3196 C C . PRO B 1 144 ? -4.293 3.555 -12.195 1 94.88 144 PRO B C 1
ATOM 3198 O O . PRO B 1 144 ? -3.693 4.199 -11.328 1 94.88 144 PRO B O 1
ATOM 3201 N N . PRO B 1 145 ? -3.811 2.441 -12.727 1 94 145 PRO B N 1
ATOM 3202 C CA . PRO B 1 145 ? -2.436 2.035 -12.422 1 94 145 PRO B CA 1
ATOM 3203 C C . PRO B 1 145 ? -1.403 3.07 -12.859 1 94 145 PRO B C 1
ATOM 3205 O O . PRO B 1 145 ? -1.638 3.811 -13.82 1 94 145 PRO B O 1
ATOM 3208 N N . GLU B 1 146 ? -0.361 3.082 -12.156 1 89.5 146 GLU B N 1
ATOM 3209 C CA . GLU B 1 146 ? 0.701 4.031 -12.469 1 89.5 146 GLU B CA 1
ATOM 3210 C C . GLU B 1 146 ? 1.227 3.82 -13.891 1 89.5 146 GLU B C 1
ATOM 3212 O O . GLU B 1 146 ? 1.568 4.781 -14.578 1 89.5 146 GLU B O 1
ATOM 3217 N N . SER B 1 147 ? 1.371 2.6 -14.258 1 91.5 147 SER B N 1
ATOM 3218 C CA . SER B 1 147 ? 1.854 2.279 -15.594 1 91.5 147 SER B CA 1
ATOM 3219 C C . SER B 1 147 ? 0.96 2.895 -16.672 1 91.5 147 SER B C 1
ATOM 3221 O O . SER B 1 147 ? 1.452 3.402 -17.672 1 91.5 147 SER B O 1
ATOM 3223 N N . HIS B 1 148 ? -0.288 2.857 -16.438 1 92.81 148 HIS B N 1
ATOM 3224 C CA . HIS B 1 148 ? -1.225 3.459 -17.375 1 92.81 148 HIS B CA 1
ATOM 3225 C C . HIS B 1 148 ? -1.062 4.977 -17.422 1 92.81 148 HIS B C 1
ATOM 3227 O O . HIS B 1 148 ? -0.967 5.562 -18.5 1 92.81 148 HIS B O 1
ATOM 3233 N N . THR B 1 149 ? -1.066 5.613 -16.297 1 90.94 149 THR B N 1
ATOM 3234 C CA . THR B 1 149 ? -1.004 7.07 -16.219 1 90.94 149 THR B CA 1
ATOM 3235 C C . THR B 1 149 ? 0.301 7.59 -16.812 1 90.94 149 THR B C 1
ATOM 3237 O O . THR B 1 149 ? 0.332 8.672 -17.406 1 90.94 149 THR B O 1
ATOM 3240 N N . THR B 1 150 ? 1.354 6.832 -16.625 1 87.31 150 THR B N 1
ATOM 3241 C CA . THR B 1 150 ? 2.654 7.219 -17.156 1 87.31 150 THR B CA 1
ATOM 3242 C C . THR B 1 150 ? 2.686 7.055 -18.672 1 87.31 150 THR B C 1
ATOM 3244 O O . THR B 1 150 ? 3.16 7.938 -19.391 1 87.31 150 THR B O 1
ATOM 3247 N N . ALA B 1 151 ? 2.135 5.969 -19.141 1 90.5 151 ALA B N 1
ATOM 3248 C CA . ALA B 1 151 ? 2.176 5.652 -20.562 1 90.5 151 ALA B CA 1
ATOM 3249 C C . ALA B 1 151 ? 1.126 6.445 -21.344 1 90.5 151 ALA B C 1
ATOM 3251 O O . ALA B 1 151 ? 1.349 6.828 -22.484 1 90.5 151 ALA B O 1
ATOM 3252 N N . ASN B 1 152 ? 0.044 6.594 -20.656 1 90.12 152 ASN B N 1
ATOM 3253 C CA . ASN B 1 152 ? -1.099 7.215 -21.312 1 90.12 152 ASN B CA 1
ATOM 3254 C C . ASN B 1 152 ? -1.697 8.336 -20.469 1 90.12 152 ASN B C 1
ATOM 3256 O O . ASN B 1 152 ? -2.854 8.25 -20.047 1 90.12 152 ASN B O 1
ATOM 3260 N N . PRO B 1 153 ? -1.002 9.453 -20.297 1 85.75 153 PRO B N 1
ATOM 3261 C CA . PRO B 1 153 ? -1.461 10.508 -19.375 1 85.75 153 PRO B CA 1
ATOM 3262 C C . PRO B 1 153 ? -2.76 11.164 -19.844 1 85.75 153 PRO B C 1
ATOM 3264 O O . PRO B 1 153 ? -3.525 11.672 -19.031 1 85.75 153 PRO B O 1
ATOM 3267 N N . ASN B 1 154 ? -3.098 11.086 -21.172 1 88.5 154 ASN B N 1
ATOM 3268 C CA . ASN B 1 154 ? -4.273 11.773 -21.703 1 88.5 154 ASN B CA 1
ATOM 3269 C C . ASN B 1 154 ? -5.402 10.797 -22.016 1 88.5 154 ASN B C 1
ATOM 3271 O O . ASN B 1 154 ? -6.449 11.195 -22.531 1 88.5 154 ASN B O 1
ATOM 3275 N N . GLN B 1 155 ? -5.168 9.57 -21.734 1 92.19 155 GLN B N 1
ATOM 3276 C CA . GLN B 1 155 ? -6.207 8.562 -21.953 1 92.19 155 GLN B CA 1
ATOM 3277 C C . GLN B 1 155 ? -6.891 8.188 -20.641 1 92.19 155 GLN B C 1
ATOM 3279 O O . GLN B 1 155 ? -6.23 7.797 -19.672 1 92.19 155 GLN B O 1
ATOM 3284 N N . GLU B 1 156 ? -8.133 8.297 -20.719 1 93.38 156 GLU B N 1
ATOM 3285 C CA . GLU B 1 156 ? -8.898 7.98 -19.516 1 93.38 156 GLU B CA 1
ATOM 3286 C C . GLU B 1 156 ? -8.844 6.488 -19.203 1 93.38 156 GLU B C 1
ATOM 3288 O O . GLU B 1 156 ? -8.961 5.652 -20.109 1 93.38 156 GLU B O 1
ATOM 3293 N N . TRP B 1 157 ? -8.555 6.152 -18.016 1 93.25 157 TRP B N 1
ATOM 3294 C CA . TRP B 1 157 ? -8.586 4.773 -17.547 1 93.25 157 TRP B CA 1
ATOM 3295 C C . TRP B 1 157 ? -10.016 4.242 -17.531 1 93.25 157 TRP B C 1
ATOM 3297 O O . TRP B 1 157 ? -10.258 3.092 -17.906 1 93.25 157 TRP B O 1
ATOM 3307 N N . GLY B 1 158 ? -10.953 5.199 -17.156 1 91 158 GLY B N 1
ATOM 3308 C CA . GLY B 1 158 ? -12.344 4.789 -17.078 1 91 158 GLY B CA 1
ATOM 3309 C C . GLY B 1 158 ? -12.695 4.117 -15.766 1 91 158 GLY B C 1
ATOM 3310 O O . GLY B 1 158 ? -11.883 4.066 -14.852 1 91 158 GLY B O 1
ATOM 3311 N N . LEU B 1 159 ? -13.961 3.666 -15.703 1 92.94 159 LEU B N 1
ATOM 3312 C CA . LEU B 1 159 ? -14.469 3.002 -14.508 1 92.94 159 LEU B CA 1
ATOM 3313 C C . LEU B 1 159 ? -14.234 1.496 -14.586 1 92.94 159 LEU B C 1
ATOM 3315 O O . LEU B 1 159 ? -15.172 0.735 -14.852 1 92.94 159 LEU B O 1
ATOM 3319 N N . ARG B 1 160 ? -13.016 1.076 -14.297 1 93.81 160 ARG B N 1
ATOM 3320 C CA . ARG B 1 160 ? -12.641 -0.333 -14.336 1 93.81 160 ARG B CA 1
ATOM 3321 C C . ARG B 1 160 ? -11.508 -0.624 -13.352 1 93.81 160 ARG B C 1
ATOM 3323 O O . ARG B 1 160 ? -11.016 0.284 -12.68 1 93.81 160 ARG B O 1
ATOM 3330 N N . THR B 1 161 ? -11.203 -1.898 -13.195 1 93.75 161 THR B N 1
ATOM 3331 C CA . THR B 1 161 ? -10.102 -2.32 -12.336 1 93.75 161 THR B CA 1
ATOM 3332 C C . THR B 1 161 ? -9.125 -3.203 -13.102 1 93.75 161 THR B C 1
ATOM 3334 O O . THR B 1 161 ? -9.242 -3.363 -14.32 1 93.75 161 THR B O 1
ATOM 3337 N N . VAL B 1 162 ? -8.109 -3.602 -12.43 1 92.88 162 VAL B N 1
ATOM 3338 C CA . VAL B 1 162 ? -7.07 -4.41 -13.055 1 92.88 162 VAL B CA 1
ATOM 3339 C C . VAL B 1 162 ? -7.656 -5.75 -13.508 1 92.88 162 VAL B C 1
ATOM 3341 O O . VAL B 1 162 ? -8.664 -6.203 -12.961 1 92.88 162 VAL B O 1
ATOM 3344 N N . ASP B 1 163 ? -7 -6.25 -14.477 1 90.5 163 ASP B N 1
ATOM 3345 C CA . ASP B 1 163 ? -7.488 -7.488 -15.086 1 90.5 163 ASP B CA 1
ATOM 3346 C C . ASP B 1 163 ? -6.973 -8.711 -14.32 1 90.5 163 ASP B C 1
ATOM 3348 O O . ASP B 1 163 ? -5.941 -9.281 -14.672 1 90.5 163 ASP B O 1
ATOM 3352 N N . LEU B 1 164 ? -7.668 -9.164 -13.32 1 92.56 164 LEU B N 1
ATOM 3353 C CA . LEU B 1 164 ? -7.414 -10.359 -12.523 1 92.56 164 LEU B CA 1
ATOM 3354 C C . LEU B 1 164 ? -8.695 -11.156 -12.32 1 92.56 164 LEU B C 1
ATOM 3356 O O . LEU B 1 164 ? -9.797 -10.617 -12.438 1 92.56 164 LEU B O 1
ATOM 3360 N N . ASP B 1 165 ? -8.492 -12.406 -12.07 1 88.31 165 ASP B N 1
ATOM 3361 C CA . ASP B 1 165 ? -9.633 -13.242 -11.711 1 88.31 165 ASP B CA 1
ATOM 3362 C C . ASP B 1 165 ? -10.258 -12.781 -10.391 1 88.31 165 ASP B C 1
ATOM 3364 O O . ASP B 1 165 ? -9.617 -12.086 -9.602 1 88.31 165 ASP B O 1
ATOM 3368 N N . PRO B 1 166 ? -11.422 -13.18 -10.086 1 83.06 166 PRO B N 1
ATOM 3369 C CA . PRO B 1 166 ? -12.18 -12.672 -8.938 1 83.06 166 PRO B CA 1
ATOM 3370 C C . PRO B 1 166 ? -11.484 -12.938 -7.605 1 83.06 166 PRO B C 1
ATOM 3372 O O . PRO B 1 166 ? -11.461 -12.07 -6.727 1 83.06 166 PRO B O 1
ATOM 3375 N N . GLU B 1 167 ? -10.922 -14.086 -7.477 1 84.44 167 GLU B N 1
ATOM 3376 C CA . GLU B 1 167 ? -10.344 -14.422 -6.18 1 84.44 167 GLU B CA 1
ATOM 3377 C C . GLU B 1 167 ? -9.133 -13.555 -5.867 1 84.44 167 GLU B C 1
ATOM 3379 O O . GLU B 1 167 ? -9.078 -12.906 -4.816 1 84.44 167 GLU B O 1
ATOM 3384 N N . PRO B 1 168 ? -8.18 -13.539 -6.855 1 89.69 168 PRO B N 1
ATOM 3385 C CA . PRO B 1 168 ? -7.055 -12.641 -6.578 1 89.69 168 PRO B CA 1
ATOM 3386 C C . PRO B 1 168 ? -7.477 -11.18 -6.492 1 89.69 168 PRO B C 1
ATOM 3388 O O . PRO B 1 168 ? -6.871 -10.398 -5.754 1 89.69 168 PRO B O 1
ATOM 3391 N N . LEU B 1 169 ? -8.477 -10.812 -7.203 1 89 169 LEU B N 1
ATOM 3392 C CA . LEU B 1 169 ? -9 -9.453 -7.102 1 89 169 LEU B CA 1
ATOM 3393 C C . LEU B 1 169 ? -9.539 -9.18 -5.703 1 89 169 LEU B C 1
ATOM 3395 O O . LEU B 1 169 ? -9.352 -8.086 -5.164 1 89 169 LEU B O 1
ATOM 3399 N N . GLY B 1 170 ? -10.273 -10.18 -5.145 1 86.31 170 GLY B N 1
ATOM 3400 C CA . GLY B 1 170 ? -10.766 -10.07 -3.777 1 86.31 170 GLY B CA 1
ATOM 3401 C C . GLY B 1 170 ? -9.656 -9.867 -2.762 1 86.31 170 GLY B C 1
ATOM 3402 O O . GLY B 1 170 ? -9.805 -9.094 -1.815 1 86.31 170 GLY B O 1
ATOM 3403 N N . THR B 1 171 ? -8.555 -10.57 -2.969 1 88.19 171 THR B N 1
ATOM 3404 C CA . THR B 1 171 ? -7.402 -10.43 -2.088 1 88.19 171 THR B CA 1
ATOM 3405 C C . THR B 1 171 ? -6.746 -9.062 -2.27 1 88.19 171 THR B C 1
ATOM 3407 O O . THR B 1 171 ? -6.375 -8.414 -1.292 1 88.19 171 THR B O 1
ATOM 3410 N N . LEU B 1 172 ? -6.613 -8.688 -3.539 1 91.12 172 LEU B N 1
ATOM 3411 C CA . LEU B 1 172 ? -5.969 -7.422 -3.875 1 91.12 172 LEU B CA 1
ATOM 3412 C C . LEU B 1 172 ? -6.672 -6.254 -3.191 1 91.12 172 LEU B C 1
ATOM 3414 O O . LEU B 1 172 ? -6.016 -5.344 -2.682 1 91.12 172 LEU B O 1
ATOM 3418 N N . PHE B 1 173 ? -7.996 -6.316 -3.113 1 88.38 173 PHE B N 1
ATOM 3419 C CA . PHE B 1 173 ? -8.75 -5.176 -2.604 1 88.38 173 PHE B CA 1
ATOM 3420 C C . PHE B 1 173 ? -9.438 -5.523 -1.288 1 88.38 173 PHE B C 1
ATOM 3422 O O . PHE B 1 173 ? -10.344 -4.816 -0.853 1 88.38 173 PHE B O 1
ATOM 3429 N N . ASN B 1 174 ? -8.992 -6.59 -0.707 1 82.56 174 ASN B N 1
ATOM 3430 C CA . ASN B 1 174 ? -9.461 -7.004 0.614 1 82.56 174 ASN B CA 1
ATOM 3431 C C . ASN B 1 174 ? -10.977 -7.145 0.658 1 82.56 174 ASN B C 1
ATOM 3433 O O . ASN B 1 174 ? -11.625 -6.637 1.573 1 82.56 174 ASN B O 1
ATOM 3437 N N . MET B 1 175 ? -11.555 -7.73 -0.292 1 76.94 175 MET B N 1
ATOM 3438 C CA . MET B 1 175 ? -13.008 -7.836 -0.423 1 76.94 175 MET B CA 1
ATOM 3439 C C . MET B 1 175 ? -13.547 -9 0.403 1 76.94 175 MET B C 1
ATOM 3441 O O . MET B 1 175 ? -14.742 -9.078 0.667 1 76.94 175 MET B O 1
ATOM 3445 N N . GLN B 1 176 ? -12.602 -9.891 0.829 1 64.38 176 GLN B N 1
ATOM 3446 C CA . GLN B 1 176 ? -13.016 -11.117 1.512 1 64.38 176 GLN B CA 1
ATOM 3447 C C . GLN B 1 176 ? -13.398 -10.836 2.961 1 64.38 176 GLN B C 1
ATOM 3449 O O . GLN B 1 176 ? -14.023 -11.672 3.619 1 64.38 176 GLN B O 1
ATOM 3454 N N . VAL B 1 177 ? -12.758 -9.836 3.568 1 56.75 177 VAL B N 1
ATOM 3455 C CA . VAL B 1 177 ? -12.922 -9.633 5.004 1 56.75 177 VAL B CA 1
ATOM 3456 C C . VAL B 1 177 ? -14.359 -9.234 5.312 1 56.75 177 VAL B C 1
ATOM 3458 O O . VAL B 1 177 ? -14.789 -8.125 5.008 1 56.75 177 VAL B O 1
ATOM 3461 N N . LEU B 1 178 ? -15.297 -10.156 5.188 1 55.84 178 LEU B N 1
ATOM 3462 C CA . LEU B 1 178 ? -16.703 -9.984 5.52 1 55.84 178 LEU B CA 1
ATOM 3463 C C . LEU B 1 178 ? -16.906 -9.945 7.031 1 55.84 178 LEU B C 1
ATOM 3465 O O . LEU B 1 178 ? -18.016 -9.688 7.512 1 55.84 178 LEU B O 1
ATOM 3469 N N . ASP B 1 179 ? -15.82 -10.273 7.723 1 48.56 179 ASP B N 1
ATOM 3470 C CA . ASP B 1 179 ? -16.25 -10.445 9.102 1 48.56 179 ASP B CA 1
ATOM 3471 C C . ASP B 1 179 ? -16.359 -9.094 9.82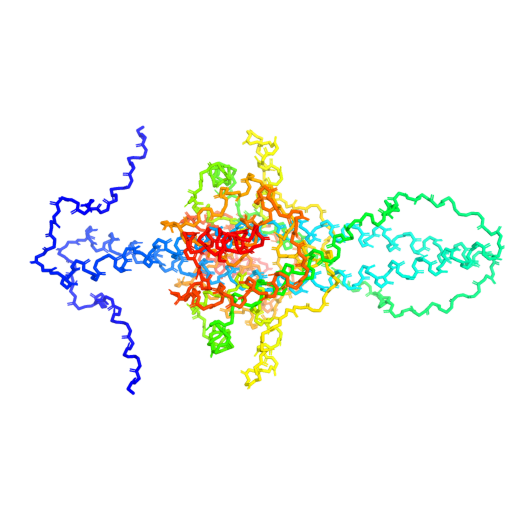 1 48.56 179 ASP B C 1
ATOM 3473 O O . ASP B 1 179 ? -15.844 -8.086 9.328 1 48.56 179 ASP B O 1
ATOM 3477 N N . ALA B 1 180 ? -17.203 -9.102 10.703 1 48.16 180 ALA B N 1
ATOM 3478 C CA . ALA B 1 180 ? -17.531 -8.016 11.633 1 48.16 180 ALA B CA 1
ATOM 3479 C C . ALA B 1 180 ? -16.266 -7.273 12.062 1 48.16 180 ALA B C 1
ATOM 3481 O O . ALA B 1 180 ? -16.344 -6.102 12.445 1 48.16 180 ALA B O 1
ATOM 3482 N N . GLU B 1 181 ? -15.227 -7.945 12.023 1 48.56 181 GLU B N 1
ATOM 3483 C CA . GLU B 1 181 ? -14.039 -7.301 12.57 1 48.56 181 GLU B CA 1
ATOM 3484 C C . GLU B 1 181 ? -13.547 -6.18 11.656 1 48.56 181 GLU B C 1
ATOM 3486 O O . GLU B 1 181 ? -12.961 -5.203 12.125 1 48.56 181 GLU B O 1
ATOM 3491 N N . ARG B 1 182 ? -13.75 -6.293 10.43 1 50.62 182 ARG B N 1
ATOM 3492 C CA . ARG B 1 182 ? -13.43 -5.172 9.555 1 50.62 182 ARG B CA 1
ATOM 3493 C C . ARG B 1 182 ? -14.281 -3.953 9.883 1 50.62 182 ARG B C 1
ATOM 3495 O O . ARG B 1 182 ? -13.992 -2.844 9.43 1 50.62 182 ARG B O 1
ATOM 3502 N N . LYS B 1 183 ? -15.391 -4.316 10.562 1 49.16 183 LYS B N 1
ATOM 3503 C CA . LYS B 1 183 ? -16.219 -3.195 10.984 1 49.16 183 LYS B CA 1
ATOM 3504 C C . LYS B 1 183 ? -15.375 -2.064 11.555 1 49.16 183 LYS B C 1
ATOM 3506 O O . LYS B 1 183 ? -15.672 -0.888 11.352 1 49.16 183 LYS B O 1
ATOM 3511 N N . ARG B 1 184 ? -14.383 -2.59 12.164 1 47.84 184 ARG B N 1
ATOM 3512 C CA . ARG B 1 184 ? -13.57 -1.564 12.82 1 47.84 184 ARG B CA 1
ATOM 3513 C C . ARG B 1 184 ? -12.891 -0.668 11.797 1 47.84 184 ARG B C 1
ATOM 3515 O O . ARG B 1 184 ? -12.68 0.521 12.039 1 47.84 184 ARG B O 1
ATOM 3522 N N . TYR B 1 185 ? -12.523 -1.302 10.734 1 47.44 185 TYR B N 1
ATOM 3523 C CA . TYR B 1 185 ? -11.828 -0.524 9.719 1 47.44 185 TYR B CA 1
ATOM 3524 C C . TYR B 1 185 ? -12.797 0.345 8.93 1 47.44 185 TYR B C 1
ATOM 3526 O O . TYR B 1 185 ? -12.375 1.223 8.164 1 47.44 185 TYR B O 1
ATOM 3534 N N . LEU B 1 186 ? -14.125 -0.073 9.141 1 49.53 186 LEU B N 1
ATOM 3535 C CA . LEU B 1 186 ? -15.188 0.559 8.367 1 49.53 186 LEU B CA 1
ATOM 3536 C C . LEU B 1 186 ? -15.656 1.845 9.039 1 49.53 186 LEU B C 1
ATOM 3538 O O . LEU B 1 186 ? -16.422 2.609 8.461 1 49.53 186 LEU B O 1
ATOM 3542 N N . GLU B 1 187 ? -15.281 1.812 10.25 1 48.5 187 GLU B N 1
ATOM 3543 C CA . GLU B 1 187 ? -15.938 2.955 10.875 1 48.5 187 GLU B CA 1
ATOM 3544 C C . GLU B 1 187 ? -15.297 4.27 10.43 1 48.5 187 GLU B C 1
ATOM 3546 O O . GLU B 1 187 ? -14.117 4.504 10.68 1 48.5 187 GLU B O 1
ATOM 3551 N N . GLY B 1 188 ? -15.727 4.559 9.18 1 52.22 188 GLY B N 1
ATOM 3552 C CA . GLY B 1 188 ? -15.398 5.922 8.789 1 52.22 188 GLY B CA 1
ATOM 3553 C C . GLY B 1 188 ? -15.789 6.953 9.828 1 52.22 188 GLY B C 1
ATOM 3554 O O . GLY B 1 188 ? -16.344 6.609 10.875 1 52.22 188 GLY B O 1
ATOM 3555 N N . LEU B 1 189 ? -15.219 8.133 9.688 1 58.12 189 LEU B N 1
ATOM 3556 C CA . LEU B 1 189 ? -15.602 9.297 10.477 1 58.12 189 LEU B CA 1
ATOM 3557 C C . LEU B 1 189 ? -17.094 9.57 10.367 1 58.12 189 LEU B C 1
ATOM 3559 O O . LEU B 1 189 ? -17.641 9.633 9.266 1 58.12 189 LEU B O 1
ATOM 3563 N N . ASP B 1 190 ? -17.656 9.773 11.398 1 69 190 ASP B N 1
ATOM 3564 C CA . ASP B 1 190 ? -18.969 10.398 11.508 1 69 190 ASP B CA 1
ATOM 3565 C C . ASP B 1 190 ? -20 9.664 10.664 1 69 190 ASP B C 1
ATOM 3567 O O . ASP B 1 190 ? -20.859 10.289 10.031 1 69 190 ASP B O 1
ATOM 3571 N N . GLY B 1 191 ? -19.781 8.305 10.414 1 84.06 191 GLY B N 1
ATOM 3572 C CA . GLY B 1 191 ? -20.828 7.574 9.727 1 84.06 191 GLY B CA 1
ATOM 3573 C C . GLY B 1 191 ? -20.609 7.473 8.227 1 84.06 191 GLY B C 1
ATOM 3574 O O . GLY B 1 191 ? -21.453 6.945 7.504 1 84.06 191 GLY B O 1
ATOM 3575 N N . GLU B 1 192 ? -19.594 7.98 7.707 1 90.44 192 GLU B N 1
ATOM 3576 C CA . GLU B 1 192 ? -19.266 7.859 6.289 1 90.44 192 GLU B CA 1
ATOM 3577 C C . GLU B 1 192 ? -18.609 6.512 5.988 1 90.44 192 GLU B C 1
ATOM 3579 O O . GLU B 1 192 ? -17.75 6.051 6.738 1 90.44 192 GLU B O 1
ATOM 3584 N N . LEU B 1 193 ? -19.078 5.918 4.906 1 90.81 193 LEU B N 1
ATOM 3585 C CA . LEU B 1 193 ? -18.547 4.637 4.465 1 90.81 193 LEU B CA 1
ATOM 3586 C C . LEU B 1 193 ? -17.844 4.777 3.115 1 90.81 193 LEU B C 1
ATOM 3588 O O . LEU B 1 193 ? -18.328 5.477 2.229 1 90.81 193 LEU B O 1
ATOM 3592 N N . THR B 1 194 ? -16.672 4.164 2.994 1 90.88 194 THR B N 1
ATOM 3593 C CA . THR B 1 194 ? -16.125 3.943 1.661 1 90.88 194 THR B CA 1
ATOM 3594 C C . THR B 1 194 ? -16.969 2.945 0.881 1 90.88 194 THR B C 1
ATOM 3596 O O . THR B 1 194 ? -17.766 2.213 1.467 1 90.88 194 THR B O 1
ATOM 3599 N N . PRO B 1 195 ? -16.797 2.918 -0.419 1 92 195 PRO B N 1
ATOM 3600 C CA . PRO B 1 195 ? -17.516 1.933 -1.218 1 92 195 PRO B CA 1
ATOM 3601 C C . PRO B 1 195 ? -17.281 0.498 -0.751 1 92 195 PRO B C 1
ATOM 3603 O O . PRO B 1 195 ? -18.219 -0.303 -0.698 1 92 195 PRO B O 1
ATOM 3606 N N . MET B 1 196 ? -16.078 0.181 -0.388 1 88.5 196 MET B N 1
ATOM 3607 C CA . MET B 1 196 ? -15.758 -1.153 0.109 1 88.5 196 MET B CA 1
ATOM 3608 C C . MET B 1 196 ? -16.453 -1.423 1.438 1 88.5 196 MET B C 1
ATOM 3610 O O . MET B 1 196 ? -16.938 -2.533 1.679 1 88.5 196 MET B O 1
ATOM 3614 N N . ALA B 1 197 ? -16.453 -0.444 2.289 1 87.19 197 ALA B N 1
ATOM 3615 C CA . ALA B 1 197 ? -17.156 -0.59 3.562 1 87.19 197 ALA B CA 1
ATOM 3616 C C . ALA B 1 197 ? -18.656 -0.764 3.344 1 87.19 197 ALA B C 1
ATOM 3618 O O . ALA B 1 197 ? -19.312 -1.491 4.09 1 87.19 197 ALA B O 1
ATOM 3619 N N . ALA B 1 198 ? -19.188 0.012 2.424 1 90.06 198 ALA B N 1
ATOM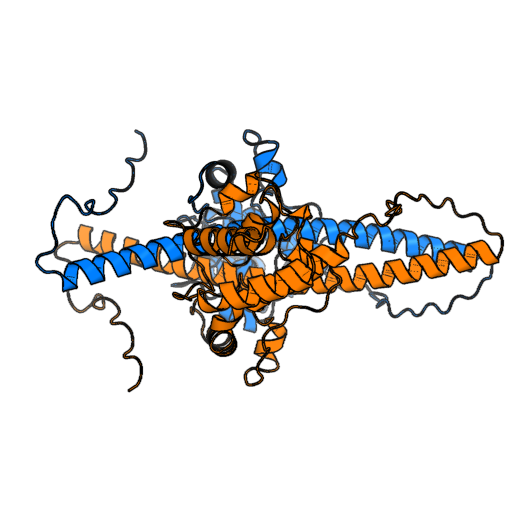 3620 C CA . ALA B 1 198 ? -20.594 -0.148 2.086 1 90.06 198 ALA B CA 1
ATOM 3621 C C . ALA B 1 198 ? -20.906 -1.579 1.646 1 90.06 198 ALA B C 1
ATOM 3623 O O . ALA B 1 198 ? -21.922 -2.152 2.033 1 90.06 198 ALA B O 1
ATOM 3624 N N . TRP B 1 199 ? -20.016 -2.125 0.814 1 89.31 199 TRP B N 1
ATOM 3625 C CA . TRP B 1 199 ? -20.141 -3.52 0.404 1 89.31 199 TRP B CA 1
ATOM 3626 C C . TRP B 1 199 ? -20.188 -4.441 1.617 1 89.31 1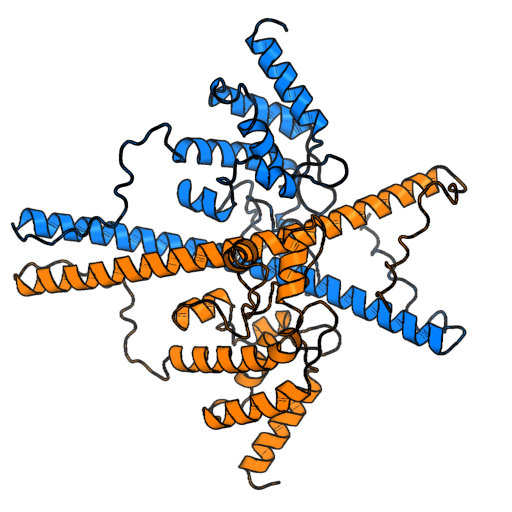99 TRP B C 1
ATOM 3628 O O . TRP B 1 199 ? -21.031 -5.332 1.701 1 89.31 199 TRP B O 1
ATOM 3638 N N . THR B 1 200 ? -19.297 -4.23 2.521 1 85 200 THR B N 1
ATOM 3639 C CA . THR B 1 200 ? -19.25 -5.051 3.729 1 85 200 THR B CA 1
ATOM 3640 C C . THR B 1 200 ? -20.547 -4.93 4.52 1 85 200 THR B C 1
ATOM 3642 O O . THR B 1 200 ? -21.062 -5.926 5.039 1 85 200 THR B O 1
ATOM 3645 N N . LYS B 1 201 ? -21.016 -3.75 4.621 1 87.19 201 LYS B N 1
ATOM 3646 C CA . LYS B 1 201 ? -22.266 -3.523 5.332 1 87.19 201 LYS B CA 1
ATOM 3647 C C . LYS B 1 201 ? -23.422 -4.281 4.68 1 87.19 201 LYS B C 1
ATOM 3649 O O . LYS B 1 201 ? -24.25 -4.879 5.367 1 87.19 201 LYS B O 1
ATOM 3654 N N . ILE B 1 202 ? -23.453 -4.246 3.455 1 88.25 202 ILE B N 1
ATOM 3655 C CA . ILE B 1 202 ? -24.516 -4.918 2.711 1 88.25 202 ILE B CA 1
ATOM 3656 C C . ILE B 1 202 ? -24.406 -6.426 2.904 1 88.25 202 ILE B C 1
ATOM 3658 O O . ILE B 1 202 ? -25.422 -7.102 3.135 1 88.25 202 ILE B O 1
ATOM 3662 N N . THR B 1 203 ? -23.172 -6.961 2.865 1 85.81 203 THR B N 1
ATOM 3663 C CA . THR B 1 203 ? -22.984 -8.406 2.912 1 85.81 203 THR B CA 1
ATOM 3664 C C . THR B 1 203 ? -23.188 -8.938 4.328 1 85.81 203 THR B C 1
ATOM 3666 O O . THR B 1 203 ? -23.375 -10.141 4.523 1 85.81 203 THR B O 1
ATOM 3669 N N . THR B 1 204 ? -23.109 -8.062 5.297 1 83.81 204 THR B N 1
ATOM 3670 C CA . THR B 1 204 ? -23.312 -8.492 6.676 1 83.81 204 THR B CA 1
ATOM 3671 C C . THR B 1 204 ? -24.781 -8.336 7.082 1 83.81 204 THR B C 1
ATOM 3673 O O . THR B 1 204 ? -25.156 -8.641 8.219 1 83.81 204 THR B O 1
ATOM 3676 N N . HIS B 1 205 ? -25.562 -7.844 6.227 1 86.69 205 HIS B N 1
ATOM 3677 C CA . HIS B 1 205 ? -26.984 -7.727 6.5 1 86.69 205 HIS B CA 1
ATOM 3678 C C . HIS B 1 205 ? -27.625 -9.102 6.691 1 86.69 205 HIS B C 1
ATOM 3680 O O . HIS B 1 205 ? -27.297 -10.047 5.973 1 86.69 205 HIS B O 1
ATOM 3686 N N . PRO B 1 206 ? -28.516 -9.266 7.605 1 88 206 PRO B N 1
ATOM 3687 C CA . PRO B 1 206 ? -29.125 -10.57 7.914 1 88 206 PRO B CA 1
ATOM 3688 C C . PRO B 1 206 ? -29.859 -11.18 6.715 1 88 206 PRO B C 1
ATOM 3690 O O . PRO B 1 206 ? -29.906 -12.406 6.586 1 88 206 PRO B O 1
ATOM 3693 N N . ARG B 1 207 ? -30.406 -10.406 5.879 1 91.44 207 ARG B N 1
ATOM 3694 C CA . ARG B 1 207 ? -31.188 -10.906 4.746 1 91.44 207 ARG B CA 1
ATOM 3695 C C . ARG B 1 207 ? -30.359 -10.883 3.465 1 91.44 207 ARG B C 1
ATOM 3697 O O . ARG B 1 207 ? -30.906 -10.898 2.363 1 91.44 207 ARG B O 1
ATOM 3704 N N . PHE B 1 208 ? -29.094 -10.828 3.564 1 87.44 208 PHE B N 1
ATOM 3705 C CA . PHE B 1 208 ? -28.172 -10.766 2.43 1 87.44 208 PHE B CA 1
ATOM 3706 C C . PHE B 1 208 ? -28.406 -11.938 1.484 1 87.44 208 PHE B C 1
ATOM 3708 O O . PHE B 1 208 ? -28.328 -11.781 0.264 1 87.44 208 PHE B O 1
ATOM 3715 N N . HIS B 1 209 ? -28.625 -13.086 1.984 1 86.19 209 HIS B N 1
ATOM 3716 C CA . HIS B 1 209 ? -28.75 -14.336 1.233 1 86.19 209 HIS B CA 1
ATOM 3717 C C . HIS B 1 209 ? -29.938 -14.273 0.275 1 86.19 209 HIS B C 1
ATOM 3719 O O . HIS B 1 209 ? -30.031 -15.086 -0.649 1 86.19 209 HIS B O 1
ATOM 3725 N N . GLU B 1 210 ? -30.797 -13.297 0.467 1 90.62 210 GLU B N 1
ATOM 3726 C CA . GLU B 1 210 ? -31.984 -13.18 -0.38 1 90.62 210 GLU B CA 1
ATOM 3727 C C . GLU B 1 210 ? -31.688 -12.352 -1.629 1 90.62 210 GLU B C 1
ATOM 3729 O O . GLU B 1 210 ? -32.5 -12.312 -2.557 1 90.62 210 GLU B O 1
ATOM 3734 N N . LEU B 1 211 ? -30.594 -11.758 -1.703 1 89.5 211 LEU B N 1
ATOM 3735 C CA . LEU B 1 211 ? -30.281 -10.828 -2.785 1 89.5 211 LEU B CA 1
ATOM 3736 C C . LEU B 1 211 ? -29.828 -11.57 -4.031 1 89.5 211 LEU B C 1
ATOM 3738 O O . LEU B 1 211 ? -29.047 -12.523 -3.934 1 89.5 211 LEU B O 1
ATOM 3742 N N . THR B 1 212 ? -30.375 -11.148 -5.141 1 87.5 212 THR B N 1
ATOM 3743 C CA . THR B 1 212 ? -29.969 -11.656 -6.445 1 87.5 212 THR B CA 1
ATOM 3744 C C . THR B 1 212 ? -29.047 -10.664 -7.152 1 87.5 212 THR B C 1
ATOM 3746 O O . THR B 1 212 ? -28.875 -9.539 -6.688 1 87.5 212 THR B O 1
ATOM 3749 N N . ILE B 1 213 ? -28.484 -11.062 -8.219 1 83.69 213 ILE B N 1
ATOM 3750 C CA . ILE B 1 213 ? -27.594 -10.219 -9.016 1 83.69 213 ILE B CA 1
ATOM 3751 C C . ILE B 1 213 ? -28.344 -8.961 -9.453 1 83.69 213 ILE B C 1
ATOM 3753 O O . ILE B 1 213 ? -27.797 -7.855 -9.406 1 83.69 213 ILE B O 1
ATOM 3757 N N . GLN B 1 214 ? -29.562 -9.172 -9.859 1 87.56 214 GLN B N 1
ATOM 3758 C CA . GLN B 1 214 ? -30.375 -8.047 -10.312 1 87.56 214 GLN B CA 1
ATOM 3759 C C . GLN B 1 214 ? -30.641 -7.066 -9.18 1 87.56 214 GLN B C 1
ATOM 3761 O O . GLN B 1 214 ? -30.703 -5.855 -9.398 1 87.56 214 GLN B O 1
ATOM 3766 N N . ASP B 1 215 ? -30.766 -7.602 -8.023 1 91.06 215 ASP B N 1
ATOM 3767 C CA . ASP B 1 215 ? -30.984 -6.75 -6.855 1 91.06 215 ASP B CA 1
ATOM 3768 C C . ASP B 1 215 ? -29.766 -5.855 -6.602 1 91.06 215 ASP B C 1
ATOM 3770 O O . ASP B 1 215 ? -29.922 -4.688 -6.242 1 91.06 215 ASP B O 1
ATOM 3774 N N . PHE B 1 216 ? -28.594 -6.375 -6.82 1 90.81 216 PHE B N 1
ATOM 3775 C CA . PHE B 1 216 ? -27.375 -5.598 -6.621 1 90.81 216 PHE B CA 1
ATOM 3776 C C . PHE B 1 216 ? -27.281 -4.473 -7.641 1 90.81 216 PHE B C 1
ATOM 3778 O O . PHE B 1 216 ? -26.781 -3.387 -7.328 1 90.81 216 PHE B O 1
ATOM 3785 N N . ASP B 1 217 ? -27.688 -4.77 -8.812 1 89.44 217 ASP B N 1
ATOM 3786 C CA . ASP B 1 217 ? -27.719 -3.715 -9.82 1 89.44 217 ASP B CA 1
ATOM 3787 C C . ASP B 1 217 ? -28.625 -2.561 -9.383 1 89.44 217 ASP B C 1
ATOM 3789 O O . ASP B 1 217 ? -28.25 -1.393 -9.523 1 89.44 217 ASP B O 1
ATOM 3793 N N . THR B 1 218 ? -29.75 -2.965 -8.891 1 92.94 218 THR B N 1
ATOM 3794 C CA . THR B 1 218 ? -30.719 -1.97 -8.422 1 92.94 218 THR B CA 1
ATOM 3795 C C . THR B 1 218 ? -30.141 -1.181 -7.246 1 92.94 218 THR B C 1
ATOM 3797 O O . THR B 1 218 ? -30.234 0.047 -7.207 1 92.94 218 THR B O 1
ATOM 3800 N N . LEU B 1 219 ? -29.578 -1.88 -6.305 1 93.81 219 LEU B N 1
ATOM 3801 C CA . LEU B 1 219 ? -28.969 -1.232 -5.145 1 93.81 219 LEU B CA 1
ATOM 3802 C C . LEU B 1 219 ? -27.859 -0.291 -5.574 1 93.81 219 LEU B C 1
ATOM 3804 O O . LEU B 1 219 ? -27.734 0.814 -5.043 1 93.81 219 LEU B O 1
ATOM 3808 N N . THR B 1 220 ? -27.016 -0.75 -6.516 1 94 220 THR B N 1
ATOM 3809 C CA . THR B 1 220 ? -25.922 0.065 -7.016 1 94 220 THR B CA 1
ATOM 3810 C C . THR B 1 220 ? -26.438 1.366 -7.617 1 94 220 THR B C 1
ATOM 3812 O O . THR B 1 220 ? -25.875 2.438 -7.379 1 94 220 THR B O 1
ATOM 3815 N N . GLU B 1 221 ? -27.484 1.283 -8.328 1 93.88 221 GLU B N 1
ATOM 3816 C CA . GLU B 1 221 ? -28.078 2.453 -8.961 1 93.88 221 GLU B CA 1
ATOM 3817 C C . GLU B 1 221 ? -28.609 3.439 -7.922 1 93.88 221 GLU B C 1
ATOM 3819 O O . GLU B 1 221 ? -28.406 4.648 -8.055 1 93.88 221 GLU B O 1
ATOM 3824 N N . VAL B 1 222 ? 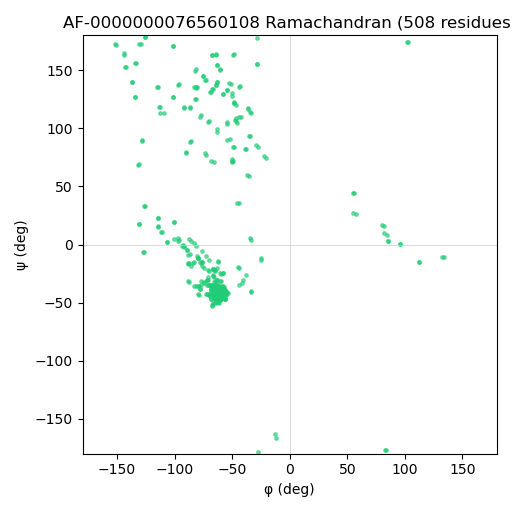-29.25 2.936 -6.922 1 95.31 222 VAL B N 1
ATOM 3825 C CA . VAL B 1 222 ? -29.828 3.771 -5.875 1 95.31 222 VAL B CA 1
ATOM 3826 C C . VAL B 1 222 ? -28.719 4.414 -5.051 1 95.31 222 VAL B C 1
ATOM 3828 O O . VAL B 1 222 ? -28.734 5.621 -4.797 1 95.31 222 VAL B O 1
ATOM 3831 N N . LEU B 1 223 ? -27.781 3.65 -4.664 1 96.81 223 LEU B N 1
ATOM 3832 C CA . LEU B 1 223 ? -26.719 4.121 -3.773 1 96.81 223 LEU B CA 1
ATOM 3833 C C . LEU B 1 223 ? -25.781 5.078 -4.5 1 96.81 223 LEU B C 1
ATOM 3835 O O . LEU B 1 223 ? -25.25 6.016 -3.895 1 96.81 223 LEU B O 1
ATOM 3839 N N . SER B 1 224 ? -25.547 4.84 -5.801 1 95.94 224 SER B N 1
ATOM 3840 C CA . SER B 1 224 ? -24.594 5.652 -6.562 1 95.94 224 SER B CA 1
ATOM 3841 C C . SER B 1 224 ? -25.016 7.117 -6.586 1 95.94 224 SER B C 1
ATOM 3843 O O . SER B 1 224 ? -24.172 8.008 -6.711 1 95.94 224 SER B O 1
ATOM 3845 N N . LYS B 1 225 ? -26.312 7.383 -6.418 1 95.88 225 LYS B N 1
ATOM 3846 C CA . LYS B 1 225 ? -26.844 8.742 -6.441 1 95.88 225 LYS B CA 1
ATOM 3847 C C . LYS B 1 225 ? -26.625 9.445 -5.105 1 95.88 225 LYS B C 1
ATOM 3849 O O . LYS B 1 225 ? -26.812 10.656 -4.992 1 95.88 225 LYS B O 1
ATOM 3854 N N . ARG B 1 226 ? -26.203 8.68 -4.156 1 96.44 226 ARG B N 1
ATOM 3855 C CA . ARG B 1 226 ? -26.031 9.219 -2.812 1 96.44 226 ARG B CA 1
ATOM 3856 C C . ARG B 1 226 ? -24.562 9.273 -2.426 1 96.44 226 ARG B C 1
ATOM 3858 O O . ARG B 1 226 ? -24.219 9.5 -1.264 1 96.44 226 ARG B O 1
ATOM 3865 N N . VAL B 1 227 ? -23.703 9.062 -3.344 1 96.38 227 VAL B N 1
ATOM 3866 C CA . VAL B 1 227 ? -22.266 9.016 -3.104 1 96.38 227 VAL B CA 1
ATOM 3867 C C . VAL B 1 227 ? -21.641 10.375 -3.424 1 96.38 227 VAL B C 1
ATOM 3869 O O . VAL B 1 227 ? -22.047 11.039 -4.387 1 96.38 227 VAL B O 1
ATOM 3872 N N . GLY B 1 228 ? -20.75 10.82 -2.588 1 95 228 GLY B N 1
ATOM 3873 C CA . GLY B 1 228 ? -19.984 12.031 -2.822 1 95 228 GLY B CA 1
ATOM 3874 C C . GLY B 1 228 ? -18.484 11.828 -2.652 1 95 228 GLY B C 1
ATOM 3875 O O . GLY B 1 228 ? -18.031 10.727 -2.32 1 95 228 GLY B O 1
ATOM 3876 N N . CYS B 1 229 ? -17.688 12.828 -2.996 1 95.69 229 CYS B N 1
ATOM 3877 C CA . CYS B 1 229 ? -16.234 12.805 -2.816 1 95.69 229 CYS B CA 1
ATOM 3878 C C . CYS B 1 229 ? -15.742 14.109 -2.213 1 95.69 229 CYS B C 1
ATOM 3880 O O . CYS B 1 229 ? -16.031 15.188 -2.738 1 95.69 229 CYS B O 1
ATOM 3882 N N . HIS B 1 230 ? -15.031 14.039 -1.186 1 93.38 230 HIS B N 1
ATOM 3883 C CA . HIS B 1 230 ? -14.508 15.211 -0.491 1 93.38 230 HIS B CA 1
ATOM 3884 C C . HIS B 1 230 ? -12.992 15.273 -0.579 1 93.38 230 HIS B C 1
ATOM 3886 O O . HIS B 1 230 ? -12.328 15.773 0.339 1 93.38 230 HIS B O 1
ATOM 3892 N N . GLY B 1 231 ? -12.414 14.586 -1.62 1 94.12 231 GLY B N 1
ATOM 3893 C CA . GLY B 1 231 ? -10.984 14.727 -1.882 1 94.12 231 GLY B CA 1
ATOM 3894 C C . GLY B 1 231 ? -10.203 13.461 -1.6 1 94.12 231 GLY B C 1
ATOM 3895 O O . GLY B 1 231 ? -9.047 13.328 -2.018 1 94.12 231 GLY B O 1
ATOM 3896 N N . PHE B 1 232 ? -10.859 12.539 -0.882 1 95.31 232 PHE B N 1
ATOM 3897 C CA . PHE B 1 232 ? -10.109 11.352 -0.491 1 95.31 232 PHE B CA 1
ATOM 3898 C C . PHE B 1 232 ? -10.844 10.086 -0.929 1 95.31 232 PHE B C 1
ATOM 3900 O O . PHE B 1 232 ? -10.828 9.078 -0.22 1 95.31 232 PHE B O 1
ATOM 3907 N N . GLY B 1 233 ? -11.523 10.172 -2.053 1 95.25 233 GLY B N 1
ATOM 3908 C CA . GLY B 1 233 ? -12.258 9.039 -2.588 1 95.25 233 GLY B CA 1
ATOM 3909 C C . GLY B 1 233 ? -13.75 9.125 -2.348 1 95.25 233 GLY B C 1
ATOM 3910 O O . GLY B 1 233 ? -14.219 10.023 -1.643 1 95.25 233 GLY B O 1
ATOM 3911 N N . ALA B 1 234 ? -14.398 8.211 -2.906 1 95.88 234 ALA B N 1
ATOM 3912 C CA . ALA B 1 234 ? -15.859 8.172 -2.814 1 95.88 234 ALA B CA 1
ATOM 3913 C C . ALA B 1 234 ? -16.312 7.75 -1.42 1 95.88 234 ALA B C 1
ATOM 3915 O O . ALA B 1 234 ? -15.711 6.863 -0.809 1 95.88 234 ALA B O 1
ATOM 3916 N N . VAL B 1 235 ? -17.422 8.398 -0.932 1 94.19 235 VAL B N 1
ATOM 3917 C CA . VAL B 1 235 ? -17.984 8.055 0.367 1 94.19 235 VAL B CA 1
ATOM 3918 C C . VAL B 1 235 ? -19.516 8.148 0.307 1 94.19 235 VAL B C 1
ATOM 3920 O O . VAL B 1 235 ? -20.062 8.883 -0.513 1 94.19 235 VAL B O 1
ATOM 3923 N N . ILE B 1 236 ? -20.094 7.375 1.139 1 94.25 236 ILE B N 1
ATOM 3924 C CA . ILE B 1 236 ? -21.547 7.383 1.289 1 94.25 236 ILE B CA 1
ATOM 3925 C C . ILE B 1 236 ? -21.906 7.336 2.771 1 94.25 236 ILE B C 1
ATOM 3927 O O . ILE B 1 236 ? -21.234 6.676 3.562 1 94.25 236 ILE B O 1
ATOM 3931 N N . GLU B 1 237 ? -22.891 8.078 3.123 1 93.06 237 GLU B N 1
ATOM 3932 C CA . GLU B 1 237 ? -23.328 8.031 4.512 1 93.06 237 GLU B CA 1
ATOM 3933 C C . GLU B 1 237 ? -23.938 6.676 4.855 1 93.06 237 GLU B C 1
ATOM 3935 O O . GLU B 1 237 ? -24.734 6.129 4.086 1 93.06 237 GLU B O 1
ATOM 3940 N N . GLU B 1 238 ? -23.531 6.168 5.957 1 92.5 238 GLU B N 1
ATOM 3941 C CA . GLU B 1 238 ? -24.031 4.871 6.414 1 92.5 238 GLU B CA 1
ATOM 3942 C C . GLU B 1 238 ? -25.547 4.855 6.473 1 92.5 238 GLU B C 1
ATOM 3944 O O . GLU B 1 238 ? -26.188 3.859 6.117 1 92.5 238 GLU B O 1
ATOM 3949 N N . ALA B 1 239 ? -26.125 5.922 6.957 1 93.56 239 ALA B N 1
ATOM 3950 C CA . ALA B 1 239 ? -27.578 6.031 7.078 1 93.56 239 ALA B CA 1
ATOM 3951 C C . ALA B 1 239 ? -28.25 5.867 5.719 1 93.56 239 ALA B C 1
ATOM 3953 O O . ALA B 1 239 ? -29.344 5.297 5.625 1 93.56 239 ALA B O 1
ATOM 3954 N N . GLU B 1 240 ? -27.625 6.355 4.723 1 95.25 240 GLU B N 1
ATOM 3955 C CA . GLU B 1 240 ? -28.172 6.23 3.379 1 95.25 240 GLU B CA 1
ATOM 3956 C C . GLU B 1 240 ? -28.172 4.777 2.914 1 95.25 240 GLU B C 1
ATOM 3958 O O . GLU B 1 240 ? -29.094 4.348 2.213 1 95.25 240 GLU B O 1
ATOM 3963 N N . VAL B 1 241 ? -27.172 4.004 3.244 1 94.31 241 VAL B N 1
ATOM 3964 C CA . VAL B 1 241 ? -27.109 2.586 2.904 1 94.31 241 VAL B CA 1
ATOM 3965 C C . VAL B 1 241 ? -28.203 1.826 3.643 1 94.31 241 VAL B C 1
ATOM 3967 O O . VAL B 1 241 ? -28.891 0.99 3.055 1 94.31 241 VAL B O 1
ATOM 3970 N N . GLU B 1 242 ? -28.375 2.18 4.844 1 94.12 242 GLU B N 1
ATOM 3971 C CA . GLU B 1 242 ? -29.391 1.522 5.656 1 94.12 242 GLU B CA 1
ATOM 3972 C C . GLU B 1 242 ? -30.797 1.796 5.113 1 94.12 242 GLU B C 1
ATOM 3974 O O . GLU B 1 242 ? -31.609 0.882 5.012 1 94.12 242 GLU B O 1
ATOM 3979 N N . VAL B 1 243 ? -31.031 3.016 4.832 1 95.56 243 VAL B N 1
ATOM 3980 C CA . VAL B 1 243 ? -32.344 3.398 4.289 1 95.56 243 VAL B CA 1
ATOM 3981 C C . VAL B 1 243 ? -32.562 2.672 2.969 1 95.56 243 VAL B C 1
ATOM 3983 O O . VAL B 1 243 ? -33.688 2.184 2.717 1 95.56 243 VAL B O 1
ATOM 3986 N N . ALA B 1 244 ? -31.578 2.656 2.102 1 95.44 244 ALA B N 1
ATOM 3987 C CA . ALA B 1 244 ? -31.703 1.979 0.812 1 95.44 244 ALA B CA 1
ATOM 3988 C C . ALA B 1 244 ? -32 0.495 0.998 1 95.44 244 ALA B C 1
ATOM 3990 O O . ALA B 1 244 ? -32.844 -0.067 0.297 1 95.44 244 ALA B O 1
ATOM 3991 N N . MET B 1 245 ? -31.297 -0.169 1.942 1 94.56 245 MET B N 1
ATOM 3992 C CA . MET B 1 245 ? -31.516 -1.59 2.205 1 94.56 245 MET B CA 1
ATOM 3993 C C . MET B 1 245 ? -32.906 -1.835 2.76 1 94.56 245 MET B C 1
ATOM 3995 O O . MET B 1 245 ? -33.594 -2.773 2.342 1 94.56 245 MET B O 1
ATOM 3999 N N . ASP B 1 246 ? -33.344 -0.947 3.641 1 94.75 246 ASP B N 1
ATOM 4000 C CA . ASP B 1 246 ? -34.688 -1.065 4.215 1 94.75 246 ASP B CA 1
ATOM 4001 C C . ASP B 1 246 ? -35.75 -0.906 3.145 1 94.75 246 ASP B C 1
ATOM 4003 O O . ASP B 1 246 ? -36.719 -1.665 3.115 1 94.75 246 ASP B O 1
ATOM 4007 N N . SER B 1 247 ? -35.594 0.117 2.416 1 94 247 SER B N 1
ATOM 4008 C CA . SER B 1 247 ? -36.531 0.357 1.331 1 94 247 SER B CA 1
ATOM 4009 C C . SER B 1 247 ? -36.562 -0.818 0.359 1 94 247 SER B C 1
ATOM 4011 O O . SER B 1 247 ? -37.625 -1.209 -0.111 1 94 247 SER B O 1
ATOM 4013 N N . PHE B 1 248 ? -35.438 -1.322 0.046 1 92.38 248 PHE B N 1
ATOM 4014 C CA . PHE B 1 248 ? -35.344 -2.439 -0.884 1 92.38 248 PHE B CA 1
ATOM 4015 C C . PHE B 1 248 ? -36.062 -3.664 -0.352 1 92.38 248 PHE B C 1
ATOM 4017 O O . PHE B 1 248 ? -36.875 -4.262 -1.058 1 92.38 248 PHE B O 1
ATOM 4024 N N . PHE B 1 249 ? -35.812 -4.051 0.88 1 93.19 249 PHE B N 1
ATOM 4025 C CA . PHE B 1 249 ? -36.438 -5.234 1.453 1 93.19 249 PHE B CA 1
ATOM 4026 C C . PHE B 1 249 ? -37.906 -4.988 1.732 1 93.19 249 PHE B C 1
ATOM 4028 O O . PHE B 1 249 ? -38.719 -5.918 1.689 1 93.19 249 PHE B O 1
ATOM 4035 N N . GLY B 1 250 ? -38.25 -3.768 2.031 1 92.44 250 GLY B N 1
ATOM 4036 C CA . GLY B 1 250 ? -39.656 -3.43 2.133 1 92.44 250 GLY B CA 1
ATOM 4037 C C . GLY B 1 250 ? -40.438 -3.676 0.847 1 92.44 250 GLY B C 1
ATOM 4038 O O . GLY B 1 250 ? -41.531 -4.207 0.873 1 92.44 250 GLY B O 1
ATOM 4039 N N . ALA B 1 251 ? -39.875 -3.264 -0.224 1 90.81 251 ALA B N 1
ATOM 4040 C CA . ALA B 1 251 ? -40.469 -3.482 -1.531 1 90.81 251 ALA B CA 1
ATOM 4041 C C . ALA B 1 251 ? -40.531 -4.969 -1.868 1 90.81 251 ALA B C 1
ATOM 4043 O O . ALA B 1 251 ? -41.531 -5.441 -2.445 1 90.81 251 ALA B O 1
ATOM 4044 N N . LYS B 1 252 ? -39.531 -5.688 -1.495 1 87.25 252 LYS B N 1
ATOM 4045 C CA . LYS B 1 252 ? -39.469 -7.125 -1.752 1 87.25 252 LYS B CA 1
ATOM 4046 C C . LYS B 1 252 ? -40.562 -7.867 -0.968 1 87.25 252 LYS B C 1
ATOM 4048 O O . LYS B 1 252 ? -41.094 -8.859 -1.447 1 87.25 252 LYS B O 1
ATOM 4053 N N . ASP B 1 253 ? -40.812 -7.336 0.235 1 90.31 253 ASP B N 1
ATOM 4054 C CA . ASP B 1 253 ? -41.844 -7.941 1.088 1 90.31 253 ASP B CA 1
ATOM 4055 C C . ASP B 1 253 ? -43.219 -7.445 0.72 1 90.31 253 ASP B C 1
ATOM 4057 O O . ASP B 1 253 ? -44.219 -7.918 1.27 1 90.31 253 ASP B O 1
ATOM 4061 N N . GLY B 1 254 ? -43.312 -6.645 -0.217 1 84.12 254 GLY B N 1
ATOM 4062 C CA . GLY B 1 254 ? -44.594 -6.09 -0.601 1 84.12 254 GLY B CA 1
ATOM 4063 C C . GLY B 1 254 ? -45.031 -4.918 0.258 1 84.12 254 GLY B C 1
ATOM 4064 O O . GLY B 1 254 ? -46.219 -4.57 0.307 1 84.12 254 GLY B O 1
ATOM 4065 N N . ARG B 1 255 ? -44.25 -4.508 0.973 1 66.38 255 ARG B N 1
ATOM 4066 C CA . ARG B 1 255 ? -44.594 -3.408 1.87 1 66.38 255 ARG B CA 1
ATOM 4067 C C . ARG B 1 255 ? -44.375 -2.059 1.189 1 66.38 255 ARG B C 1
ATOM 4069 O O . ARG B 1 255 ? -44.75 -1.018 1.73 1 66.38 255 ARG B O 1
ATOM 4076 N N . ALA B 1 256 ? -44.062 -1.972 0.1 1 57.78 256 ALA B N 1
ATOM 4077 C CA . ALA B 1 256 ? -43.938 -0.675 -0.561 1 57.78 256 ALA B CA 1
ATOM 4078 C C . ALA B 1 256 ? -45.125 -0.411 -1.482 1 57.78 256 ALA B C 1
ATOM 4080 O O . ALA B 1 256 ? -45.625 -1.328 -2.137 1 57.78 256 ALA B O 1
#

InterPro domains:
  IPR023167 Yap1 redox domain superfamily [SSF111430] (198-248)
  IPR046347 Basic-leucine zipper domain superfamily [SSF57959] (18-74)
  IPR050936 AP-1-like transcription factor yap1-like [PTHR40621] (4-85)

pLDDT: mean 82.03, std 18.29, range [23.8, 97.12]

Secondary structure (DSSP, 8-state):
--------S--TTTS--SSHHHHHHHHHHHHHHHHHHHHHHHHHHHHHHHHHHHHHHHHHHHHHHHHHHHHHHHHHHTT------TTS----S-SS-HHHHHHHHHHHHHHHTGGGTTTHHHHHHHHHHSTT---S-TTSTTPPPHHHHHH-TTS---S---S--HHHHHHHTT-S--SGGGHHHH--GGGEE-HHHHHHHHHTSTTGGG--HHHHHHHHHHHHTTEEESSSSEEEEHHHHHHHHHHHHHHHTT--/--------S--TTTS--SSHHHHHHHHHHHHHHHHHHHHHHHHHHHHHHHHHHHHHHHHHHHHHHHHHHHHHHHHHHTT------TTS----S-SS-HHHHHHHHHHHHHHHTGGGTTTHHHHHHHHHHSTT---S-TTSTTPPPHHHHHH-TTS---S---S--HHHHHHHTT----SGGGHHHH--GGGEE-HHHHHHHHHTSTTGGG--HHHHHHHHHHHHTTEEESSSSEEEEHHHHHHHHHHHHHHHTT--